Protein AF-A0A7U9QZX7-F1 (afdb_monomer_lite)

Sequence (566 aa):
MIHEIKTTIQRIEAKPGQRLLVVSDIHGHLDRLIQLLRQMDYGGDDLLILVGDLIEKGPESLRVLQYVMDLAQRQPVYVSMGNVDLGRLLKVEDDSPEGVADWVGFLGWAERVWGGSLFHEMLADMGIPAGQVTGERAAEYRSHMLVQFHDELEFLRSRPTILTAGRYLFVHGGIPTEELQTLEGTDPAAYLKNDNFWSQGYAFQKYVVVTGHWPTCLYRADKEDVSPLFDRERQILCIDGGNGLKRGGQLNGIILPDCQTGIEGISWTGYDGFPLVEALEGQAGRDSCVHIQYFENQVELLEQKGDMALWRQISSGREFEGPVDWIYRDGERLHYSDYADTLLEVEPGNRLSVLQQTGAGYYCKKNGLIGWYRGMARPVKQELALLSGVPNREERHRRKRELAVYELLDRLGICFQRIDHAQANTMEACREVEEALGGAVVCKNLFLCNRQRTEFYLLMMPGDKLFKTRELSAQIGSSRLSFGEAMYMEKYLCVSPGSVSVMCLTHDTENRVRLLMDRDILQWEYFGCHPCMNTSTIRMRVGDLLEKFLPAVGHAPRYVDLKGTD

Foldseek 3Di:
DQPQQAAFEAEDEFDFQAKEKEWEQLAQQLLFVLVQCVVLVFFDQHAYEYQENQWHLADGSVVSLVLLVQLVVPHNYAYAHAPVLVVVSRLLPPLDPVSLVVNLVVQVVRCVPRVGTPVCVLCQLVVHHSVVCDDPCVSVSSVVSCVVCVVSNVSNSPHHQWYAFQQAIGHAQADQDPPVVVRGGHRSNCGNAVEPVVVVDAADDRHQYEYENYQPLVNDPFFQFRQWDDDQRRSYIYFFSCQSRALQGWMKMKMGSGSNDGSVRIDIDIDRPFFKKFFQAWDAKDTFPDWADPVQFWWDFDADDAQKTWIARPVPRDIDIDGPPQWDDDPPIIGGGGDTAIEDGDDGGAMWGFSDQDPQAGQTDHNRTTHGDRGDIGTDLPCQDFAKADDDPRSSSDDPLLNLLRVLCVVLVFIKTKGFARQQPDPVSVVSRVVNLPPAFEWDWFWKAAPVNQAIEIETDGPPFDDDQVQPCVLVVTHRMDGDRQNVCCVQQVAGPPQDWPLSLSRRLVPRYAYEYECVNVVGQWHWHHSSDSRMIMIGGPCCVQPGVCVVSVYHYDYGHDPRDD

Structure (mmCIF, N/CA/C/O backbone):
data_AF-A0A7U9QZX7-F1
#
_entry.id   AF-A0A7U9QZX7-F1
#
loop_
_atom_site.group_PDB
_atom_site.id
_atom_site.type_symbol
_atom_site.label_atom_id
_atom_site.label_alt_id
_atom_site.label_comp_id
_atom_site.label_asym_id
_atom_site.label_entity_id
_atom_site.label_seq_id
_atom_site.pdbx_PDB_ins_code
_atom_site.Cartn_x
_atom_site.Cartn_y
_atom_site.Cartn_z
_atom_site.occupancy
_atom_site.B_iso_or_equiv
_atom_site.auth_seq_id
_atom_site.auth_comp_id
_atom_site.auth_asym_id
_atom_site.auth_atom_id
_atom_site.pdbx_PDB_model_num
ATOM 1 N N . MET A 1 1 ? -2.045 31.671 -7.289 1.00 40.38 1 MET A N 1
ATOM 2 C CA . MET A 1 1 ? -3.324 31.738 -6.535 1.00 40.38 1 MET A CA 1
ATOM 3 C C . MET A 1 1 ? -3.591 30.343 -6.012 1.00 40.38 1 MET A C 1
ATOM 5 O O . MET A 1 1 ? -3.781 29.460 -6.835 1.00 40.38 1 MET A O 1
ATOM 9 N N . ILE A 1 2 ? -3.543 30.140 -4.695 1.00 54.12 2 ILE A N 1
ATOM 10 C CA . ILE A 1 2 ? -3.875 28.850 -4.072 1.00 54.12 2 ILE A CA 1
ATOM 11 C C . ILE A 1 2 ? -5.349 28.566 -4.377 1.00 54.12 2 ILE A C 1
ATOM 13 O O . ILE A 1 2 ? -6.192 29.441 -4.153 1.00 54.12 2 ILE A O 1
ATOM 17 N N . HIS A 1 3 ? -5.664 27.403 -4.946 1.00 63.78 3 HIS A N 1
ATOM 18 C CA . HIS A 1 3 ? -7.058 27.034 -5.160 1.00 63.78 3 HIS A CA 1
ATOM 19 C C . HIS A 1 3 ? -7.704 26.769 -3.799 1.00 63.78 3 HIS A C 1
ATOM 21 O O . HIS A 1 3 ? -7.238 25.938 -3.025 1.00 63.78 3 HIS A O 1
ATOM 27 N N . GLU A 1 4 ? -8.766 27.507 -3.480 1.00 81.88 4 GLU A N 1
ATOM 28 C CA . GLU A 1 4 ? -9.483 27.313 -2.224 1.00 81.88 4 GLU A CA 1
ATOM 29 C C . GLU A 1 4 ? -10.314 26.025 -2.320 1.00 81.88 4 GLU A C 1
ATOM 31 O O . GLU A 1 4 ? -11.413 26.012 -2.875 1.00 81.88 4 GLU A O 1
ATOM 36 N N . ILE A 1 5 ? -9.759 24.918 -1.821 1.00 89.62 5 ILE A N 1
ATOM 37 C CA . ILE A 1 5 ? -10.449 23.627 -1.763 1.00 89.62 5 ILE A CA 1
ATOM 38 C C . ILE A 1 5 ? -11.473 23.693 -0.629 1.00 89.62 5 ILE A C 1
ATOM 40 O O . ILE A 1 5 ? -11.127 23.919 0.531 1.00 89.62 5 ILE A O 1
ATOM 44 N N . LYS A 1 6 ? -12.746 23.505 -0.974 1.00 95.25 6 LYS A N 1
ATOM 45 C CA . LYS A 1 6 ? -13.866 23.469 -0.029 1.00 95.25 6 LYS A CA 1
ATOM 46 C C . LYS A 1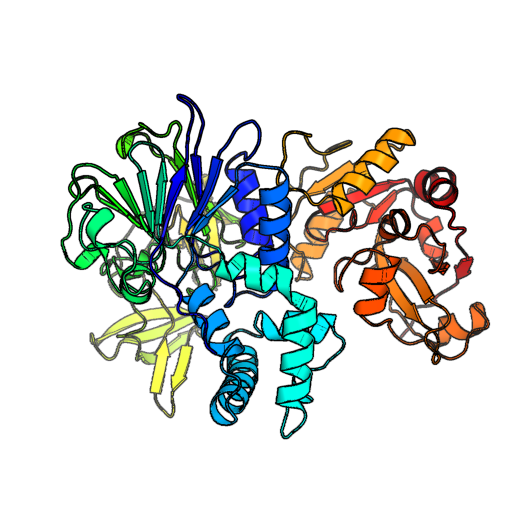 6 ? -14.394 22.055 0.148 1.00 95.25 6 LYS A C 1
ATOM 48 O O . LYS A 1 6 ? -14.243 21.212 -0.736 1.00 95.25 6 LYS A O 1
ATOM 53 N N . THR A 1 7 ? -15.066 21.825 1.271 1.00 97.75 7 THR A N 1
ATOM 54 C CA . THR A 1 7 ? -15.782 20.580 1.529 1.00 97.75 7 THR A CA 1
ATOM 55 C C . THR A 1 7 ? -16.807 20.334 0.433 1.00 97.75 7 THR A C 1
ATOM 57 O O . THR A 1 7 ? -17.710 21.142 0.219 1.00 97.75 7 THR A O 1
ATOM 60 N N . THR A 1 8 ? -16.685 19.197 -0.239 1.00 97.94 8 THR A N 1
ATOM 61 C CA . THR A 1 8 ? -17.635 18.746 -1.260 1.00 97.94 8 THR A CA 1
ATOM 62 C C . THR A 1 8 ? -18.106 17.336 -0.952 1.00 97.94 8 THR A C 1
ATOM 64 O O . THR A 1 8 ? -17.398 16.542 -0.322 1.00 97.94 8 THR A O 1
ATOM 67 N N . ILE A 1 9 ? -19.328 17.033 -1.382 1.00 98.19 9 ILE A N 1
ATOM 68 C CA . ILE A 1 9 ? -19.999 15.776 -1.075 1.00 98.19 9 ILE A CA 1
ATOM 69 C C . ILE A 1 9 ? -20.395 15.104 -2.381 1.00 98.19 9 ILE A C 1
ATOM 71 O O . ILE A 1 9 ? -21.106 15.683 -3.199 1.00 98.19 9 ILE A O 1
ATOM 75 N N . GLN A 1 10 ? -19.973 13.856 -2.565 1.00 98.06 10 GLN A N 1
ATOM 76 C CA . GLN A 1 10 ? -20.401 13.040 -3.694 1.00 98.06 10 GLN A CA 1
ATOM 77 C C . GLN A 1 10 ? -21.326 11.924 -3.212 1.00 98.06 10 GLN A C 1
ATOM 79 O O . GLN A 1 10 ? -21.010 11.150 -2.305 1.00 98.06 10 GLN A O 1
ATOM 84 N N . ARG A 1 11 ? -22.487 11.814 -3.858 1.00 97.62 11 ARG A N 1
ATOM 85 C CA . ARG A 1 11 ? -23.409 10.698 -3.661 1.00 97.62 11 ARG A CA 1
ATOM 86 C C . ARG A 1 11 ? -23.141 9.611 -4.693 1.00 97.62 11 ARG A C 1
ATOM 88 O O . ARG A 1 11 ? -23.115 9.881 -5.890 1.00 97.62 11 ARG A O 1
ATOM 95 N N . ILE A 1 12 ? -22.972 8.388 -4.213 1.00 97.31 12 ILE A N 1
ATOM 96 C CA . ILE A 1 12 ? -22.757 7.186 -5.010 1.00 97.31 12 ILE A CA 1
ATOM 97 C C . ILE A 1 12 ? -24.098 6.464 -5.154 1.00 97.31 12 ILE A C 1
ATOM 99 O O . ILE A 1 12 ? -24.771 6.149 -4.167 1.00 97.31 12 ILE A O 1
ATOM 103 N N . GLU A 1 13 ? -24.492 6.195 -6.395 1.00 94.12 13 GLU A N 1
ATOM 104 C CA . GLU A 1 13 ? -25.681 5.404 -6.713 1.00 94.12 13 GLU A CA 1
ATOM 105 C C . GLU A 1 13 ? -25.341 3.910 -6.692 1.00 94.12 13 GLU A C 1
ATOM 107 O O . GLU A 1 13 ? -25.098 3.289 -7.725 1.00 94.12 13 GLU A O 1
ATOM 112 N N . ALA A 1 14 ? -25.300 3.335 -5.489 1.00 93.12 14 ALA A N 1
ATOM 113 C CA . ALA A 1 14 ? -25.131 1.898 -5.306 1.00 93.12 14 ALA A CA 1
ATOM 114 C C . ALA A 1 14 ? -26.442 1.149 -5.581 1.00 93.12 14 ALA A C 1
ATOM 116 O O . ALA A 1 14 ? -27.508 1.535 -5.090 1.00 93.12 14 ALA A O 1
ATOM 117 N N . LYS A 1 15 ? -26.369 0.069 -6.364 1.00 90.06 15 LYS A N 1
ATOM 118 C CA . LYS A 1 15 ? -27.526 -0.788 -6.651 1.00 90.06 15 LYS A CA 1
ATOM 119 C C . LYS A 1 15 ? -27.773 -1.757 -5.486 1.00 90.06 15 LYS A C 1
ATOM 121 O O . LYS A 1 15 ? -26.811 -2.187 -4.853 1.00 90.06 15 LYS A O 1
ATOM 126 N N . PRO A 1 16 ? -29.030 -2.156 -5.223 1.00 86.62 16 PRO A N 1
ATOM 127 C CA . PRO A 1 16 ? -29.309 -3.223 -4.267 1.00 86.62 16 PRO A CA 1
ATOM 128 C C . PRO A 1 16 ? -28.584 -4.522 -4.641 1.00 86.62 16 PRO A C 1
ATOM 130 O O . PRO A 1 16 ? -28.657 -4.958 -5.789 1.00 86.62 16 PRO A O 1
ATOM 133 N N . GLY A 1 17 ? -27.913 -5.135 -3.670 1.00 87.94 17 GLY A N 1
ATOM 134 C CA . GLY A 1 17 ? -27.105 -6.346 -3.837 1.00 87.94 17 GLY A CA 1
ATOM 135 C C . GLY A 1 17 ? -25.702 -6.103 -4.398 1.00 87.94 17 GLY A C 1
ATOM 136 O O . GLY A 1 17 ? -24.959 -7.064 -4.571 1.00 87.94 17 GLY A O 1
ATOM 137 N N . GLN A 1 18 ? -25.336 -4.849 -4.681 1.00 93.62 18 GLN A N 1
ATOM 138 C CA . GLN A 1 18 ? -23.995 -4.496 -5.131 1.00 93.62 18 GLN A CA 1
ATOM 139 C C . GLN A 1 18 ? -23.063 -4.394 -3.923 1.00 93.62 18 GLN A C 1
ATOM 141 O O . GLN A 1 18 ? -23.318 -3.622 -2.994 1.00 93.62 18 GLN A O 1
ATOM 146 N N . ARG A 1 19 ? -21.975 -5.163 -3.946 1.00 95.81 19 ARG A N 1
ATOM 147 C CA . ARG A 1 19 ? -20.998 -5.213 -2.859 1.00 95.81 19 ARG A CA 1
ATOM 148 C C . ARG A 1 19 ? -20.108 -3.965 -2.879 1.00 95.81 19 ARG A C 1
ATOM 150 O O . ARG A 1 19 ? -19.658 -3.527 -3.937 1.00 95.81 19 ARG A O 1
ATOM 157 N N . LEU A 1 20 ? -19.868 -3.375 -1.707 1.00 97.75 20 LEU A N 1
ATOM 158 C CA . LEU A 1 20 ? -18.945 -2.251 -1.529 1.00 97.75 20 LEU A CA 1
ATOM 159 C C . LEU A 1 20 ? -17.692 -2.761 -0.815 1.00 97.75 20 LEU A C 1
ATOM 161 O O . LEU A 1 20 ? -17.776 -3.384 0.246 1.00 97.75 20 LEU A O 1
ATOM 165 N N . LEU A 1 21 ? -16.534 -2.467 -1.389 1.00 98.19 21 LEU A N 1
ATOM 166 C CA . LEU A 1 21 ? -15.222 -2.765 -0.833 1.00 98.19 21 LEU A CA 1
ATOM 167 C C . LEU A 1 21 ? -14.584 -1.449 -0.403 1.00 98.19 21 LEU A C 1
ATOM 169 O O . LEU A 1 21 ? -14.474 -0.534 -1.216 1.00 98.19 21 LEU A O 1
ATOM 173 N N . VAL A 1 22 ? -14.190 -1.330 0.862 1.00 98.62 22 VAL A N 1
ATOM 174 C CA . VAL A 1 22 ? -13.704 -0.062 1.429 1.00 98.62 22 VAL A CA 1
ATOM 175 C C . VAL A 1 22 ? -12.295 -0.235 1.971 1.00 98.62 22 VAL A C 1
ATOM 177 O O . VAL A 1 22 ? -12.046 -1.147 2.756 1.00 98.62 22 VAL A O 1
ATOM 180 N N . VAL A 1 23 ? -11.387 0.648 1.565 1.00 98.62 23 VAL A N 1
ATOM 181 C CA . VAL A 1 23 ? -9.981 0.679 1.997 1.00 98.62 23 VAL A CA 1
ATOM 182 C C . VAL A 1 23 ? -9.611 2.124 2.334 1.00 98.62 23 VAL A C 1
ATOM 184 O O . VAL A 1 23 ? -10.157 3.051 1.743 1.00 98.62 23 VAL A O 1
ATOM 187 N N . SER A 1 24 ? -8.692 2.337 3.271 1.00 98.12 24 SER A N 1
ATOM 188 C CA . SER A 1 24 ? -8.204 3.666 3.665 1.00 98.12 24 SER A CA 1
ATOM 189 C C . SER A 1 24 ? -6.694 3.647 3.878 1.00 98.12 24 SER A C 1
ATOM 191 O O . SER A 1 24 ? -6.125 2.566 4.043 1.00 98.12 24 SER A O 1
ATOM 193 N N . ASP A 1 25 ? -6.072 4.830 3.891 1.00 98.44 25 ASP A N 1
ATOM 194 C CA . ASP A 1 25 ? -4.690 5.040 4.349 1.00 98.44 25 ASP A CA 1
ATOM 195 C C . ASP A 1 25 ? -3.678 4.148 3.599 1.00 98.44 25 ASP A C 1
ATOM 197 O O . ASP A 1 25 ? -2.813 3.482 4.175 1.00 98.44 25 ASP A O 1
ATOM 201 N N . ILE A 1 26 ? -3.806 4.110 2.264 1.00 98.31 26 ILE A N 1
ATOM 202 C CA . ILE A 1 26 ? -2.960 3.284 1.386 1.00 98.31 26 ILE A CA 1
ATOM 203 C C . ILE A 1 26 ? -1.496 3.711 1.469 1.00 98.31 26 ILE A C 1
ATOM 205 O O . ILE A 1 26 ? -0.606 2.856 1.433 1.00 98.31 26 ILE A O 1
ATOM 209 N N . HIS A 1 27 ? -1.241 5.013 1.599 1.00 97.69 27 HIS A N 1
ATOM 210 C CA . HIS A 1 27 ? 0.089 5.547 1.862 1.00 97.69 27 HIS A CA 1
ATOM 211 C C . HIS A 1 27 ? 1.170 5.011 0.921 1.00 97.69 27 HIS A C 1
ATOM 213 O O . HIS A 1 27 ? 2.178 4.477 1.369 1.00 97.69 27 HIS A O 1
ATOM 219 N N . GLY A 1 28 ? 0.951 5.066 -0.393 1.00 94.62 28 GLY A N 1
ATOM 220 C CA . GLY A 1 28 ? 1.974 4.685 -1.371 1.00 94.62 28 GLY A CA 1
ATOM 221 C C . GLY A 1 28 ? 2.408 3.211 -1.335 1.00 94.62 28 GLY A C 1
ATOM 222 O O . GLY A 1 28 ? 3.492 2.909 -1.821 1.00 94.62 28 GLY A O 1
ATOM 223 N N . HIS A 1 29 ? 1.610 2.297 -0.768 1.00 93.12 29 HIS A N 1
ATOM 224 C CA . HIS A 1 29 ? 1.884 0.850 -0.771 1.00 93.12 29 HIS A CA 1
ATOM 225 C C . HIS A 1 29 ? 1.039 0.133 -1.835 1.00 93.12 29 HIS A C 1
ATOM 227 O O . HIS A 1 29 ? -0.024 -0.431 -1.544 1.00 93.12 29 HIS A O 1
ATOM 233 N N . LEU A 1 30 ? 1.490 0.180 -3.093 1.00 88.44 30 LEU A N 1
ATOM 234 C CA . LEU A 1 30 ? 0.762 -0.414 -4.219 1.00 88.44 30 LEU A CA 1
ATOM 235 C C . LEU A 1 30 ? 0.673 -1.940 -4.106 1.00 88.44 30 LEU A C 1
ATOM 237 O O . LEU A 1 30 ? -0.380 -2.521 -4.376 1.00 88.44 30 LEU A O 1
ATOM 241 N N . ASP A 1 31 ? 1.760 -2.581 -3.686 1.00 82.25 31 ASP A N 1
ATOM 242 C CA . ASP A 1 31 ? 1.827 -4.018 -3.437 1.00 82.25 31 ASP A CA 1
ATOM 243 C C . ASP A 1 31 ? 0.736 -4.471 -2.452 1.00 82.25 31 ASP A C 1
ATOM 245 O O . ASP A 1 31 ? -0.028 -5.393 -2.753 1.00 82.25 31 ASP A O 1
ATOM 249 N N . ARG A 1 32 ? 0.597 -3.772 -1.318 1.00 91.31 32 ARG A N 1
ATOM 250 C CA . ARG A 1 32 ? -0.393 -4.089 -0.285 1.00 91.31 32 ARG A CA 1
ATOM 251 C C . ARG A 1 32 ? -1.813 -3.878 -0.786 1.00 91.31 32 ARG A C 1
ATOM 253 O O . ARG A 1 32 ? -2.664 -4.727 -0.532 1.00 91.31 32 ARG A O 1
ATOM 260 N N . LEU A 1 33 ? -2.066 -2.797 -1.530 1.00 94.12 33 LEU A N 1
ATOM 261 C CA . LEU A 1 33 ? -3.377 -2.543 -2.129 1.00 94.12 33 LEU A CA 1
ATOM 262 C C . LEU A 1 33 ? -3.780 -3.677 -3.081 1.00 94.12 33 LEU A C 1
ATOM 264 O O . LEU A 1 33 ? -4.879 -4.212 -2.963 1.00 94.12 33 LEU A O 1
ATOM 268 N N . ILE A 1 34 ? -2.892 -4.085 -3.993 1.00 88.25 34 ILE A N 1
ATOM 269 C CA . ILE A 1 34 ? -3.171 -5.168 -4.948 1.00 88.25 34 ILE A CA 1
ATOM 270 C C . ILE A 1 34 ? -3.467 -6.481 -4.214 1.00 88.25 34 ILE A C 1
ATOM 272 O O . ILE A 1 34 ? -4.419 -7.182 -4.559 1.00 88.25 34 ILE A O 1
ATOM 276 N N . GLN A 1 35 ? -2.665 -6.828 -3.206 1.00 85.88 35 GLN A N 1
ATOM 277 C CA . GLN A 1 35 ? -2.849 -8.072 -2.456 1.00 85.88 35 GLN A CA 1
ATOM 278 C C . GLN A 1 35 ? -4.128 -8.056 -1.618 1.00 85.88 35 GLN A C 1
ATOM 280 O O . GLN A 1 35 ? -4.845 -9.055 -1.585 1.00 85.88 35 GLN A O 1
ATOM 285 N N . LEU A 1 36 ? -4.467 -6.917 -1.013 1.00 93.69 36 LEU A N 1
ATOM 286 C CA . LEU A 1 36 ? -5.723 -6.758 -0.293 1.00 93.69 36 LEU A CA 1
ATOM 287 C C . LEU A 1 36 ? -6.929 -6.909 -1.232 1.00 93.69 36 LEU A C 1
ATOM 289 O O . LEU A 1 36 ? -7.845 -7.665 -0.922 1.00 93.69 36 LEU A O 1
ATOM 293 N N . LEU A 1 37 ? -6.909 -6.274 -2.410 1.00 93.44 37 LEU A N 1
ATOM 294 C CA . LEU A 1 37 ? -7.980 -6.413 -3.405 1.00 93.44 37 LEU A CA 1
ATOM 295 C C . LEU A 1 37 ? -8.155 -7.866 -3.869 1.00 93.44 37 LEU A C 1
ATOM 297 O O . LEU A 1 37 ? -9.285 -8.318 -4.044 1.00 93.44 37 LEU A O 1
ATOM 301 N N . ARG A 1 38 ? -7.059 -8.625 -4.002 1.00 87.44 38 ARG A N 1
ATOM 302 C CA . ARG A 1 38 ? -7.113 -10.070 -4.282 1.00 87.44 38 ARG A CA 1
ATOM 303 C C . ARG A 1 38 ? -7.751 -10.854 -3.135 1.00 87.44 38 ARG A C 1
ATOM 305 O O . ARG A 1 38 ? -8.594 -11.705 -3.388 1.00 87.44 38 ARG A O 1
ATOM 312 N N . GLN A 1 39 ? -7.386 -10.567 -1.883 1.00 88.75 39 GLN A N 1
ATOM 313 C CA . GLN A 1 39 ? -7.992 -11.218 -0.711 1.00 88.75 39 GLN A CA 1
ATOM 314 C C . GLN A 1 39 ? -9.488 -10.920 -0.571 1.00 88.75 39 GLN A C 1
ATOM 316 O O . GLN A 1 39 ? -10.239 -11.763 -0.088 1.00 88.75 39 GLN A O 1
ATOM 321 N N . MET A 1 40 ? -9.916 -9.730 -0.992 1.00 93.38 40 MET A N 1
ATOM 322 C CA . MET A 1 40 ? -11.322 -9.325 -1.012 1.00 93.38 40 MET A CA 1
ATOM 323 C C . MET A 1 40 ? -12.090 -9.887 -2.221 1.00 93.38 40 MET A C 1
ATOM 325 O O . MET A 1 40 ? -13.299 -9.669 -2.316 1.00 93.38 40 MET A O 1
ATOM 329 N N . ASP A 1 41 ? -11.408 -10.606 -3.121 1.00 90.31 41 ASP A N 1
ATOM 330 C CA . ASP A 1 41 ? -11.950 -11.110 -4.386 1.00 90.31 41 ASP A CA 1
ATOM 331 C C . ASP A 1 41 ? -12.594 -9.988 -5.216 1.00 90.31 41 ASP A C 1
ATOM 333 O O . ASP A 1 41 ? -13.740 -10.086 -5.648 1.00 90.31 41 ASP A O 1
ATOM 337 N N . TYR A 1 42 ? -11.890 -8.857 -5.350 1.00 92.56 42 TYR A N 1
ATOM 338 C CA . TYR A 1 42 ? -12.399 -7.682 -6.055 1.00 92.56 42 TYR A CA 1
ATOM 339 C C . TYR A 1 42 ? -12.560 -7.947 -7.557 1.00 92.56 42 TYR A C 1
ATOM 341 O O . TYR A 1 42 ? -11.588 -8.210 -8.273 1.00 92.56 42 TYR A O 1
ATOM 349 N N . GLY A 1 43 ? -13.788 -7.797 -8.048 1.00 86.94 43 GLY A N 1
ATOM 350 C CA . GLY A 1 43 ? -14.133 -8.026 -9.445 1.00 86.94 43 GLY A CA 1
ATOM 351 C C . GLY A 1 43 ? -15.595 -7.703 -9.744 1.00 86.94 43 GLY A C 1
ATOM 352 O O . GLY A 1 43 ? -16.217 -6.887 -9.072 1.00 86.94 43 GLY A O 1
ATOM 353 N N . GLY A 1 44 ? -16.157 -8.312 -10.792 1.00 84.06 44 GLY A N 1
ATOM 354 C CA . GLY A 1 44 ? -17.604 -8.254 -11.047 1.00 84.06 44 GLY A CA 1
ATOM 355 C C . GLY A 1 44 ? -18.183 -6.833 -11.106 1.00 84.06 44 GLY A C 1
ATOM 356 O O . GLY A 1 44 ? -17.666 -5.973 -11.812 1.00 84.06 44 GLY A O 1
ATOM 357 N N . ASP A 1 45 ? -19.284 -6.573 -10.412 1.00 87.50 45 ASP A N 1
ATOM 358 C CA . ASP A 1 45 ? -19.913 -5.254 -10.304 1.00 87.50 45 ASP A CA 1
ATOM 359 C C . ASP A 1 45 ? -19.617 -4.544 -8.973 1.00 87.50 45 ASP A C 1
ATOM 361 O O . ASP A 1 45 ? -20.326 -3.601 -8.629 1.00 87.50 45 ASP A O 1
ATOM 365 N N . ASP A 1 46 ? -18.563 -4.937 -8.255 1.00 94.62 46 ASP A N 1
ATOM 366 C CA . ASP A 1 46 ? -18.177 -4.320 -6.982 1.00 94.62 46 ASP A CA 1
ATOM 367 C C . ASP A 1 46 ? -17.952 -2.803 -7.096 1.00 94.62 46 ASP A C 1
ATOM 369 O O . ASP A 1 46 ? -17.405 -2.306 -8.084 1.00 94.62 46 ASP A O 1
ATOM 373 N N . LEU A 1 47 ? -18.302 -2.072 -6.035 1.00 96.69 47 LEU A N 1
ATOM 374 C CA . LEU A 1 47 ? -17.926 -0.671 -5.833 1.00 96.69 47 LEU A CA 1
ATOM 375 C C . LEU A 1 47 ? -16.688 -0.593 -4.941 1.00 96.69 47 LEU A C 1
ATOM 377 O O . LEU A 1 47 ? -16.749 -0.990 -3.779 1.00 96.69 47 LEU A O 1
ATOM 381 N N . LEU A 1 48 ? -15.590 -0.030 -5.444 1.00 97.94 48 LEU A N 1
ATOM 382 C CA . LEU A 1 48 ? -14.396 0.210 -4.631 1.00 97.94 48 LEU A CA 1
ATOM 383 C C . LEU A 1 48 ? -14.409 1.639 -4.084 1.00 97.94 48 LEU A C 1
ATOM 385 O O . LEU A 1 48 ? -14.498 2.600 -4.847 1.00 97.94 48 LEU A O 1
ATOM 389 N N . ILE A 1 49 ? -14.292 1.778 -2.769 1.00 98.56 49 ILE A N 1
ATOM 390 C CA . ILE A 1 49 ? -14.289 3.054 -2.056 1.00 98.56 49 ILE A CA 1
ATOM 391 C C . ILE A 1 49 ? -12.948 3.213 -1.341 1.00 98.56 49 ILE A C 1
ATOM 393 O O . ILE A 1 49 ? -12.602 2.411 -0.476 1.00 98.56 49 ILE A O 1
ATOM 397 N N . LEU A 1 50 ? -12.194 4.249 -1.701 1.00 98.75 50 LEU A N 1
ATOM 398 C CA . LEU A 1 50 ? -10.904 4.577 -1.097 1.00 98.75 50 LEU A CA 1
ATOM 399 C C . LEU A 1 50 ? -11.040 5.839 -0.240 1.00 98.75 50 LEU A C 1
ATOM 401 O O . LEU A 1 50 ? -11.366 6.909 -0.758 1.00 98.75 50 LEU A O 1
ATOM 405 N N . VAL A 1 51 ? -10.814 5.715 1.065 1.00 98.44 51 VAL A N 1
ATOM 406 C CA . VAL A 1 51 ? -11.119 6.757 2.057 1.00 98.44 51 VAL A CA 1
ATOM 407 C C . VAL A 1 51 ? -9.889 7.620 2.364 1.00 98.44 51 VAL A C 1
ATOM 409 O O . VAL A 1 51 ? -9.421 7.694 3.493 1.00 98.44 51 VAL A O 1
ATOM 412 N N . GLY A 1 52 ? -9.370 8.310 1.348 1.00 96.38 52 GLY A N 1
ATOM 413 C CA . GLY A 1 52 ? -8.252 9.250 1.488 1.00 96.38 52 GLY A CA 1
ATOM 414 C C . GLY A 1 52 ? -6.888 8.618 1.772 1.00 96.38 52 GLY A C 1
ATOM 415 O O . GLY A 1 52 ? -6.747 7.403 1.925 1.00 96.38 52 GLY A O 1
ATOM 416 N N . ASP A 1 53 ? -5.881 9.492 1.804 1.00 98.12 53 ASP A N 1
ATOM 417 C CA . ASP A 1 53 ? -4.487 9.204 2.142 1.00 98.12 53 ASP A CA 1
ATOM 418 C C . ASP A 1 53 ? -3.894 8.117 1.230 1.00 98.12 53 ASP A C 1
ATOM 420 O O . ASP A 1 53 ? -3.376 7.076 1.648 1.00 98.12 53 ASP A O 1
ATOM 424 N N . LEU A 1 54 ? -3.980 8.380 -0.078 1.00 98.12 54 LEU A N 1
ATOM 425 C CA . LEU A 1 54 ? -3.440 7.497 -1.112 1.00 98.12 54 LEU A CA 1
ATOM 426 C C . LEU A 1 54 ? -1.911 7.539 -1.169 1.00 98.12 54 LEU A C 1
ATOM 428 O O . LEU A 1 54 ? -1.276 6.532 -1.490 1.00 98.12 54 LEU A O 1
ATOM 432 N N . ILE A 1 55 ? -1.331 8.709 -0.901 1.00 97.75 55 ILE A N 1
ATOM 433 C CA . ILE A 1 55 ? 0.085 9.012 -1.137 1.00 97.75 55 ILE A CA 1
ATOM 434 C C . ILE A 1 55 ? 0.886 9.157 0.165 1.00 97.75 55 ILE A C 1
ATOM 436 O O . ILE A 1 55 ? 0.332 9.240 1.264 1.00 97.75 55 ILE A O 1
ATOM 440 N N . GLU A 1 56 ? 2.209 9.242 -0.001 1.00 96.00 56 GLU A N 1
ATOM 441 C CA . GLU A 1 56 ? 3.237 9.426 1.029 1.00 96.00 56 GLU A CA 1
ATOM 442 C C . GLU A 1 56 ? 3.411 8.245 1.984 1.00 96.00 56 GLU A C 1
ATOM 444 O O . GLU A 1 56 ? 2.590 7.337 2.029 1.00 96.00 56 GLU A O 1
ATOM 449 N N . LYS A 1 57 ? 4.483 8.288 2.789 1.00 93.00 57 LYS A N 1
ATOM 450 C CA . LYS A 1 57 ? 4.860 7.307 3.830 1.00 93.00 57 LYS A CA 1
ATOM 451 C C . LYS A 1 57 ? 5.249 5.913 3.314 1.00 93.00 57 LYS A C 1
ATOM 453 O O . LYS A 1 57 ? 5.973 5.206 4.005 1.00 93.00 57 LYS A O 1
ATOM 458 N N . GLY A 1 58 ? 4.809 5.533 2.118 1.00 89.88 58 GLY A N 1
ATOM 459 C CA . GLY A 1 58 ? 5.261 4.351 1.390 1.00 89.88 58 GLY A CA 1
ATOM 460 C C . GLY A 1 58 ? 6.083 4.678 0.142 1.00 89.88 58 GLY A C 1
ATOM 461 O O . GLY A 1 58 ? 6.198 5.841 -0.252 1.00 89.88 58 GLY A O 1
ATOM 462 N N . PRO A 1 59 ? 6.659 3.641 -0.485 1.00 84.94 59 PRO A N 1
ATOM 463 C CA . PRO A 1 59 ? 7.667 3.789 -1.534 1.00 84.94 59 PRO A CA 1
ATOM 464 C C . PRO A 1 59 ? 7.117 4.111 -2.936 1.00 84.94 59 PRO A C 1
ATOM 466 O O . PRO A 1 59 ? 7.907 4.420 -3.824 1.00 84.94 59 PRO A O 1
ATOM 469 N N . GLU A 1 60 ? 5.805 3.995 -3.165 1.00 87.88 60 GLU A N 1
ATOM 470 C CA . GLU A 1 60 ? 5.199 3.994 -4.506 1.00 87.88 60 GLU A CA 1
ATOM 471 C C . GLU A 1 60 ? 3.968 4.918 -4.613 1.00 87.88 60 GLU A C 1
ATOM 473 O O . GLU A 1 60 ? 2.925 4.547 -5.161 1.00 87.88 60 GLU A O 1
ATOM 478 N N . SER A 1 61 ? 4.058 6.142 -4.094 1.00 94.06 61 SER A N 1
ATOM 479 C CA . SER A 1 61 ? 2.960 7.118 -4.098 1.00 94.06 61 SER A CA 1
ATOM 480 C C . SER A 1 61 ? 2.459 7.439 -5.506 1.00 94.06 61 SER A C 1
ATOM 482 O O . SER A 1 61 ? 1.249 7.413 -5.753 1.00 94.06 61 SER A O 1
ATOM 484 N N . LEU A 1 62 ? 3.367 7.703 -6.452 1.00 89.38 62 LEU A N 1
ATOM 485 C CA . LEU A 1 62 ? 2.996 8.016 -7.835 1.00 89.38 62 LEU A CA 1
ATOM 486 C C . LEU A 1 62 ? 2.360 6.796 -8.504 1.00 89.38 62 LEU A C 1
ATOM 488 O O . LEU A 1 62 ? 1.368 6.918 -9.226 1.00 89.38 62 LEU A O 1
ATOM 492 N N . ARG A 1 63 ? 2.887 5.597 -8.227 1.00 84.00 63 ARG A N 1
ATOM 493 C CA . ARG A 1 63 ? 2.361 4.358 -8.816 1.00 84.00 63 ARG A CA 1
ATOM 494 C C . ARG A 1 63 ? 0.981 4.016 -8.260 1.00 84.00 63 ARG A C 1
ATOM 496 O O . ARG A 1 63 ? 0.141 3.599 -9.059 1.00 84.00 63 ARG A O 1
ATOM 503 N N . VAL A 1 64 ? 0.719 4.220 -6.962 1.00 94.19 64 VAL A N 1
ATOM 504 C CA . VAL A 1 64 ? -0.626 4.099 -6.363 1.00 94.19 64 VAL A CA 1
ATOM 505 C C . VAL A 1 64 ? -1.591 5.074 -7.026 1.00 94.19 64 VAL A C 1
ATOM 507 O O . VAL A 1 64 ? -2.658 4.664 -7.477 1.00 94.19 64 VAL A O 1
ATOM 510 N N . LEU A 1 65 ? -1.211 6.344 -7.158 1.00 94.88 65 LEU A N 1
ATOM 511 C CA . LEU A 1 65 ? -2.068 7.364 -7.758 1.00 94.88 65 LEU A CA 1
ATOM 512 C C . LEU A 1 65 ? -2.442 7.013 -9.202 1.00 94.88 65 LEU A C 1
ATOM 514 O O . LEU A 1 65 ? -3.621 6.875 -9.533 1.00 94.88 65 LEU A O 1
ATOM 518 N N . GLN A 1 66 ? -1.439 6.740 -10.036 1.00 88.88 66 GLN A N 1
ATOM 519 C CA . GLN A 1 66 ? -1.648 6.314 -11.418 1.00 88.88 66 GLN A CA 1
ATOM 520 C C . GLN A 1 66 ? -2.460 5.021 -11.502 1.00 88.88 66 GLN A C 1
ATOM 522 O O . GLN A 1 66 ? -3.147 4.789 -12.493 1.00 88.88 66 GLN A O 1
ATOM 527 N N . TYR A 1 67 ? -2.341 4.134 -10.511 1.00 89.06 67 TYR A N 1
ATOM 528 C CA . TYR A 1 67 ? -3.059 2.863 -10.462 1.00 89.06 67 TYR A CA 1
ATOM 529 C C . TYR A 1 67 ? -4.542 3.071 -10.205 1.00 89.06 67 TYR A C 1
ATOM 531 O O . TYR A 1 67 ? -5.377 2.553 -10.945 1.00 89.06 67 TYR A O 1
ATOM 539 N N . VAL A 1 68 ? -4.857 3.881 -9.201 1.00 95.12 68 VAL A N 1
ATOM 540 C CA . VAL A 1 68 ? -6.227 4.236 -8.849 1.00 95.12 68 VAL A CA 1
ATOM 541 C C . VAL A 1 68 ? -6.890 5.021 -9.985 1.00 95.12 68 VAL A C 1
ATOM 543 O O . VAL A 1 68 ? -8.032 4.723 -10.328 1.00 95.12 68 VAL A O 1
ATOM 546 N N . MET A 1 69 ? -6.177 5.952 -10.631 1.00 93.75 69 MET A N 1
ATOM 547 C CA . MET A 1 69 ? -6.660 6.660 -11.827 1.00 93.75 69 MET A CA 1
ATOM 548 C C . MET A 1 69 ? -7.023 5.689 -12.954 1.00 93.75 69 MET A C 1
ATOM 550 O O . MET A 1 69 ? -8.122 5.747 -13.508 1.00 93.75 69 MET A O 1
ATOM 554 N N . ASP A 1 70 ? -6.115 4.764 -13.267 1.00 86.88 70 ASP A N 1
ATOM 555 C CA . ASP A 1 70 ? -6.325 3.736 -14.285 1.00 86.88 70 ASP A CA 1
ATOM 556 C C . ASP A 1 70 ? -7.535 2.848 -13.981 1.00 86.88 70 ASP A C 1
ATOM 558 O O . ASP A 1 70 ? -8.268 2.458 -14.897 1.00 86.88 70 ASP A O 1
ATOM 562 N N . LEU A 1 71 ? -7.716 2.503 -12.705 1.00 90.19 71 LEU A N 1
ATOM 563 C CA . LEU A 1 71 ? -8.810 1.670 -12.230 1.00 90.19 71 LEU A CA 1
ATOM 564 C C . LEU A 1 71 ? -10.145 2.418 -12.331 1.00 90.19 71 LEU A C 1
ATOM 566 O O . LEU A 1 71 ? -11.100 1.882 -12.892 1.00 90.19 71 LEU A O 1
ATOM 570 N N . ALA A 1 72 ? -10.186 3.678 -11.891 1.00 92.12 72 ALA A N 1
ATOM 571 C CA . ALA A 1 72 ? -11.364 4.543 -11.943 1.00 92.12 72 ALA A CA 1
ATOM 572 C C . ALA A 1 72 ? -11.845 4.835 -13.376 1.00 92.12 72 ALA A C 1
ATOM 574 O O . ALA A 1 72 ? -13.035 5.024 -13.604 1.00 92.12 72 ALA A O 1
ATOM 575 N N . GLN A 1 73 ? -10.951 4.821 -14.371 1.00 88.06 73 GLN A N 1
ATOM 576 C CA . GLN A 1 73 ? -11.343 4.946 -15.784 1.00 88.06 73 GLN A CA 1
ATOM 577 C C . GLN A 1 73 ? -12.124 3.736 -16.316 1.00 88.06 73 GLN A C 1
ATOM 579 O O . GLN A 1 73 ? -12.747 3.814 -17.374 1.00 88.06 73 GLN A O 1
ATOM 584 N N . ARG A 1 74 ? -12.028 2.589 -15.642 1.00 84.06 74 ARG A N 1
ATOM 585 C CA . ARG A 1 74 ? -12.557 1.307 -16.129 1.00 84.06 74 ARG A CA 1
ATOM 586 C C . ARG A 1 74 ? -13.680 0.786 -15.245 1.00 84.06 74 ARG A C 1
ATOM 588 O O . ARG A 1 74 ? -14.476 -0.021 -15.713 1.00 84.06 74 ARG A O 1
ATOM 595 N N . GLN A 1 75 ? -13.694 1.208 -13.984 1.00 86.75 75 GLN A N 1
ATOM 596 C CA . GLN A 1 75 ? -14.465 0.622 -12.898 1.00 86.75 75 GLN A CA 1
ATOM 597 C C . GLN A 1 75 ? -15.078 1.685 -11.996 1.00 86.75 75 GLN A C 1
ATOM 599 O O . GLN A 1 75 ? -14.540 2.790 -11.916 1.00 86.75 75 GLN A O 1
ATOM 604 N N . PRO A 1 76 ? -16.164 1.355 -11.274 1.00 92.69 76 PRO A N 1
ATOM 605 C CA . PRO A 1 76 ? -16.765 2.261 -10.307 1.00 92.69 76 PRO A CA 1
ATOM 606 C C . PRO A 1 76 ? -15.902 2.347 -9.035 1.00 92.69 76 PRO A C 1
ATOM 608 O O . PRO A 1 76 ? -16.194 1.738 -8.005 1.00 92.69 76 PRO A O 1
ATOM 611 N N . VAL A 1 77 ? -14.812 3.111 -9.134 1.00 96.38 77 VAL A N 1
ATOM 612 C CA . VAL A 1 77 ? -13.930 3.465 -8.020 1.00 96.38 77 VAL A CA 1
ATOM 613 C C . VAL A 1 77 ? -14.237 4.884 -7.574 1.00 96.38 77 VAL A C 1
ATOM 615 O O . VAL A 1 77 ? -14.180 5.821 -8.371 1.00 96.38 77 VAL A O 1
ATOM 618 N N . TYR A 1 78 ? -14.506 5.044 -6.287 1.00 97.94 78 TYR A N 1
ATOM 619 C CA . TYR A 1 78 ? -14.766 6.330 -5.659 1.00 97.94 78 TYR A CA 1
ATOM 620 C C . TYR A 1 78 ? -13.701 6.596 -4.611 1.00 97.94 78 TYR A C 1
ATOM 622 O O . TYR A 1 78 ? -13.345 5.718 -3.831 1.00 97.94 78 TYR A O 1
ATOM 630 N N . VAL A 1 79 ? -13.169 7.809 -4.611 1.00 98.31 79 VAL A N 1
ATOM 631 C CA . VAL A 1 79 ? -12.028 8.185 -3.779 1.00 98.31 79 VAL A CA 1
ATOM 632 C C . VAL A 1 79 ? -12.387 9.473 -3.063 1.00 98.31 79 VAL A C 1
ATOM 634 O O . VAL A 1 79 ? -12.749 10.439 -3.735 1.00 98.31 79 VAL A O 1
ATOM 637 N N . SER A 1 80 ? -12.304 9.497 -1.735 1.00 98.25 80 SER A N 1
ATOM 638 C CA . SER A 1 80 ? -12.364 10.749 -0.979 1.00 98.25 80 SER A CA 1
ATOM 639 C C . SER A 1 80 ? -10.967 11.338 -0.812 1.00 98.25 80 SER A C 1
ATOM 641 O O . SER A 1 80 ? -9.978 10.611 -0.827 1.00 98.25 80 SER A O 1
ATOM 643 N N . MET A 1 81 ? -10.885 12.651 -0.626 1.00 97.69 81 MET A N 1
ATOM 644 C CA . MET A 1 81 ? -9.655 13.334 -0.226 1.00 97.69 81 MET A CA 1
ATOM 645 C C . MET A 1 81 ? -9.209 12.847 1.164 1.00 97.69 81 MET A C 1
ATOM 647 O O . MET A 1 81 ? -10.059 12.627 2.027 1.00 97.69 81 MET A O 1
ATOM 651 N N . GLY A 1 82 ? -7.902 12.710 1.393 1.00 97.94 82 GLY A N 1
ATOM 652 C CA . GLY A 1 82 ? -7.293 12.579 2.720 1.00 97.94 82 GLY A CA 1
ATOM 653 C C . GLY A 1 82 ? -6.512 13.825 3.143 1.00 97.94 82 GLY A C 1
ATOM 654 O O . GLY A 1 82 ? -6.271 14.739 2.346 1.00 97.94 82 GLY A O 1
ATOM 655 N N . ASN A 1 83 ? -6.118 13.907 4.416 1.00 97.94 83 ASN A N 1
ATOM 656 C CA . ASN A 1 83 ? -5.385 15.078 4.905 1.00 97.94 83 ASN A CA 1
ATOM 657 C C . ASN A 1 83 ? -3.951 15.126 4.371 1.00 97.94 83 ASN A C 1
ATOM 659 O O . ASN A 1 83 ? -3.395 16.216 4.217 1.00 97.94 83 ASN A O 1
ATOM 663 N N . VAL A 1 84 ? -3.336 13.972 4.104 1.00 97.31 84 VAL A N 1
ATOM 664 C CA . VAL A 1 84 ? -2.019 13.912 3.473 1.00 97.31 84 VAL A CA 1
ATOM 665 C C . VAL A 1 84 ? -2.127 14.359 2.023 1.00 97.31 84 VAL A C 1
ATOM 667 O O . VAL A 1 84 ? -1.331 15.202 1.611 1.00 97.31 84 VAL A O 1
ATOM 670 N N . ASP A 1 85 ? -3.142 13.888 1.294 1.00 97.44 85 ASP A N 1
ATOM 671 C CA . ASP A 1 85 ? -3.394 14.279 -0.098 1.00 97.44 85 ASP A CA 1
ATOM 672 C C . ASP A 1 85 ? -3.546 15.809 -0.218 1.00 97.44 85 ASP A C 1
ATOM 674 O O . ASP A 1 85 ? -2.803 16.464 -0.957 1.00 97.44 85 ASP A O 1
ATOM 678 N N . LEU A 1 86 ? -4.432 16.399 0.599 1.00 96.88 86 LEU A N 1
ATOM 679 C CA . LEU A 1 86 ? -4.635 17.849 0.672 1.00 96.88 86 LEU A CA 1
ATOM 680 C C . LEU A 1 86 ? -3.343 18.582 1.059 1.00 96.88 86 LEU A C 1
ATOM 682 O O . LEU A 1 86 ? -2.977 19.584 0.444 1.00 96.88 86 LEU A O 1
ATOM 686 N N . GLY A 1 87 ? -2.624 18.072 2.061 1.00 95.88 87 GLY A N 1
ATOM 687 C CA . GLY A 1 87 ? -1.374 18.663 2.526 1.00 95.88 87 GLY A CA 1
ATOM 688 C C . GLY A 1 87 ? -0.300 18.733 1.438 1.00 95.88 87 GLY A C 1
ATOM 689 O O . GLY A 1 87 ? 0.468 19.697 1.408 1.00 95.88 87 GLY A O 1
ATOM 690 N N . ARG A 1 88 ? -0.238 17.754 0.523 1.00 95.50 88 ARG A N 1
ATOM 691 C CA . ARG A 1 88 ? 0.706 17.778 -0.608 1.00 95.50 88 ARG A CA 1
ATOM 692 C C . ARG A 1 88 ? 0.280 18.734 -1.709 1.00 95.50 88 ARG A C 1
ATOM 694 O O . ARG A 1 88 ? 1.150 19.421 -2.239 1.00 95.50 88 ARG A O 1
ATOM 701 N N . LEU A 1 89 ? -1.017 18.851 -1.990 1.00 95.06 89 LEU A N 1
ATOM 702 C CA . LEU A 1 89 ? -1.532 19.862 -2.917 1.00 95.06 89 LEU A CA 1
ATOM 703 C C . LEU A 1 89 ? -1.182 21.275 -2.441 1.00 95.06 89 LEU A C 1
ATOM 705 O O . LEU A 1 89 ? -0.533 22.023 -3.165 1.00 95.06 89 LEU A O 1
ATOM 709 N N . LEU A 1 90 ? -1.492 21.606 -1.184 1.00 93.31 90 LEU A N 1
ATOM 710 C CA . LEU A 1 90 ? -1.173 22.921 -0.617 1.00 93.31 90 LEU A CA 1
ATOM 711 C C . LEU A 1 90 ? 0.339 23.197 -0.621 1.00 93.31 90 LEU A C 1
ATOM 713 O O . LEU A 1 90 ? 0.766 24.294 -0.973 1.00 93.31 90 LEU A O 1
ATOM 717 N N . LYS A 1 91 ? 1.154 22.184 -0.290 1.00 93.19 91 LYS A N 1
ATOM 718 C CA . LYS A 1 91 ? 2.623 22.282 -0.301 1.00 93.19 91 LYS A CA 1
ATOM 719 C C . LYS A 1 91 ? 3.169 22.602 -1.691 1.00 93.19 91 LYS A C 1
ATOM 721 O O . LYS A 1 91 ? 4.107 23.380 -1.814 1.00 93.19 91 LYS A O 1
ATOM 726 N N . VAL A 1 92 ? 2.631 21.962 -2.728 1.00 91.50 92 VAL A N 1
ATOM 727 C CA . VAL A 1 92 ? 3.140 22.117 -4.092 1.00 91.50 92 VAL A CA 1
ATOM 728 C C . VAL A 1 92 ? 2.503 23.286 -4.828 1.00 91.50 92 VAL A C 1
ATOM 730 O O . VAL A 1 92 ? 3.028 23.654 -5.866 1.00 91.50 92 VAL A O 1
ATOM 733 N N . GLU A 1 93 ? 1.423 23.898 -4.341 1.00 90.31 93 GLU A N 1
ATOM 734 C CA . GLU A 1 93 ? 0.746 25.029 -4.998 1.00 90.31 93 GLU A CA 1
ATOM 735 C C . GLU A 1 93 ? 1.268 26.407 -4.568 1.00 90.31 93 GLU A C 1
ATOM 737 O O . GLU A 1 93 ? 1.145 27.357 -5.342 1.00 90.31 93 GLU A O 1
ATOM 742 N N . ASP A 1 94 ? 1.922 26.521 -3.408 1.00 90.31 94 ASP A N 1
ATOM 743 C CA . ASP A 1 94 ? 2.532 27.777 -2.956 1.00 90.31 94 ASP A CA 1
ATOM 744 C C . ASP A 1 94 ? 3.759 28.146 -3.815 1.00 90.31 94 ASP A C 1
ATOM 746 O O . ASP A 1 94 ? 4.819 27.521 -3.746 1.00 90.31 94 ASP A O 1
ATOM 750 N N . ASP A 1 95 ? 3.586 29.135 -4.695 1.00 89.38 95 ASP A N 1
ATOM 751 C CA . ASP A 1 95 ? 4.603 29.650 -5.615 1.00 89.38 95 ASP A CA 1
ATOM 752 C C . ASP A 1 95 ? 5.411 30.826 -5.051 1.00 89.38 95 ASP A C 1
ATOM 754 O O . ASP A 1 95 ? 6.287 31.351 -5.746 1.00 89.38 95 ASP A O 1
ATOM 758 N N . SER A 1 96 ? 5.167 31.215 -3.796 1.00 91.81 96 SER A N 1
ATOM 759 C CA . SER A 1 96 ? 5.996 32.202 -3.109 1.00 91.81 96 SER A CA 1
ATOM 760 C C . SER A 1 96 ? 7.431 31.686 -2.909 1.00 91.81 96 SER A C 1
ATOM 762 O O . SER A 1 96 ? 7.663 30.472 -2.852 1.00 91.81 96 SER A O 1
ATOM 764 N N . PRO A 1 97 ? 8.430 32.580 -2.776 1.00 91.12 97 PRO A N 1
ATOM 765 C CA . PRO A 1 97 ? 9.792 32.179 -2.426 1.00 91.12 97 PRO A CA 1
ATOM 766 C C . PRO A 1 97 ? 9.854 31.310 -1.160 1.00 91.12 97 PRO A C 1
ATOM 768 O O . PRO A 1 97 ? 10.622 30.347 -1.106 1.00 91.12 97 PRO A O 1
ATOM 771 N N . GLU A 1 98 ? 9.023 31.621 -0.165 1.00 92.81 98 GLU A N 1
ATOM 772 C CA . GLU A 1 98 ? 8.886 30.865 1.077 1.00 92.81 98 GLU A CA 1
ATOM 773 C C . GLU A 1 98 ? 8.290 29.472 0.832 1.00 92.81 98 GLU A C 1
ATOM 775 O O . GLU A 1 98 ? 8.837 28.487 1.328 1.00 92.81 98 GLU A O 1
ATOM 780 N N . GLY A 1 99 ? 7.231 29.373 0.023 1.00 92.88 99 GLY A N 1
ATOM 781 C CA . GLY A 1 99 ? 6.594 28.109 -0.356 1.00 92.88 99 GLY A CA 1
ATOM 782 C C . GLY A 1 99 ? 7.528 27.175 -1.124 1.00 92.88 99 GLY A C 1
ATOM 783 O O . GLY A 1 99 ? 7.629 25.986 -0.817 1.00 92.88 99 GLY A O 1
ATOM 784 N N . VAL A 1 100 ? 8.306 27.715 -2.067 1.00 93.00 100 VAL A N 1
ATOM 785 C CA . VAL A 1 100 ? 9.326 26.941 -2.794 1.00 93.00 100 VAL A CA 1
ATOM 786 C C . VAL A 1 100 ? 10.420 26.445 -1.845 1.00 93.00 100 VAL A C 1
ATOM 788 O O . VAL A 1 100 ? 10.835 25.288 -1.942 1.00 93.00 100 VAL A O 1
ATOM 791 N N . ALA A 1 101 ? 10.882 27.282 -0.912 1.00 93.00 101 ALA A N 1
ATOM 792 C CA . ALA A 1 101 ? 11.877 26.878 0.080 1.00 93.00 101 ALA A CA 1
ATOM 793 C C . ALA A 1 101 ? 11.342 25.790 1.030 1.00 93.00 101 ALA A C 1
ATOM 795 O O . ALA A 1 101 ? 12.052 24.827 1.325 1.00 93.00 101 ALA A O 1
ATOM 796 N N . ASP A 1 102 ? 10.087 25.907 1.465 1.00 94.00 102 ASP A N 1
ATOM 797 C CA . ASP A 1 102 ? 9.394 24.909 2.283 1.00 94.00 102 ASP A CA 1
ATOM 798 C C . ASP A 1 102 ? 9.192 23.582 1.529 1.00 94.00 102 ASP A C 1
ATOM 800 O O . ASP A 1 102 ? 9.432 22.512 2.092 1.00 94.00 102 ASP A O 1
ATOM 804 N N . TRP A 1 103 ? 8.857 23.616 0.234 1.00 95.06 103 TRP A N 1
ATOM 805 C CA . TRP A 1 103 ? 8.798 22.417 -0.611 1.00 95.06 103 TRP A CA 1
ATOM 806 C C . TRP A 1 103 ? 10.161 21.714 -0.723 1.00 95.06 103 TRP A C 1
ATOM 808 O O . TRP A 1 103 ? 10.237 20.498 -0.540 1.00 95.06 103 TRP A O 1
ATOM 818 N N . VAL A 1 104 ? 11.256 22.457 -0.930 1.00 93.94 104 VAL A N 1
ATOM 819 C CA . VAL A 1 104 ? 12.623 21.892 -0.928 1.00 93.94 104 VAL A CA 1
ATOM 820 C C . VAL A 1 104 ? 12.982 21.300 0.438 1.00 93.94 104 VAL A C 1
ATOM 822 O O . VAL A 1 104 ? 13.532 20.199 0.519 1.00 93.94 104 VAL A O 1
ATOM 825 N N . GLY A 1 105 ? 12.643 21.999 1.524 1.00 94.19 105 GLY A N 1
ATOM 826 C CA . GLY A 1 105 ? 12.826 21.500 2.887 1.00 94.19 105 GLY A CA 1
ATOM 827 C C . GLY A 1 105 ? 12.062 20.197 3.131 1.00 94.19 105 GLY A C 1
ATOM 828 O O . GLY A 1 105 ? 12.603 19.263 3.732 1.00 94.19 105 GLY A O 1
ATOM 829 N N . PHE A 1 106 ? 10.838 20.105 2.605 1.00 94.62 106 PHE A N 1
ATOM 830 C CA . PHE A 1 106 ? 10.027 18.896 2.646 1.00 94.62 106 PHE A CA 1
ATOM 831 C C . PHE A 1 106 ? 10.671 17.738 1.881 1.00 94.62 106 PHE A C 1
ATOM 833 O O . PHE A 1 106 ? 10.696 16.643 2.432 1.00 94.62 106 PHE A O 1
ATOM 840 N N . LEU A 1 107 ? 11.227 17.953 0.680 1.00 93.94 107 LEU A N 1
ATOM 841 C CA . LEU A 1 107 ? 11.935 16.893 -0.055 1.00 93.94 107 LEU A CA 1
ATOM 842 C C . LEU A 1 107 ? 13.037 16.274 0.816 1.00 93.94 107 LEU A C 1
ATOM 844 O O . LEU A 1 107 ? 13.019 15.079 1.099 1.00 93.94 107 LEU A O 1
ATOM 848 N N . GLY A 1 108 ? 13.929 17.111 1.352 1.00 93.25 108 GLY A N 1
ATOM 849 C CA . GLY A 1 108 ? 15.015 16.623 2.200 1.00 93.25 108 GLY A CA 1
ATOM 850 C C . GLY A 1 108 ? 14.524 15.944 3.484 1.00 93.25 108 GLY A C 1
ATOM 851 O O . GLY A 1 108 ? 15.147 14.996 3.958 1.00 93.25 108 GLY A O 1
ATOM 852 N N . TRP A 1 109 ? 13.430 16.419 4.084 1.00 94.38 109 TRP A N 1
ATOM 853 C CA . TRP A 1 109 ? 12.834 15.773 5.256 1.00 94.38 109 TRP A CA 1
ATOM 854 C C . TRP A 1 109 ? 12.204 14.417 4.913 1.00 94.38 109 TRP A C 1
ATOM 856 O O . TRP A 1 109 ? 12.486 13.438 5.601 1.00 94.38 109 TRP A O 1
ATOM 866 N N . ALA A 1 110 ? 11.408 14.342 3.847 1.00 93.62 110 ALA A N 1
ATOM 867 C CA . ALA A 1 110 ? 10.705 13.129 3.441 1.00 93.62 110 ALA A CA 1
ATOM 868 C C . ALA A 1 110 ? 11.680 12.028 3.006 1.00 93.62 110 ALA A C 1
ATOM 870 O O . ALA A 1 110 ? 11.501 10.877 3.390 1.00 93.62 110 ALA A O 1
ATOM 871 N N . GLU A 1 111 ? 12.767 12.375 2.311 1.00 90.38 111 GLU A N 1
ATOM 872 C CA . GLU A 1 111 ? 13.839 11.427 1.986 1.00 90.38 111 GLU A CA 1
ATOM 873 C C . GLU A 1 111 ? 14.453 10.805 3.251 1.00 90.38 111 GLU A C 1
ATOM 875 O O . GLU A 1 111 ? 14.656 9.596 3.317 1.00 90.38 111 GLU A O 1
ATOM 880 N N . ARG A 1 112 ? 14.695 11.605 4.300 1.00 90.38 112 ARG A N 1
ATOM 881 C CA . ARG A 1 112 ? 15.276 11.103 5.558 1.00 90.38 112 ARG A CA 1
ATOM 882 C C . ARG A 1 112 ? 14.307 10.283 6.403 1.00 90.38 112 ARG A C 1
ATOM 884 O O . ARG A 1 112 ? 14.752 9.374 7.095 1.00 90.38 112 ARG A O 1
ATOM 891 N N . VAL A 1 113 ? 13.027 10.654 6.426 1.00 88.69 113 VAL A N 1
ATOM 892 C CA . VAL A 1 113 ? 12.039 10.076 7.354 1.00 88.69 113 VAL A CA 1
ATOM 893 C C . VAL A 1 113 ? 11.254 8.931 6.718 1.00 88.69 113 VAL A C 1
ATOM 895 O O . VAL A 1 113 ? 10.991 7.936 7.385 1.00 88.69 113 VAL A O 1
ATOM 898 N N . TRP A 1 114 ? 10.898 9.054 5.442 1.00 88.38 114 TRP A N 1
ATOM 899 C CA . TRP A 1 114 ? 10.077 8.084 4.709 1.00 88.38 114 TRP A CA 1
ATOM 900 C C . TRP A 1 114 ? 10.830 7.394 3.567 1.00 88.38 114 TRP A C 1
ATOM 902 O O . TRP A 1 114 ? 10.281 6.504 2.928 1.00 88.38 114 TRP A O 1
ATOM 912 N N . GLY A 1 115 ? 12.077 7.787 3.290 1.00 86.56 115 GLY A N 1
ATOM 913 C CA . GLY A 1 115 ? 12.842 7.275 2.149 1.00 86.56 115 GLY A CA 1
ATOM 914 C C . GLY A 1 115 ? 12.456 7.907 0.807 1.00 86.56 115 GLY A C 1
ATOM 915 O O . GLY A 1 115 ? 13.046 7.563 -0.213 1.00 86.56 115 GLY A O 1
ATOM 916 N N . GLY A 1 116 ? 11.491 8.832 0.790 1.00 89.88 116 GLY A N 1
ATOM 917 C CA . GLY A 1 116 ? 10.990 9.483 -0.418 1.00 89.88 116 GLY A CA 1
ATOM 918 C C . GLY A 1 116 ? 9.618 10.130 -0.218 1.00 89.88 116 GLY A C 1
ATOM 919 O O . GLY A 1 116 ? 9.072 10.155 0.882 1.00 89.88 116 GLY A O 1
ATOM 920 N N . SER A 1 117 ? 9.076 10.689 -1.298 1.00 94.69 117 SER A N 1
ATOM 921 C CA . SER A 1 117 ? 7.721 11.254 -1.371 1.00 94.69 117 SER A CA 1
ATOM 922 C C . SER A 1 117 ? 7.208 11.197 -2.806 1.00 94.69 117 SER A C 1
ATOM 924 O O . SER A 1 117 ? 7.997 10.961 -3.728 1.00 94.69 117 SER A O 1
ATOM 926 N N . LEU A 1 118 ? 5.931 11.535 -3.013 1.00 95.56 118 LEU A N 1
ATOM 927 C CA . LEU A 1 118 ? 5.344 11.663 -4.351 1.00 95.56 118 LEU A CA 1
ATOM 928 C C . LEU A 1 118 ? 6.204 12.537 -5.278 1.00 95.56 118 LEU A C 1
ATOM 930 O O . LEU A 1 118 ? 6.413 12.214 -6.445 1.00 95.56 118 LEU A O 1
ATOM 934 N N . PHE A 1 119 ? 6.746 13.635 -4.749 1.00 95.12 119 PHE A N 1
ATOM 935 C CA . PHE A 1 119 ? 7.565 14.558 -5.530 1.00 95.12 119 PHE A CA 1
ATOM 936 C C . PHE A 1 119 ? 8.923 13.968 -5.915 1.00 95.12 119 PHE A C 1
ATOM 938 O O . PHE A 1 119 ? 9.419 14.279 -6.991 1.00 95.12 119 PHE A O 1
ATOM 945 N N . HIS A 1 120 ? 9.518 13.103 -5.086 1.00 90.38 120 HIS A N 1
ATOM 946 C CA . HIS A 1 120 ? 10.746 12.399 -5.471 1.00 90.38 120 HIS A CA 1
ATOM 947 C C . HIS A 1 120 ? 10.492 11.477 -6.658 1.00 90.38 120 HIS A C 1
ATOM 949 O O . HIS A 1 120 ? 11.289 11.465 -7.592 1.00 90.38 120 HIS A O 1
ATOM 955 N N . GLU A 1 121 ? 9.375 10.746 -6.640 1.00 86.56 121 GLU A N 1
ATOM 956 C CA . GLU A 1 121 ? 8.976 9.865 -7.740 1.00 86.56 121 GLU A CA 1
ATOM 957 C C . GLU A 1 121 ? 8.721 10.665 -9.025 1.00 86.56 121 GLU A C 1
ATOM 959 O O . GLU A 1 121 ? 9.270 10.334 -10.074 1.00 86.56 121 GLU A O 1
ATOM 964 N N . MET A 1 122 ? 7.982 11.776 -8.937 1.00 89.06 122 MET A N 1
ATOM 965 C CA . MET A 1 122 ? 7.735 12.671 -10.074 1.00 89.06 122 MET A CA 1
ATOM 966 C C . MET A 1 122 ? 9.033 13.257 -10.655 1.00 89.06 122 MET A C 1
ATOM 968 O O . MET A 1 122 ? 9.257 13.215 -11.864 1.00 89.06 122 MET A O 1
ATOM 972 N N . LEU A 1 123 ? 9.923 13.774 -9.803 1.00 85.12 123 LEU A N 1
ATOM 973 C CA . LEU A 1 123 ? 11.220 14.312 -10.226 1.00 85.12 123 LEU A CA 1
ATOM 974 C C . LEU A 1 123 ? 12.107 13.227 -10.853 1.00 85.12 123 LEU A C 1
ATOM 976 O O . LEU A 1 123 ? 12.762 13.476 -11.867 1.00 85.12 123 LEU A O 1
ATOM 980 N N . ALA A 1 124 ? 12.103 12.015 -10.293 1.00 77.94 124 ALA A N 1
ATOM 981 C CA . ALA A 1 124 ? 12.840 10.885 -10.842 1.00 77.94 124 ALA A CA 1
ATOM 982 C C . ALA A 1 124 ? 12.340 10.501 -12.246 1.00 77.94 124 ALA A C 1
ATOM 984 O O . ALA A 1 124 ? 13.164 10.285 -13.139 1.00 77.94 124 ALA A O 1
ATOM 985 N N . ASP A 1 125 ? 11.024 10.500 -12.474 1.00 76.69 125 ASP A N 1
ATOM 986 C CA . ASP A 1 125 ? 10.419 10.257 -13.792 1.00 76.69 125 ASP A CA 1
ATOM 987 C C . ASP A 1 125 ? 10.771 11.359 -14.811 1.00 76.69 125 ASP A C 1
ATOM 989 O O . ASP A 1 125 ? 10.942 11.084 -16.001 1.00 76.69 125 ASP A O 1
ATOM 993 N N . MET A 1 126 ? 10.985 12.597 -14.352 1.00 78.44 126 MET A N 1
ATOM 994 C CA . MET A 1 126 ? 11.525 13.697 -15.168 1.00 78.44 126 MET A CA 1
ATOM 995 C C . MET A 1 126 ? 13.036 13.586 -15.435 1.00 78.44 126 MET A C 1
ATOM 997 O O . MET A 1 126 ? 13.590 14.385 -16.191 1.00 78.44 126 MET A O 1
ATOM 1001 N N . GLY A 1 127 ? 13.730 12.634 -14.803 1.00 70.44 127 GLY A N 1
ATOM 1002 C CA . GLY A 1 127 ? 15.188 12.517 -14.859 1.00 70.44 127 GLY A CA 1
ATOM 1003 C C . GLY A 1 127 ? 15.930 13.568 -14.024 1.00 70.44 127 GLY A C 1
ATOM 1004 O O . GLY A 1 127 ? 17.107 13.828 -14.280 1.00 70.44 127 GLY A O 1
ATOM 1005 N N . ILE A 1 128 ? 15.266 14.175 -13.035 1.00 78.38 128 ILE A N 1
ATOM 1006 C CA . ILE A 1 128 ? 15.818 15.208 -12.153 1.00 78.38 128 ILE A CA 1
ATOM 1007 C C . ILE A 1 128 ? 16.150 14.579 -10.790 1.00 78.38 128 ILE A C 1
ATOM 1009 O O . ILE A 1 128 ? 15.247 14.222 -10.036 1.00 78.38 128 ILE A O 1
ATOM 1013 N N . PRO A 1 129 ? 17.434 14.460 -10.410 1.00 76.56 129 PRO A N 1
ATOM 1014 C CA . PRO A 1 129 ? 17.798 13.998 -9.074 1.00 76.56 129 PRO A CA 1
ATOM 1015 C C . PRO A 1 129 ? 17.378 15.013 -8.003 1.00 76.56 129 PRO A C 1
ATOM 1017 O O . PRO A 1 129 ? 17.667 16.202 -8.145 1.00 76.56 129 PRO A O 1
ATOM 1020 N N . ALA A 1 130 ? 16.795 14.549 -6.894 1.00 77.56 130 ALA A N 1
ATOM 1021 C CA . ALA A 1 130 ? 16.314 15.414 -5.808 1.00 77.56 130 ALA A CA 1
ATOM 1022 C C . ALA A 1 130 ? 17.398 16.362 -5.256 1.00 77.56 130 ALA A C 1
ATOM 1024 O O . ALA A 1 130 ? 17.139 17.540 -5.026 1.00 77.56 130 ALA A O 1
ATOM 1025 N N . GLY A 1 131 ? 18.653 15.904 -5.165 1.00 77.81 131 GLY A N 1
ATOM 1026 C CA . GLY A 1 131 ? 19.785 16.740 -4.738 1.00 77.81 131 GLY A CA 1
ATOM 1027 C C . GLY A 1 131 ? 20.114 17.924 -5.663 1.00 77.81 131 GLY A C 1
ATOM 1028 O O . GLY A 1 131 ? 20.862 18.814 -5.267 1.00 77.81 131 GLY A O 1
ATOM 1029 N N . GLN A 1 132 ? 19.572 17.967 -6.887 1.00 80.12 132 GLN A N 1
ATOM 1030 C CA . GLN A 1 132 ? 19.707 19.118 -7.790 1.00 80.12 132 GLN A CA 1
ATOM 1031 C C . GLN A 1 132 ? 18.628 20.184 -7.568 1.00 80.12 132 GLN A C 1
ATOM 1033 O O . GLN A 1 132 ? 18.751 21.289 -8.099 1.00 80.12 132 GLN A O 1
ATOM 1038 N N . VAL A 1 133 ? 17.588 19.881 -6.789 1.00 84.50 133 VAL A N 1
ATOM 1039 C CA . VAL A 1 133 ? 16.467 20.780 -6.506 1.00 84.50 133 VAL A CA 1
ATOM 1040 C C . VAL A 1 133 ? 16.856 21.744 -5.384 1.00 84.50 133 VAL A C 1
ATOM 1042 O O . VAL A 1 133 ? 16.445 21.611 -4.237 1.00 84.50 133 VAL A O 1
ATOM 1045 N N . THR A 1 134 ? 17.717 22.710 -5.704 1.00 83.31 134 THR A N 1
ATOM 1046 C CA . THR A 1 134 ? 18.208 23.715 -4.750 1.00 83.31 134 THR A CA 1
ATOM 1047 C C . THR A 1 134 ? 18.291 25.099 -5.389 1.00 83.31 134 THR A C 1
ATOM 1049 O O . THR A 1 134 ? 18.396 25.235 -6.612 1.00 83.31 134 THR A O 1
ATOM 1052 N N . GLY A 1 135 ? 18.258 26.138 -4.549 1.00 76.94 135 GLY A N 1
ATOM 1053 C CA . GLY A 1 135 ? 18.429 27.528 -4.971 1.00 76.94 135 GLY A CA 1
ATOM 1054 C C . GLY A 1 135 ? 17.428 27.961 -6.045 1.00 76.94 135 GLY A C 1
ATOM 1055 O O . GLY A 1 135 ? 16.262 27.574 -6.021 1.00 76.94 135 GLY A O 1
ATOM 1056 N N . GLU A 1 136 ? 17.900 28.746 -7.012 1.00 73.44 136 GLU A N 1
ATOM 1057 C CA . GLU A 1 136 ? 17.069 29.350 -8.066 1.00 73.44 136 GLU A CA 1
ATOM 1058 C C . GLU A 1 136 ? 16.406 28.321 -9.002 1.00 73.44 136 GLU A C 1
ATOM 1060 O O . GLU A 1 136 ? 15.377 28.612 -9.606 1.00 73.44 136 GLU A O 1
ATOM 1065 N N . ARG A 1 137 ? 16.943 27.094 -9.093 1.00 83.44 137 ARG A N 1
ATOM 1066 C CA . ARG A 1 137 ? 16.406 26.036 -9.971 1.00 83.44 137 ARG A CA 1
ATOM 1067 C C . ARG A 1 137 ? 15.196 25.311 -9.388 1.00 83.44 137 ARG A C 1
ATOM 1069 O O . ARG A 1 137 ? 14.462 24.667 -10.131 1.00 83.44 137 ARG A O 1
ATOM 1076 N N . ALA A 1 138 ? 14.975 25.399 -8.075 1.00 88.81 138 ALA A N 1
ATOM 1077 C CA . ALA A 1 138 ? 13.876 24.692 -7.419 1.00 88.81 138 ALA A CA 1
ATOM 1078 C C . ALA A 1 138 ? 12.505 25.131 -7.958 1.00 88.81 138 ALA A C 1
ATOM 1080 O O . ALA A 1 138 ? 11.654 24.287 -8.235 1.00 88.81 138 ALA A O 1
ATOM 1081 N N . ALA A 1 139 ? 12.317 26.437 -8.175 1.00 88.88 139 ALA A N 1
ATOM 1082 C CA . ALA A 1 139 ? 11.080 26.986 -8.728 1.00 88.88 139 ALA A CA 1
ATOM 1083 C C . ALA A 1 139 ? 10.828 26.515 -10.172 1.00 88.88 139 ALA A C 1
ATOM 1085 O O . ALA A 1 139 ? 9.696 26.173 -10.521 1.00 88.88 139 ALA A O 1
ATOM 1086 N N . GLU A 1 140 ? 11.879 26.454 -10.995 1.00 89.31 140 GLU A N 1
ATOM 1087 C CA . GLU A 1 140 ? 11.809 25.967 -12.377 1.00 89.31 140 GLU A CA 1
ATOM 1088 C C . GLU A 1 140 ? 11.427 24.481 -12.420 1.00 89.31 140 GLU A C 1
ATOM 1090 O O . GLU A 1 140 ? 10.446 24.111 -13.066 1.00 89.31 140 GLU A O 1
ATOM 1095 N N . TYR A 1 141 ? 12.147 23.632 -11.679 1.00 89.50 141 TYR A N 1
ATOM 1096 C CA . TYR A 1 141 ? 11.872 22.194 -11.636 1.00 89.50 141 TYR A CA 1
ATOM 1097 C C . TYR A 1 141 ? 10.482 21.884 -11.092 1.00 89.50 141 TYR A C 1
ATOM 1099 O O . TYR A 1 141 ? 9.772 21.067 -11.677 1.00 89.50 141 TYR A O 1
ATOM 1107 N N . ARG A 1 142 ? 10.053 22.582 -10.033 1.00 92.69 142 ARG A N 1
ATOM 1108 C CA . ARG A 1 142 ? 8.681 22.488 -9.526 1.00 92.69 142 ARG A CA 1
ATOM 1109 C C . ARG A 1 142 ? 7.667 22.857 -10.607 1.00 92.69 142 ARG A C 1
ATOM 1111 O O . ARG A 1 142 ? 6.705 22.126 -10.801 1.00 92.69 142 ARG A O 1
ATOM 1118 N N . SER A 1 143 ? 7.880 23.957 -11.329 1.00 90.75 143 SER A N 1
ATOM 1119 C CA . SER A 1 143 ? 6.954 24.403 -12.379 1.00 90.75 143 SER A CA 1
ATOM 1120 C C . SER A 1 143 ? 6.833 23.377 -13.508 1.00 90.75 143 SER A C 1
ATOM 1122 O O . SER A 1 143 ? 5.727 23.062 -13.936 1.00 90.75 143 SER A O 1
ATOM 1124 N N . HIS A 1 144 ? 7.951 22.800 -13.956 1.00 87.88 144 HIS A N 1
ATOM 1125 C CA . HIS A 1 144 ? 7.932 21.732 -14.960 1.00 87.88 144 HIS A CA 1
ATOM 1126 C C . HIS A 1 144 ? 7.237 20.465 -14.446 1.00 87.88 144 HIS A C 1
ATOM 1128 O O . HIS A 1 144 ? 6.466 19.857 -15.185 1.00 87.88 144 HIS A O 1
ATOM 1134 N N . MET A 1 145 ? 7.457 20.098 -13.180 1.00 92.00 145 MET A N 1
ATOM 1135 C CA . MET A 1 145 ? 6.793 18.959 -12.541 1.00 92.00 145 MET A CA 1
ATOM 1136 C C . MET A 1 145 ? 5.274 19.152 -12.499 1.00 92.00 145 MET A C 1
ATOM 1138 O O . MET A 1 145 ? 4.533 18.260 -12.894 1.00 92.00 145 MET A O 1
ATOM 1142 N N . LEU A 1 146 ? 4.809 20.336 -12.090 1.00 93.06 146 LEU A N 1
ATOM 1143 C CA . LEU A 1 146 ? 3.383 20.672 -12.040 1.00 93.06 146 LEU A CA 1
ATOM 1144 C C . LEU A 1 146 ? 2.703 20.589 -13.414 1.00 93.06 146 LEU A C 1
ATOM 1146 O O . LEU A 1 146 ? 1.537 20.211 -13.494 1.00 93.06 146 LEU A O 1
ATOM 1150 N N . VAL A 1 147 ? 3.417 20.942 -14.487 1.00 91.25 147 VAL A N 1
ATOM 1151 C CA . VAL A 1 147 ? 2.910 20.819 -15.862 1.00 91.25 147 VAL A CA 1
ATOM 1152 C C . VAL A 1 147 ? 2.880 19.359 -16.305 1.00 91.25 147 VAL A C 1
ATOM 1154 O O . VAL A 1 147 ? 1.891 18.922 -16.885 1.00 91.25 147 VAL A O 1
ATOM 1157 N N . GLN A 1 148 ? 3.950 18.604 -16.048 1.00 88.44 148 GLN A N 1
ATOM 1158 C CA . GLN A 1 148 ? 4.063 17.220 -16.505 1.00 88.44 148 GLN A CA 1
ATOM 1159 C C . GLN A 1 148 ? 3.084 16.278 -15.794 1.00 88.44 148 GLN A C 1
ATOM 1161 O O . GLN A 1 148 ? 2.521 15.407 -16.447 1.00 88.44 148 GLN A O 1
ATOM 1166 N N . PHE A 1 149 ? 2.865 16.470 -14.492 1.00 91.56 149 PHE A N 1
ATOM 1167 C CA . PHE A 1 149 ? 1.981 15.640 -13.663 1.00 91.56 149 PHE A CA 1
ATOM 1168 C C . PHE A 1 149 ? 0.663 16.345 -13.332 1.00 91.56 149 PHE A C 1
ATOM 1170 O O . PHE A 1 149 ? 0.098 16.187 -12.246 1.00 91.56 149 PHE A O 1
ATOM 1177 N N . HIS A 1 150 ? 0.194 17.186 -14.257 1.00 95.25 150 HIS A N 1
ATOM 1178 C CA . HIS A 1 150 ? -1.042 17.938 -14.087 1.00 95.25 150 HIS A CA 1
ATOM 1179 C C . HIS A 1 150 ? -2.233 17.013 -13.812 1.00 95.25 150 HIS A C 1
ATOM 1181 O O . HIS A 1 150 ? -3.001 17.280 -12.891 1.00 95.25 150 HIS A O 1
ATOM 1187 N N . ASP A 1 151 ? -2.356 15.917 -14.564 1.00 94.88 151 ASP A N 1
ATOM 1188 C CA . ASP A 1 151 ? -3.488 14.992 -14.465 1.00 94.88 151 ASP A CA 1
ATOM 1189 C C . ASP A 1 151 ? -3.512 14.256 -13.118 1.00 94.88 151 ASP A C 1
ATOM 1191 O O . ASP A 1 151 ? -4.574 14.109 -12.512 1.00 94.88 151 ASP A O 1
ATOM 1195 N N . GLU A 1 152 ? -2.353 13.823 -12.614 1.00 96.19 152 GLU A N 1
ATOM 1196 C CA . GLU A 1 152 ? -2.221 13.211 -11.290 1.00 96.19 152 GLU A CA 1
ATOM 1197 C C . GLU A 1 152 ? -2.614 14.177 -10.165 1.00 96.19 152 GLU A C 1
ATOM 1199 O O . GLU A 1 152 ? -3.369 13.819 -9.255 1.00 96.19 152 GLU A O 1
ATOM 1204 N N . LEU A 1 153 ? -2.130 15.419 -10.225 1.00 96.44 153 LEU A N 1
ATOM 1205 C CA . LEU A 1 153 ? -2.427 16.432 -9.212 1.00 96.44 153 LEU A CA 1
ATOM 1206 C C . LEU A 1 153 ? -3.886 16.900 -9.285 1.00 96.44 153 LEU A C 1
ATOM 1208 O O . LEU A 1 153 ? -4.518 17.083 -8.247 1.00 96.44 153 LEU A O 1
ATOM 1212 N N . GLU A 1 154 ? -4.451 17.045 -10.484 1.00 96.44 154 GLU A N 1
ATOM 1213 C CA . GLU A 1 154 ? -5.866 17.379 -10.677 1.00 96.44 154 GLU A CA 1
ATOM 1214 C C . GLU A 1 154 ? -6.783 16.233 -10.236 1.00 96.44 154 GLU A C 1
ATOM 1216 O O . GLU A 1 154 ? -7.851 16.465 -9.661 1.00 96.44 154 GLU A O 1
ATOM 1221 N N . PHE A 1 155 ? -6.363 14.979 -10.426 1.00 97.00 155 PHE A N 1
ATOM 1222 C CA . PHE A 1 155 ? -7.083 13.841 -9.873 1.00 97.00 155 PHE A CA 1
ATOM 1223 C C . PHE A 1 155 ? -7.196 13.955 -8.353 1.00 97.00 155 PHE A C 1
ATOM 1225 O O . PHE A 1 155 ? -8.307 13.854 -7.838 1.00 97.00 155 PHE A O 1
ATOM 1232 N N . LEU A 1 156 ? -6.095 14.223 -7.641 1.00 96.31 156 LEU A N 1
ATOM 1233 C CA . LEU A 1 156 ? -6.136 14.460 -6.194 1.00 96.31 156 LEU A CA 1
ATOM 1234 C C . LEU A 1 156 ? -7.017 15.671 -5.855 1.00 96.31 156 LEU A C 1
ATOM 1236 O O . LEU A 1 156 ? -7.922 15.553 -5.034 1.00 96.31 156 LEU A O 1
ATOM 1240 N N . ARG A 1 157 ? -6.814 16.808 -6.531 1.00 95.44 157 ARG A N 1
ATOM 1241 C CA . ARG A 1 157 ? -7.529 18.072 -6.272 1.00 95.44 157 ARG A CA 1
ATOM 1242 C C . ARG A 1 157 ? -9.045 17.943 -6.404 1.00 95.44 157 ARG A C 1
ATOM 1244 O O . ARG A 1 157 ? -9.782 18.521 -5.612 1.00 95.44 157 ARG A O 1
ATOM 1251 N N . SER A 1 158 ? -9.507 17.173 -7.383 1.00 95.44 158 SER A N 1
ATOM 1252 C CA . SER A 1 158 ? -10.931 16.984 -7.681 1.00 95.44 158 SER A CA 1
ATOM 1253 C C . SER A 1 158 ? -11.642 15.984 -6.762 1.00 95.44 158 SER A C 1
ATOM 1255 O O . SER A 1 158 ? -12.841 15.754 -6.940 1.00 95.44 158 SER A O 1
ATOM 1257 N N . ARG A 1 159 ? -10.942 15.343 -5.810 1.00 96.81 159 ARG A N 1
ATOM 1258 C CA . ARG A 1 159 ? -11.575 14.358 -4.920 1.00 96.81 159 ARG A CA 1
ATOM 1259 C C . ARG A 1 159 ? -12.563 15.031 -3.961 1.00 96.81 159 ARG A C 1
ATOM 1261 O O . ARG A 1 159 ? -12.200 16.015 -3.314 1.00 96.81 159 ARG A O 1
ATOM 1268 N N . PRO A 1 160 ? -13.785 14.489 -3.806 1.00 98.00 160 PRO A N 1
ATOM 1269 C CA . PRO A 1 160 ? -14.714 14.975 -2.798 1.00 98.00 160 PRO A CA 1
ATOM 1270 C C . PRO A 1 160 ? -14.180 14.739 -1.386 1.00 98.00 160 PRO A C 1
ATOM 1272 O O . PRO A 1 160 ? -13.426 13.801 -1.131 1.00 98.00 160 PRO A O 1
ATOM 1275 N N . THR A 1 161 ? -14.617 15.557 -0.438 1.00 98.38 161 THR A N 1
ATOM 1276 C CA . THR A 1 161 ? -14.268 15.387 0.981 1.00 98.38 161 THR A CA 1
ATOM 1277 C C . THR A 1 161 ? -15.063 14.252 1.618 1.00 98.38 161 THR A C 1
ATOM 1279 O O . THR A 1 161 ? -14.534 13.513 2.443 1.00 98.38 161 THR A O 1
ATOM 1282 N N . ILE A 1 162 ? -16.335 14.111 1.232 1.00 98.62 162 ILE A N 1
ATOM 1283 C CA . ILE A 1 162 ? -17.261 13.123 1.791 1.00 98.62 162 ILE A CA 1
ATOM 1284 C C . ILE A 1 162 ? -17.901 12.329 0.653 1.00 98.62 162 ILE A C 1
ATOM 1286 O O . ILE A 1 162 ? -18.394 12.898 -0.324 1.00 98.62 162 ILE A O 1
ATOM 1290 N N . LEU A 1 163 ? -17.950 11.008 0.808 1.00 98.62 163 LEU A N 1
ATOM 1291 C CA . LEU A 1 163 ? -18.718 10.110 -0.050 1.00 98.62 163 LEU A CA 1
ATOM 1292 C C . LEU A 1 163 ? -19.928 9.572 0.716 1.00 98.62 163 LEU A C 1
ATOM 1294 O O . LEU A 1 163 ? -19.849 9.309 1.913 1.00 98.62 163 LEU A O 1
ATOM 1298 N N . THR A 1 164 ? -21.043 9.348 0.026 1.00 98.19 164 THR A N 1
ATOM 1299 C CA . THR A 1 164 ? -22.208 8.653 0.601 1.00 98.19 164 THR A CA 1
ATOM 1300 C C . THR A 1 164 ? -22.689 7.543 -0.320 1.00 98.19 164 THR A C 1
ATOM 1302 O O . THR A 1 164 ? -22.772 7.748 -1.528 1.00 98.19 164 THR A O 1
ATOM 1305 N N . ALA A 1 165 ? -23.031 6.379 0.233 1.00 97.06 165 ALA A N 1
ATOM 1306 C CA . ALA A 1 165 ? -23.595 5.257 -0.518 1.00 97.06 165 ALA A CA 1
ATOM 1307 C C . ALA A 1 165 ? -24.607 4.500 0.351 1.00 97.06 165 ALA A C 1
ATOM 1309 O O . ALA A 1 165 ? -24.243 3.868 1.342 1.00 97.06 165 ALA A O 1
ATOM 1310 N N . GLY A 1 166 ? -25.893 4.567 -0.001 1.00 94.31 166 GLY A N 1
ATOM 1311 C CA . GLY A 1 166 ? -26.955 3.975 0.816 1.00 94.31 166 GLY A CA 1
ATOM 1312 C C . GLY A 1 166 ? -26.959 4.533 2.244 1.00 94.31 166 GLY A C 1
ATOM 1313 O O . GLY A 1 166 ? -27.138 5.737 2.429 1.00 94.31 166 GLY A O 1
ATOM 1314 N N . ARG A 1 167 ? -26.762 3.663 3.241 1.00 94.94 167 ARG A N 1
ATOM 1315 C CA . ARG A 1 167 ? -26.669 4.039 4.665 1.00 94.94 167 ARG A CA 1
ATOM 1316 C C . ARG A 1 167 ? -25.248 4.331 5.150 1.00 94.94 167 ARG A C 1
ATOM 1318 O O . ARG A 1 167 ? -25.041 4.477 6.350 1.00 94.94 167 ARG A O 1
ATOM 1325 N N . TYR A 1 168 ? -24.273 4.393 4.252 1.00 97.62 168 TYR A N 1
ATOM 1326 C CA . TYR A 1 168 ? -22.877 4.624 4.603 1.00 97.62 168 TYR A CA 1
ATOM 1327 C C . TYR A 1 168 ? -22.423 6.025 4.219 1.00 97.62 168 TYR A C 1
ATOM 1329 O O . TYR A 1 168 ? -22.792 6.553 3.163 1.00 97.62 168 TYR A O 1
ATOM 1337 N N . LEU A 1 169 ? -21.587 6.594 5.081 1.00 98.19 169 LEU A N 1
ATOM 1338 C CA . LEU A 1 169 ? -20.866 7.836 4.861 1.00 98.19 169 LEU A CA 1
ATOM 1339 C C . LEU A 1 169 ? -19.378 7.553 5.029 1.00 98.19 169 LEU A C 1
ATOM 1341 O O . LEU A 1 169 ? -18.975 6.992 6.043 1.00 98.19 169 LEU A O 1
ATOM 1345 N N . PHE A 1 170 ? -18.570 7.961 4.057 1.00 98.69 170 PHE A N 1
ATOM 1346 C CA . PHE A 1 170 ? -17.122 7.781 4.075 1.00 98.69 170 PHE A CA 1
ATOM 1347 C C . PHE A 1 170 ? -16.450 9.146 4.109 1.00 98.69 170 PHE A C 1
ATOM 1349 O O . PHE A 1 170 ? -16.720 10.001 3.261 1.00 98.69 170 PHE A O 1
ATOM 1356 N N . VAL A 1 171 ? -15.597 9.351 5.104 1.00 98.50 171 VAL A N 1
ATOM 1357 C CA . VAL A 1 171 ? -14.857 10.596 5.317 1.00 98.50 171 VAL A CA 1
ATOM 1358 C C . VAL A 1 171 ? -13.552 10.262 6.017 1.00 98.50 171 VAL A C 1
ATOM 1360 O O . VAL A 1 171 ? -13.540 9.444 6.928 1.00 98.50 171 VAL A O 1
ATOM 1363 N N . HIS A 1 172 ? -12.452 10.881 5.601 1.00 98.50 172 HIS A N 1
ATOM 1364 C CA . HIS A 1 172 ? -11.133 10.460 6.058 1.00 98.50 172 HIS A CA 1
ATOM 1365 C C . HIS A 1 172 ? -10.930 10.618 7.576 1.00 98.50 172 HIS A C 1
ATOM 1367 O O . HIS A 1 172 ? -10.688 9.623 8.252 1.00 98.50 172 HIS A O 1
ATOM 1373 N N . GLY A 1 173 ? -11.110 11.819 8.135 1.00 97.56 173 GLY A N 1
ATOM 1374 C CA . GLY A 1 173 ? -10.888 12.082 9.563 1.00 97.56 173 GLY A CA 1
ATOM 1375 C C . GLY A 1 173 ? -12.120 11.913 10.455 1.00 97.56 173 GLY A C 1
ATOM 1376 O O . GLY A 1 173 ? -11.981 11.582 11.626 1.00 97.56 173 GLY A O 1
ATOM 1377 N N . GLY A 1 174 ? -13.326 12.137 9.929 1.00 97.75 174 GLY A N 1
ATOM 1378 C CA . GLY A 1 174 ? -14.579 12.102 10.698 1.00 97.75 174 GLY A CA 1
ATOM 1379 C C . GLY A 1 174 ? -15.330 13.435 10.680 1.00 97.75 174 GLY A C 1
ATOM 1380 O O . GLY A 1 174 ? -14.774 14.475 10.338 1.00 97.75 174 GLY A O 1
ATOM 1381 N N . ILE A 1 175 ? -16.609 13.422 11.063 1.00 97.56 175 ILE A N 1
ATOM 1382 C CA . ILE A 1 175 ? -17.508 14.592 10.999 1.00 97.56 175 ILE A CA 1
ATOM 1383 C C . ILE A 1 175 ? -18.247 14.818 12.321 1.00 97.56 175 ILE A C 1
ATOM 1385 O O . ILE A 1 175 ? -18.562 13.852 13.006 1.00 97.56 175 ILE A O 1
ATOM 1389 N N . PRO A 1 176 ? -18.590 16.067 12.676 1.00 96.44 176 PRO A N 1
ATOM 1390 C CA . PRO A 1 176 ? -19.290 16.358 13.928 1.00 96.44 176 PRO A CA 1
ATOM 1391 C C . PRO A 1 176 ? -20.817 16.159 13.855 1.00 96.44 176 PRO A C 1
ATOM 1393 O O . PRO A 1 176 ? -21.481 16.162 14.887 1.00 96.44 176 PRO A O 1
ATOM 1396 N N . THR A 1 177 ? -21.398 16.038 12.655 1.00 95.38 177 THR A N 1
ATOM 1397 C CA . THR A 1 177 ? -22.851 15.906 12.440 1.00 95.38 177 THR A CA 1
ATOM 1398 C C . THR A 1 177 ? -23.162 15.193 11.123 1.00 95.38 177 THR A C 1
ATOM 1400 O O . THR A 1 177 ? -22.390 15.286 10.173 1.00 95.38 177 THR A O 1
ATOM 1403 N N . GLU A 1 178 ? -24.310 14.514 11.043 1.00 94.50 178 GLU A N 1
ATOM 1404 C CA . GLU A 1 178 ? -24.854 13.921 9.808 1.00 94.50 178 GLU A CA 1
ATOM 1405 C C . GLU A 1 178 ? -25.714 14.892 8.967 1.00 94.50 178 GLU A C 1
ATOM 1407 O O . GLU A 1 178 ? -26.230 14.517 7.908 1.00 94.50 178 GLU A O 1
ATOM 1412 N N . GLU A 1 179 ? -25.839 16.156 9.392 1.00 95.50 179 GLU A N 1
ATOM 1413 C CA . GLU A 1 179 ? -26.466 17.248 8.632 1.00 95.50 179 GLU A CA 1
ATOM 1414 C C . GLU A 1 179 ? -25.536 17.775 7.526 1.00 95.50 179 GLU A C 1
ATOM 1416 O O . GLU A 1 179 ? -24.989 18.876 7.594 1.00 95.50 179 GLU A O 1
ATOM 1421 N N . LEU A 1 180 ? -25.350 16.964 6.485 1.00 95.31 180 LEU A N 1
ATOM 1422 C CA . LEU A 1 180 ? -24.371 17.179 5.413 1.00 95.31 180 LEU A CA 1
ATOM 1423 C C . LEU A 1 180 ? -24.414 18.561 4.737 1.00 95.31 180 LEU A C 1
ATOM 1425 O O . LEU A 1 180 ? -23.368 19.089 4.372 1.00 95.31 180 LEU A O 1
ATOM 1429 N N . GLN A 1 181 ? -25.592 19.175 4.607 1.00 94.88 181 GLN A N 1
ATOM 1430 C CA . GLN A 1 181 ? -25.746 20.502 3.996 1.00 94.88 181 GLN A CA 1
ATOM 1431 C C . GLN A 1 181 ? -25.042 21.611 4.790 1.00 94.88 181 GLN A C 1
ATOM 1433 O O . GLN A 1 181 ? -24.720 22.652 4.231 1.00 94.88 181 GLN A O 1
ATOM 1438 N N . THR A 1 182 ? -24.814 21.401 6.090 1.00 96.62 182 THR A N 1
ATOM 1439 C CA . THR A 1 182 ? -24.088 22.350 6.950 1.00 96.62 182 THR A CA 1
ATOM 1440 C C . THR A 1 182 ? -22.572 22.256 6.776 1.00 96.62 182 THR A C 1
ATOM 1442 O O . THR A 1 182 ? -21.857 23.189 7.135 1.00 96.62 182 THR A O 1
ATOM 1445 N N . LEU A 1 183 ? -22.086 21.134 6.234 1.00 97.06 183 LEU A N 1
ATOM 1446 C CA . LEU A 1 183 ? -20.666 20.856 6.033 1.00 97.06 183 LEU A CA 1
ATOM 1447 C C . LEU A 1 183 ? -20.207 21.248 4.626 1.00 97.06 183 LEU A C 1
ATOM 1449 O O . LEU A 1 183 ? -19.047 21.580 4.424 1.00 97.06 183 LEU A O 1
ATOM 1453 N N . GLU A 1 184 ? -21.095 21.195 3.636 1.00 96.69 184 GLU A N 1
ATOM 1454 C CA . GLU A 1 184 ? -20.767 21.542 2.255 1.00 96.69 184 GLU A CA 1
ATOM 1455 C C . GLU A 1 184 ? -20.309 23.009 2.132 1.00 96.69 184 GLU A C 1
ATOM 1457 O O . GLU A 1 184 ? -20.925 23.927 2.672 1.00 96.69 184 GLU A O 1
ATOM 1462 N N . GLY A 1 185 ? -19.195 23.239 1.435 1.00 96.38 185 GLY A N 1
ATOM 1463 C CA . GLY A 1 185 ? -18.606 24.568 1.251 1.00 96.38 185 GLY A CA 1
ATOM 1464 C C . GLY A 1 185 ? -17.727 25.076 2.404 1.00 96.38 185 GLY A C 1
ATOM 1465 O O . GLY A 1 185 ? -17.134 26.150 2.269 1.00 96.38 185 GLY A O 1
ATOM 1466 N N . THR A 1 186 ? -17.603 24.345 3.518 1.00 96.81 186 THR A N 1
ATOM 1467 C CA . THR A 1 186 ? -16.709 24.714 4.634 1.00 96.81 186 THR A CA 1
ATOM 1468 C C . THR A 1 186 ? -15.247 24.332 4.354 1.00 96.81 186 THR A C 1
ATOM 1470 O O . THR A 1 186 ? -14.917 23.844 3.271 1.00 96.81 186 THR A O 1
ATOM 1473 N N . ASP A 1 187 ? -14.346 24.590 5.307 1.00 95.62 187 ASP A N 1
ATOM 1474 C CA . ASP A 1 187 ? -12.954 24.132 5.232 1.00 95.62 187 ASP A CA 1
ATOM 1475 C C . ASP A 1 187 ? -12.872 22.603 5.435 1.00 95.62 187 ASP A C 1
ATOM 1477 O O . ASP A 1 187 ? -13.244 22.114 6.508 1.00 95.62 187 ASP A O 1
ATOM 1481 N N . PRO A 1 188 ? -12.372 21.837 4.447 1.00 96.31 188 PRO A N 1
ATOM 1482 C CA . PRO A 1 188 ? -12.282 20.385 4.547 1.00 96.31 188 PRO A CA 1
ATOM 1483 C C . PRO A 1 188 ? -11.266 19.913 5.591 1.00 96.31 188 PRO A C 1
ATOM 1485 O O . PRO A 1 188 ? -11.390 18.787 6.075 1.00 96.31 188 PRO A O 1
ATOM 1488 N N . ALA A 1 189 ? -10.281 20.733 5.982 1.00 95.44 189 ALA A N 1
ATOM 1489 C CA . ALA A 1 189 ? -9.239 20.325 6.925 1.00 95.44 189 ALA A CA 1
ATOM 1490 C C . ALA A 1 189 ? -9.818 19.815 8.257 1.00 95.44 189 ALA A C 1
ATOM 1492 O O . ALA A 1 189 ? -9.293 18.857 8.826 1.00 95.44 189 ALA A O 1
ATOM 1493 N N . ALA A 1 190 ? -10.941 20.386 8.704 1.00 95.06 190 ALA A N 1
ATOM 1494 C CA . ALA A 1 190 ? -11.637 19.983 9.926 1.00 95.06 190 ALA A CA 1
ATOM 1495 C C . ALA A 1 190 ? -12.219 18.557 9.878 1.00 95.06 190 ALA A C 1
ATOM 1497 O O . ALA A 1 190 ? -12.436 17.960 10.929 1.00 95.06 190 ALA A O 1
ATOM 1498 N N . TYR A 1 191 ? -12.478 18.013 8.684 1.00 97.56 191 TYR A N 1
ATOM 1499 C CA . TYR A 1 191 ? -13.057 16.673 8.501 1.00 97.56 191 TYR A CA 1
ATOM 1500 C C . TYR A 1 191 ? -12.052 15.660 7.963 1.00 97.56 191 TYR A C 1
ATOM 1502 O O . TYR A 1 191 ? -12.250 14.454 8.094 1.00 97.56 191 TYR A O 1
ATOM 1510 N N . LEU A 1 192 ? -10.977 16.141 7.340 1.00 97.75 192 LEU A N 1
ATOM 1511 C CA . LEU A 1 192 ? -9.871 15.306 6.891 1.00 97.75 192 LEU A CA 1
ATOM 1512 C C . LEU A 1 192 ? -8.895 15.019 8.029 1.00 97.75 192 LEU A C 1
ATOM 1514 O O . LEU A 1 192 ? -8.377 13.918 8.105 1.00 97.75 192 LEU A O 1
ATOM 1518 N N . LYS A 1 193 ? -8.665 15.981 8.927 1.00 97.00 193 LYS A N 1
ATOM 1519 C CA . LYS A 1 193 ? -7.710 15.855 10.031 1.00 97.00 193 LYS A CA 1
ATOM 1520 C C . LYS A 1 193 ? -8.389 15.999 11.397 1.00 97.00 193 LYS A C 1
ATOM 1522 O O . LYS A 1 193 ? -8.046 16.873 12.194 1.00 97.00 193 LYS A O 1
ATOM 1527 N N . ASN A 1 194 ? -9.412 15.180 11.630 1.00 97.00 194 ASN A N 1
ATOM 1528 C CA . ASN A 1 194 ? -10.149 15.151 12.890 1.00 97.00 194 ASN A CA 1
ATOM 1529 C C . ASN A 1 194 ? -9.515 14.129 13.849 1.00 97.00 194 ASN A C 1
ATOM 1531 O O . ASN A 1 194 ? -9.984 13.000 14.004 1.00 97.00 194 ASN A O 1
ATOM 1535 N N . ASP A 1 195 ? -8.398 14.535 14.452 1.00 96.25 195 ASP A N 1
ATOM 1536 C CA . ASP A 1 195 ? -7.578 13.691 15.320 1.00 96.25 195 ASP A CA 1
ATOM 1537 C C . ASP A 1 195 ? -8.420 13.051 16.449 1.00 96.25 195 ASP A C 1
ATOM 1539 O O . ASP A 1 195 ? -9.239 13.700 17.110 1.00 96.25 195 ASP A O 1
ATOM 1543 N N . ASN A 1 196 ? -8.198 11.758 16.706 1.00 95.06 196 ASN A N 1
ATOM 1544 C CA . ASN A 1 196 ? -8.867 10.998 17.769 1.00 95.06 196 ASN A CA 1
ATOM 1545 C C . ASN A 1 196 ? -10.417 11.055 17.721 1.00 95.06 196 ASN A C 1
ATOM 1547 O O . ASN A 1 196 ? -11.082 11.055 18.759 1.00 95.06 196 ASN A O 1
ATOM 1551 N N . PHE A 1 197 ? -10.998 11.088 16.515 1.00 97.81 197 PHE A N 1
ATOM 1552 C CA . PHE A 1 197 ? -12.440 11.228 16.269 1.00 97.81 197 PHE A CA 1
ATOM 1553 C C . PHE A 1 197 ? -13.350 10.345 17.140 1.00 97.81 197 PHE A C 1
ATOM 1555 O O . PHE A 1 197 ? -14.260 10.859 17.791 1.00 97.81 197 PHE A O 1
ATOM 1562 N N . TRP A 1 198 ? -13.103 9.031 17.194 1.00 96.94 198 TRP A N 1
ATOM 1563 C CA . TRP A 1 198 ? -13.961 8.091 17.930 1.00 96.94 198 TRP A CA 1
ATOM 1564 C C . TRP A 1 198 ? -14.125 8.454 19.419 1.00 96.94 198 TRP A C 1
ATOM 1566 O O . TRP A 1 198 ? -15.222 8.364 19.982 1.00 96.94 198 TRP A O 1
ATOM 1576 N N . SER A 1 199 ? -13.057 8.951 20.048 1.00 96.00 199 SER A N 1
ATOM 1577 C CA . SER A 1 199 ? -13.052 9.322 21.467 1.00 96.00 199 SER A CA 1
ATOM 1578 C C . SER A 1 199 ? -13.835 10.605 21.771 1.00 96.00 199 SER A C 1
ATOM 1580 O O . SER A 1 199 ? -14.086 10.899 22.938 1.00 96.00 199 SER A O 1
ATOM 1582 N N . GLN A 1 200 ? -14.243 11.373 20.755 1.00 96.88 200 GLN A N 1
ATOM 1583 C CA . GLN A 1 200 ? -14.960 12.643 20.936 1.00 96.88 200 GLN A CA 1
ATOM 1584 C C . GLN A 1 200 ? -16.452 12.460 21.268 1.00 96.88 200 GLN A C 1
ATOM 1586 O O . GLN A 1 200 ? -17.122 13.424 21.632 1.00 96.88 200 GLN A O 1
ATOM 1591 N N . GLY A 1 201 ? -16.983 11.233 21.197 1.00 95.75 201 GLY A N 1
ATOM 1592 C CA . GLY A 1 201 ? -18.330 10.917 21.689 1.00 95.75 201 GLY A CA 1
ATOM 1593 C C . GLY A 1 201 ? -19.479 11.190 20.715 1.00 95.75 201 GLY A C 1
ATOM 1594 O O . GLY A 1 201 ? -20.634 11.147 21.135 1.00 95.75 201 GLY A O 1
ATOM 1595 N N . TYR A 1 202 ? -19.192 11.449 19.436 1.00 97.25 202 TYR A N 1
ATOM 1596 C CA . TYR A 1 202 ? -20.227 11.594 18.408 1.00 97.25 202 TYR A CA 1
ATOM 1597 C C . TYR A 1 202 ? -20.991 10.289 18.179 1.00 97.25 202 TYR A C 1
ATOM 1599 O O . TYR A 1 202 ? -20.444 9.202 18.345 1.00 97.25 202 TYR A O 1
ATOM 1607 N N . ALA A 1 203 ? -22.251 10.405 17.768 1.00 96.94 203 ALA A N 1
ATOM 1608 C CA . ALA A 1 203 ? -23.107 9.282 17.417 1.00 96.94 203 ALA A CA 1
ATOM 1609 C C . ALA A 1 203 ? -24.031 9.670 16.262 1.00 96.94 203 ALA A C 1
ATOM 1611 O O . ALA A 1 203 ? -24.477 10.817 16.179 1.00 96.94 203 ALA A O 1
ATOM 1612 N N . PHE A 1 204 ? -24.332 8.705 15.400 1.00 96.81 204 PHE A N 1
ATOM 1613 C CA . PHE A 1 204 ? -25.080 8.916 14.164 1.00 96.81 204 PHE A CA 1
ATOM 1614 C C . PHE A 1 204 ? -26.308 8.007 14.109 1.00 96.81 204 PHE A C 1
ATOM 1616 O O . PHE A 1 204 ? -26.310 6.907 14.662 1.00 96.81 204 PHE A O 1
ATOM 1623 N N . GLN A 1 205 ? -27.375 8.482 13.466 1.00 94.69 205 GLN A N 1
ATOM 1624 C CA . GLN A 1 205 ? -28.640 7.749 13.338 1.00 94.69 205 GLN A CA 1
ATOM 1625 C C . GLN A 1 205 ? -28.907 7.347 11.892 1.00 94.69 205 GLN A C 1
ATOM 1627 O O . GLN A 1 205 ? -29.418 6.259 11.625 1.00 94.69 205 GLN A O 1
ATOM 1632 N N . LYS A 1 206 ? -28.578 8.234 10.953 1.00 94.50 206 LYS A N 1
ATOM 1633 C CA . LYS A 1 206 ? -28.838 8.048 9.530 1.00 94.50 206 LYS A CA 1
ATOM 1634 C C . LYS A 1 206 ? -27.760 7.216 8.851 1.00 94.50 206 LYS A C 1
ATOM 1636 O O . LYS A 1 206 ? -28.087 6.413 7.975 1.00 94.50 206 LYS A O 1
ATOM 1641 N N . TYR A 1 207 ? -26.500 7.437 9.216 1.00 96.88 207 TYR A N 1
ATOM 1642 C CA . TYR A 1 207 ? -25.361 6.812 8.553 1.00 96.88 207 TYR A CA 1
ATOM 1643 C C . TYR A 1 207 ? -24.518 5.968 9.502 1.00 96.88 207 TYR A C 1
ATOM 1645 O O . TYR A 1 207 ? -24.364 6.302 10.671 1.00 96.88 207 TYR A O 1
ATOM 1653 N N . VAL A 1 208 ? -23.903 4.921 8.952 1.00 97.44 208 VAL A N 1
ATOM 1654 C CA . VAL A 1 208 ? -22.666 4.362 9.500 1.00 97.44 208 VAL A CA 1
ATOM 1655 C C . VAL A 1 208 ? -21.510 5.187 8.943 1.00 97.44 208 VAL A C 1
ATOM 1657 O O . VAL A 1 208 ? -21.302 5.215 7.726 1.00 97.44 208 VAL A O 1
ATOM 1660 N N . VAL A 1 209 ? -20.792 5.883 9.822 1.00 98.19 209 VAL A N 1
ATOM 1661 C CA . VAL A 1 209 ? -19.664 6.746 9.455 1.00 98.19 209 VAL A CA 1
ATOM 1662 C C . VAL A 1 209 ? -18.382 5.923 9.451 1.00 98.19 209 VAL A C 1
ATOM 1664 O O . VAL A 1 209 ? -17.945 5.438 10.493 1.00 98.19 209 VAL A O 1
ATOM 1667 N N . VAL A 1 210 ? -17.793 5.758 8.270 1.00 98.50 210 VAL A N 1
ATOM 1668 C CA . VAL A 1 210 ? -16.551 5.016 8.046 1.00 98.50 210 VAL A CA 1
ATOM 1669 C C . VAL A 1 210 ? -15.396 6.002 7.905 1.00 98.50 210 VAL A C 1
ATOM 1671 O O . VAL A 1 210 ? -15.446 6.878 7.037 1.00 98.50 210 VAL A O 1
ATOM 1674 N N . THR A 1 211 ? -14.368 5.853 8.743 1.00 98.31 211 THR A N 1
ATOM 1675 C CA . THR A 1 211 ? -13.227 6.777 8.813 1.00 98.31 211 THR A CA 1
ATOM 1676 C C . THR A 1 211 ? -11.876 6.076 8.755 1.00 98.31 211 THR A C 1
ATOM 1678 O O . THR A 1 211 ? -11.730 4.935 9.199 1.00 98.31 211 THR A O 1
ATOM 1681 N N . GLY A 1 212 ? -10.884 6.790 8.231 1.00 97.38 212 GLY A N 1
ATOM 1682 C CA . GLY A 1 212 ? -9.465 6.442 8.269 1.00 97.38 212 GLY A CA 1
ATOM 1683 C C . GLY A 1 212 ? -8.713 7.298 9.287 1.00 97.38 212 GLY A C 1
ATOM 1684 O O . GLY A 1 212 ? -9.221 7.515 10.394 1.00 97.38 212 GLY A O 1
ATOM 1685 N N . HIS A 1 213 ? -7.552 7.815 8.868 1.00 97.12 213 HIS A N 1
ATOM 1686 C CA . HIS A 1 213 ? -6.786 8.920 9.463 1.00 97.12 213 HIS A CA 1
ATOM 1687 C C . HIS A 1 213 ? -6.066 8.635 10.789 1.00 97.12 213 HIS A C 1
ATOM 1689 O O . HIS A 1 213 ? -4.919 9.049 10.990 1.00 97.12 213 HIS A O 1
ATOM 1695 N N . TRP A 1 214 ? -6.766 8.009 11.734 1.00 95.94 214 TRP A N 1
ATOM 1696 C CA . TRP A 1 214 ? -6.253 7.730 13.066 1.00 95.94 214 TRP A CA 1
ATOM 1697 C C . TRP A 1 214 ? -6.095 6.220 13.256 1.00 95.94 214 TRP A C 1
ATOM 1699 O O . TRP A 1 214 ? -7.112 5.517 13.347 1.00 95.94 214 TRP A O 1
ATOM 1709 N N . PRO A 1 215 ? -4.852 5.709 13.371 1.00 96.31 215 PRO A N 1
ATOM 1710 C CA . PRO A 1 215 ? -4.615 4.282 13.491 1.00 96.31 215 PRO A CA 1
ATOM 1711 C C . PRO A 1 215 ? -5.407 3.681 14.644 1.00 96.31 215 PRO A C 1
ATOM 1713 O O . PRO A 1 215 ? -5.355 4.158 15.779 1.00 96.31 215 PRO A O 1
ATOM 1716 N N . THR A 1 216 ? -6.128 2.602 14.364 1.00 96.06 216 THR A N 1
ATOM 1717 C CA . THR A 1 216 ? -7.074 2.002 15.311 1.00 96.06 216 THR A CA 1
ATOM 1718 C C . THR A 1 216 ? -6.420 1.511 16.605 1.00 96.06 216 THR A C 1
ATOM 1720 O O . THR A 1 216 ? -7.067 1.523 17.654 1.00 96.06 216 THR A O 1
ATOM 1723 N N . CYS A 1 217 ? -5.129 1.161 16.576 1.00 93.50 217 CYS A N 1
ATOM 1724 C CA . CYS A 1 217 ? -4.367 0.825 17.780 1.00 93.50 217 CYS A CA 1
ATOM 1725 C C . CYS A 1 217 ? -4.242 1.995 18.762 1.00 93.50 217 CYS A C 1
ATOM 1727 O O . CYS A 1 217 ? -4.190 1.776 19.967 1.00 93.50 217 CYS A O 1
ATOM 1729 N N . LEU A 1 218 ? -4.291 3.244 18.289 1.00 92.81 218 LEU A N 1
ATOM 1730 C CA . LEU A 1 218 ? -4.232 4.426 19.151 1.00 92.81 218 LEU A CA 1
ATOM 1731 C C . LEU A 1 218 ? -5.534 4.676 19.925 1.00 92.81 218 LEU A C 1
ATOM 1733 O O . LEU A 1 218 ? -5.514 5.404 20.913 1.00 92.81 218 LEU A O 1
ATOM 1737 N N . TYR A 1 219 ? -6.662 4.090 19.507 1.00 92.50 219 TYR A N 1
ATOM 1738 C CA . TYR A 1 219 ? -7.916 4.144 20.274 1.00 92.50 219 TYR A CA 1
ATOM 1739 C C . TYR A 1 219 ? -7.944 3.145 21.438 1.00 92.50 219 TYR A C 1
ATOM 1741 O O . TYR A 1 219 ? -8.829 3.209 22.292 1.00 92.50 219 TYR A O 1
ATOM 1749 N N . ARG A 1 220 ? -6.997 2.202 21.471 1.00 89.38 220 ARG A N 1
ATOM 1750 C CA . ARG A 1 220 ? -6.974 1.070 22.397 1.00 89.38 220 ARG A CA 1
ATOM 1751 C C . ARG A 1 220 ? -5.829 1.271 23.382 1.00 89.38 220 ARG A C 1
ATOM 1753 O O . ARG A 1 220 ? -4.664 1.186 23.021 1.00 89.38 220 ARG A O 1
ATOM 1760 N N . ALA A 1 221 ? -6.149 1.578 24.634 1.00 82.81 221 ALA A N 1
ATOM 1761 C CA . ALA A 1 221 ? -5.129 1.812 25.659 1.00 82.81 221 ALA A CA 1
ATOM 1762 C C . ALA A 1 221 ? -4.550 0.503 26.229 1.00 82.81 221 ALA A C 1
ATOM 1764 O O . ALA A 1 221 ? -3.456 0.486 26.784 1.00 82.81 221 ALA A O 1
ATOM 1765 N N . ASP A 1 222 ? -5.281 -0.599 26.095 1.00 83.25 222 ASP A N 1
ATOM 1766 C CA . ASP A 1 222 ? -5.042 -1.871 26.775 1.00 83.25 222 ASP A CA 1
ATOM 1767 C C . ASP A 1 222 ? -4.308 -2.913 25.925 1.00 83.25 222 ASP A C 1
ATOM 1769 O O . ASP A 1 222 ? -3.869 -3.919 26.476 1.00 83.25 222 ASP A O 1
ATOM 1773 N N . LYS A 1 223 ? -4.179 -2.689 24.612 1.00 89.75 223 LYS A N 1
ATOM 1774 C CA . LYS A 1 223 ? -3.589 -3.638 23.658 1.00 89.75 223 LYS A CA 1
ATOM 1775 C C . LYS A 1 223 ? -3.113 -2.954 22.381 1.00 89.75 223 LYS A C 1
ATOM 1777 O O . LYS A 1 223 ? -3.736 -2.003 21.914 1.00 89.75 223 LYS A O 1
ATOM 1782 N N . GLU A 1 224 ? -2.080 -3.524 21.768 1.00 93.00 224 GLU A N 1
ATOM 1783 C CA . GLU A 1 224 ? -1.665 -3.182 20.407 1.00 93.00 224 GLU A CA 1
ATOM 1784 C C . GLU A 1 224 ? -2.491 -4.012 19.410 1.00 93.00 224 GLU A C 1
ATOM 1786 O O . GLU A 1 224 ? -2.272 -5.210 19.227 1.00 93.00 224 GLU A O 1
ATOM 1791 N N . ASP A 1 225 ? -3.490 -3.386 18.794 1.00 95.19 225 ASP A N 1
ATOM 1792 C CA . ASP A 1 225 ? -4.409 -4.037 17.861 1.00 95.19 225 ASP A CA 1
ATOM 1793 C C . ASP A 1 225 ? -4.729 -3.078 16.717 1.00 95.19 225 ASP A C 1
ATOM 1795 O O . ASP A 1 225 ? -5.203 -1.971 16.958 1.00 95.19 225 ASP A O 1
ATOM 1799 N N . VAL A 1 226 ? -4.460 -3.497 15.482 1.00 96.81 226 VAL A N 1
ATOM 1800 C CA . VAL A 1 226 ? -4.646 -2.700 14.256 1.00 96.81 226 VAL A CA 1
ATOM 1801 C C . VAL A 1 226 ? -5.873 -3.129 13.437 1.00 96.81 226 VAL A C 1
ATOM 1803 O O . VAL A 1 226 ? -6.048 -2.696 12.295 1.00 96.81 226 VAL A O 1
ATOM 1806 N N . SER A 1 227 ? -6.723 -4.002 13.990 1.00 97.50 227 SER A N 1
ATOM 1807 C CA . SER A 1 227 ? -7.996 -4.384 13.368 1.00 97.50 227 SER A CA 1
ATOM 1808 C C . SER A 1 227 ? -8.983 -3.209 13.322 1.00 97.50 227 SER A C 1
ATOM 1810 O O . SER A 1 227 ? -8.922 -2.321 14.183 1.00 97.50 227 SER A O 1
ATOM 1812 N N . PRO A 1 228 ? -9.946 -3.199 12.381 1.00 97.81 228 PRO A N 1
ATOM 1813 C CA . PRO A 1 228 ? -11.002 -2.195 12.359 1.00 97.81 228 PRO A CA 1
ATOM 1814 C C . PRO A 1 228 ? -11.763 -2.107 13.686 1.00 97.81 228 PRO A C 1
ATOM 1816 O O . PRO A 1 228 ? -12.053 -3.113 14.339 1.00 97.81 228 PRO A O 1
ATOM 1819 N N . LEU A 1 229 ? -12.102 -0.885 14.088 1.00 96.94 229 LEU A N 1
ATOM 1820 C CA . LEU A 1 229 ? -12.879 -0.602 15.289 1.00 96.94 229 LEU A CA 1
ATOM 1821 C C . LEU A 1 229 ? -14.353 -0.433 14.912 1.00 96.94 229 LEU A C 1
ATOM 1823 O O . LEU A 1 229 ? -14.711 0.522 14.226 1.00 96.94 229 LEU A O 1
ATOM 1827 N N . PHE A 1 230 ? -15.207 -1.339 15.389 1.00 96.75 230 PHE A N 1
ATOM 1828 C CA . PHE A 1 230 ? -16.652 -1.297 15.160 1.00 96.75 230 PHE A CA 1
ATOM 1829 C C . PHE A 1 230 ? -17.383 -0.750 16.390 1.00 96.75 230 PHE A C 1
ATOM 1831 O O . PHE A 1 230 ? -17.501 -1.448 17.398 1.00 96.75 230 PHE A O 1
ATOM 1838 N N . ASP A 1 231 ? -17.943 0.455 16.289 1.00 96.56 231 ASP A N 1
ATOM 1839 C CA . ASP A 1 231 ? -18.831 1.030 17.300 1.00 96.56 231 ASP A CA 1
ATOM 1840 C C . ASP A 1 231 ? -20.283 0.976 16.817 1.00 96.56 231 ASP A C 1
ATOM 1842 O O . ASP A 1 231 ? -20.764 1.806 16.039 1.00 96.56 231 ASP A O 1
ATOM 1846 N N . ARG A 1 232 ? -20.992 -0.055 17.276 1.00 94.50 232 ARG A N 1
ATOM 1847 C CA . ARG A 1 232 ? -22.371 -0.322 16.858 1.00 94.50 232 ARG A CA 1
ATOM 1848 C C . ARG A 1 232 ? -23.370 0.638 17.485 1.00 94.50 232 ARG A C 1
ATOM 1850 O O . ARG A 1 232 ? -24.399 0.907 16.876 1.00 94.50 232 ARG A O 1
ATOM 1857 N N . GLU A 1 233 ? -23.092 1.141 18.681 1.00 95.44 233 GLU A N 1
ATOM 1858 C CA . GLU A 1 233 ? -24.010 2.042 19.378 1.00 95.44 233 GLU A CA 1
ATOM 1859 C C . GLU A 1 233 ? -23.991 3.427 18.741 1.00 95.44 233 GLU A C 1
ATOM 1861 O O . GLU A 1 233 ? -25.040 4.040 18.553 1.00 95.44 233 GLU A O 1
ATOM 1866 N N . ARG A 1 234 ? -22.800 3.894 18.353 1.00 96.62 234 ARG A N 1
ATOM 1867 C CA . ARG A 1 234 ? -22.603 5.222 17.763 1.00 96.62 234 ARG A CA 1
ATOM 1868 C C . ARG A 1 234 ? -22.632 5.230 16.237 1.00 96.62 234 ARG A C 1
ATOM 1870 O O . ARG A 1 234 ? -22.616 6.310 15.653 1.00 96.62 234 ARG A O 1
ATOM 1877 N N . GLN A 1 235 ? -22.704 4.053 15.609 1.00 96.75 235 GLN A N 1
ATOM 1878 C CA . GLN A 1 235 ? -22.653 3.861 14.155 1.00 96.75 235 GLN A CA 1
ATOM 1879 C C . GLN A 1 235 ? -21.351 4.417 13.544 1.00 96.75 235 GLN A C 1
ATOM 1881 O O . GLN A 1 235 ? -21.372 5.127 12.540 1.00 96.75 235 GLN A O 1
ATOM 1886 N N . ILE A 1 236 ? -20.207 4.086 14.151 1.00 97.75 236 ILE A N 1
ATOM 1887 C CA . ILE A 1 236 ? -18.870 4.498 13.690 1.00 97.75 236 ILE A CA 1
ATOM 1888 C C . ILE A 1 236 ? -18.033 3.260 13.363 1.00 97.75 236 ILE A C 1
ATOM 1890 O O . ILE A 1 236 ? -18.055 2.265 14.090 1.00 97.75 236 ILE A O 1
ATOM 1894 N N . LEU A 1 237 ? -17.277 3.331 12.270 1.00 98.00 237 LEU A N 1
ATOM 1895 C CA . LEU A 1 237 ? -16.325 2.313 11.850 1.00 98.00 237 LEU A CA 1
ATOM 1896 C C . LEU A 1 237 ? -14.982 2.967 11.503 1.00 98.00 237 LEU A C 1
ATOM 1898 O O . LEU A 1 237 ? -14.864 3.618 10.470 1.00 98.00 237 LEU A O 1
ATOM 1902 N N . CYS A 1 238 ? -13.962 2.775 12.339 1.00 98.38 238 CYS A N 1
ATOM 1903 C CA . CYS A 1 238 ? -12.609 3.266 12.057 1.00 98.38 238 CYS A CA 1
ATOM 1904 C C . CYS A 1 238 ? -11.767 2.142 11.450 1.00 98.38 238 CYS A C 1
ATOM 1906 O O . CYS A 1 238 ? -11.718 1.044 12.010 1.00 98.38 238 CYS A O 1
ATOM 1908 N N . ILE A 1 239 ? -11.121 2.397 10.312 1.00 98.31 239 ILE A N 1
ATOM 1909 C CA . ILE A 1 239 ? -10.495 1.342 9.497 1.00 98.31 239 ILE A CA 1
ATOM 1910 C C . ILE A 1 239 ? -8.997 1.532 9.269 1.00 98.31 239 ILE A C 1
ATOM 1912 O O . ILE A 1 239 ? -8.359 0.612 8.764 1.00 98.31 239 ILE A O 1
ATOM 1916 N N . ASP A 1 240 ? -8.410 2.657 9.678 1.00 98.44 240 ASP A N 1
ATOM 1917 C CA . ASP A 1 240 ? -6.966 2.871 9.562 1.00 98.44 240 ASP A CA 1
ATOM 1918 C C . ASP A 1 240 ? -6.186 1.846 10.413 1.00 98.44 240 ASP A C 1
ATOM 1920 O O . ASP A 1 240 ? -6.250 1.818 11.645 1.00 98.44 240 ASP A O 1
ATOM 1924 N N . GLY A 1 241 ? -5.458 0.956 9.737 1.00 97.44 241 GLY A N 1
ATOM 1925 C CA . GLY A 1 241 ? -4.609 -0.060 10.360 1.00 97.44 241 GLY A CA 1
ATOM 1926 C C . GLY A 1 241 ? -3.177 0.413 10.620 1.00 97.44 241 GLY A C 1
ATOM 1927 O O . GLY A 1 241 ? -2.316 -0.412 10.920 1.00 97.44 241 GLY A O 1
ATOM 1928 N N . GLY A 1 242 ? -2.884 1.707 10.466 1.00 96.12 242 GLY A N 1
ATOM 1929 C CA . GLY A 1 242 ? -1.557 2.293 10.638 1.00 96.12 242 GLY A CA 1
ATOM 1930 C C . GLY A 1 242 ? -0.577 1.932 9.522 1.00 96.12 242 GLY A C 1
ATOM 1931 O O . GLY A 1 242 ? 0.628 1.856 9.770 1.00 96.12 242 GLY A O 1
ATOM 1932 N N . ASN A 1 243 ? -1.060 1.659 8.309 1.00 96.31 243 ASN A N 1
ATOM 1933 C CA . ASN A 1 243 ? -0.222 1.251 7.182 1.00 96.31 243 ASN A CA 1
ATOM 1934 C C . ASN A 1 243 ? 0.854 2.304 6.850 1.00 96.31 243 ASN A C 1
ATOM 1936 O O . ASN A 1 243 ? 0.562 3.490 6.743 1.00 96.31 243 ASN A O 1
ATOM 1940 N N . GLY A 1 244 ? 2.118 1.887 6.723 1.00 89.50 244 GLY A N 1
ATOM 1941 C CA . GLY A 1 244 ? 3.244 2.805 6.481 1.00 89.50 244 GLY A CA 1
ATOM 1942 C C . GLY A 1 244 ? 3.593 3.748 7.645 1.00 89.50 244 GLY A C 1
ATOM 1943 O O . GLY A 1 244 ? 4.568 4.487 7.558 1.00 89.50 244 GLY A O 1
ATOM 1944 N N . LEU A 1 245 ? 2.826 3.728 8.741 1.00 90.19 245 LEU A N 1
ATOM 1945 C CA . LEU A 1 245 ? 3.044 4.546 9.940 1.00 90.19 245 LEU A CA 1
ATOM 1946 C C . LEU A 1 245 ? 3.525 3.717 11.128 1.00 90.19 245 LEU A C 1
ATOM 1948 O O . LEU A 1 245 ? 4.454 4.102 11.833 1.00 90.19 245 LEU A O 1
ATOM 1952 N N . LYS A 1 246 ? 2.844 2.600 11.378 1.00 91.12 246 LYS A N 1
ATOM 1953 C CA . LYS A 1 246 ? 3.072 1.716 12.515 1.00 91.12 246 LYS A CA 1
ATOM 1954 C C . LYS A 1 246 ? 3.943 0.550 12.088 1.00 91.12 246 LYS A C 1
ATOM 1956 O O . LYS A 1 246 ? 3.736 -0.021 11.019 1.00 91.12 246 LYS A O 1
ATOM 1961 N N . ARG A 1 247 ? 4.877 0.139 12.954 1.00 89.38 247 ARG A N 1
ATOM 1962 C CA . ARG A 1 247 ? 5.752 -1.019 12.695 1.00 89.38 247 ARG A CA 1
ATOM 1963 C C . ARG A 1 247 ? 4.938 -2.280 12.396 1.00 89.38 247 ARG A C 1
ATOM 1965 O O . ARG A 1 247 ? 5.293 -3.020 11.494 1.00 89.38 247 ARG A O 1
ATOM 1972 N N . GLY A 1 248 ? 3.838 -2.494 13.119 1.00 92.38 248 GLY A N 1
ATOM 1973 C CA . GLY A 1 248 ? 2.890 -3.584 12.872 1.00 92.38 248 GLY A CA 1
ATOM 1974 C C . GLY A 1 248 ? 1.720 -3.230 11.953 1.00 92.38 248 GLY A C 1
ATOM 1975 O O . GLY A 1 248 ? 0.758 -3.995 11.889 1.00 92.38 248 GLY A O 1
ATOM 1976 N N . GLY A 1 249 ? 1.763 -2.081 11.279 1.00 95.19 249 GLY A N 1
ATOM 1977 C CA . GLY A 1 249 ? 0.637 -1.540 10.529 1.00 95.19 249 GLY A CA 1
ATOM 1978 C C . GLY A 1 249 ? 0.214 -2.399 9.338 1.00 95.19 249 GLY A C 1
ATOM 1979 O O . GLY A 1 249 ? 1.022 -3.123 8.751 1.00 95.19 249 GLY A O 1
ATOM 1980 N N . GLN A 1 250 ? -1.061 -2.305 8.971 1.00 96.50 250 GLN A N 1
ATOM 1981 C CA . GLN A 1 250 ? -1.659 -3.053 7.862 1.00 96.50 250 GLN A CA 1
ATOM 1982 C C . GLN A 1 250 ? -2.687 -2.224 7.102 1.00 96.50 250 GLN A C 1
ATOM 1984 O O . GLN A 1 250 ? -3.256 -1.287 7.659 1.00 96.50 250 GLN A O 1
ATOM 1989 N N . LEU A 1 251 ? -2.985 -2.620 5.865 1.00 97.81 251 LEU A N 1
ATOM 1990 C CA . LEU A 1 251 ? -4.218 -2.184 5.218 1.00 97.81 251 LEU A CA 1
ATOM 1991 C C . LEU A 1 251 ? -5.375 -3.054 5.687 1.00 97.81 251 LEU A C 1
ATOM 1993 O O . LEU A 1 251 ? -5.277 -4.282 5.675 1.00 97.81 251 LEU A O 1
ATOM 1997 N N . ASN A 1 252 ? -6.477 -2.410 6.059 1.00 98.50 252 ASN A N 1
ATOM 1998 C CA . ASN A 1 252 ? -7.741 -3.073 6.336 1.00 98.50 252 ASN A CA 1
ATOM 1999 C C . ASN A 1 252 ? -8.692 -2.877 5.155 1.00 98.50 252 ASN A C 1
ATOM 2001 O O . ASN A 1 252 ? -8.854 -1.767 4.649 1.00 98.50 252 ASN A O 1
ATOM 2005 N N . GLY A 1 253 ? -9.334 -3.965 4.741 1.00 98.19 253 GLY A N 1
ATOM 2006 C CA . GLY A 1 253 ? -10.378 -3.982 3.730 1.00 98.19 253 GLY A CA 1
ATOM 2007 C C . GLY A 1 253 ? -11.711 -4.356 4.358 1.00 98.19 253 GLY A C 1
ATOM 2008 O O . GLY A 1 253 ? -11.850 -5.447 4.911 1.00 98.19 253 GLY A O 1
ATOM 2009 N N . ILE A 1 254 ? -12.693 -3.466 4.261 1.00 98.25 254 ILE A N 1
ATOM 2010 C CA . ILE A 1 254 ? -14.068 -3.716 4.692 1.00 98.25 254 ILE A CA 1
ATOM 2011 C C . ILE A 1 254 ? -14.884 -4.229 3.514 1.00 98.25 254 ILE A C 1
ATOM 2013 O O . ILE A 1 254 ? -14.820 -3.678 2.416 1.00 98.25 254 ILE A O 1
ATOM 2017 N N . ILE A 1 255 ? -15.677 -5.267 3.758 1.00 97.81 255 ILE A N 1
ATOM 2018 C CA . ILE A 1 255 ? -16.521 -5.922 2.766 1.00 97.81 255 ILE A CA 1
ATOM 2019 C C . ILE A 1 255 ? -17.976 -5.760 3.209 1.00 97.81 255 ILE A C 1
ATOM 2021 O O . ILE A 1 255 ? -18.417 -6.350 4.201 1.00 97.81 255 ILE A O 1
ATOM 2025 N N . LEU A 1 256 ? -18.715 -4.947 2.457 1.00 96.44 256 LEU A N 1
ATOM 2026 C CA . LEU A 1 256 ? -20.133 -4.665 2.653 1.00 96.44 256 LEU A CA 1
ATOM 2027 C C . LEU A 1 256 ? -20.932 -5.411 1.575 1.00 96.44 256 LEU A C 1
ATOM 2029 O O . LEU A 1 256 ? -20.836 -5.039 0.406 1.00 96.44 256 LEU A O 1
ATOM 2033 N N . PRO A 1 257 ? -21.737 -6.428 1.921 1.00 94.25 257 PRO A N 1
ATOM 2034 C CA . PRO A 1 257 ? -22.531 -7.173 0.939 1.00 94.25 257 PRO A CA 1
ATOM 2035 C C . PRO A 1 257 ? -23.514 -6.315 0.126 1.00 94.25 257 PRO A C 1
ATOM 2037 O O . PRO A 1 257 ? -23.845 -6.662 -1.001 1.00 94.25 257 PRO A O 1
ATOM 2040 N N . ASP A 1 258 ? -23.995 -5.215 0.708 1.00 93.88 258 ASP A N 1
ATOM 2041 C CA . ASP A 1 258 ? -24.945 -4.279 0.102 1.00 93.88 258 ASP A CA 1
ATOM 2042 C C . ASP A 1 258 ? -24.896 -2.919 0.820 1.00 93.88 258 ASP A C 1
ATOM 2044 O O . ASP A 1 258 ? -24.616 -2.856 2.022 1.00 93.88 258 ASP A O 1
ATOM 2048 N N . CYS A 1 259 ? -25.248 -1.837 0.118 1.00 93.00 259 CYS A N 1
ATOM 2049 C CA . CYS A 1 259 ? -25.256 -0.468 0.648 1.00 93.00 259 CYS A CA 1
ATOM 2050 C C . CYS A 1 259 ? -26.290 -0.190 1.761 1.00 93.00 259 CYS A C 1
ATOM 2052 O O . CYS A 1 259 ? -26.288 0.907 2.322 1.00 93.00 259 CYS A O 1
ATOM 2054 N N . GLN A 1 260 ? -27.171 -1.141 2.089 1.00 93.69 260 GLN A N 1
ATOM 2055 C CA . GLN A 1 260 ? -28.121 -1.091 3.210 1.00 93.69 260 GLN A CA 1
ATOM 2056 C C . GLN A 1 260 ? -27.761 -2.049 4.355 1.00 93.69 260 GLN A C 1
ATOM 2058 O O . GLN A 1 260 ? -28.405 -2.005 5.410 1.00 93.69 260 GLN A O 1
ATOM 2063 N N . THR A 1 261 ? -26.733 -2.889 4.182 1.00 89.94 261 THR A N 1
ATOM 2064 C CA . THR A 1 261 ? -26.284 -3.852 5.202 1.00 89.94 261 THR A CA 1
ATOM 2065 C C . THR A 1 261 ? -26.001 -3.131 6.515 1.00 89.94 261 THR A C 1
ATOM 2067 O O . THR A 1 261 ? -25.335 -2.102 6.498 1.00 89.94 261 THR A O 1
ATOM 2070 N N . GLY A 1 262 ? -26.513 -3.617 7.647 1.00 88.69 262 GLY A N 1
ATOM 2071 C CA . GLY A 1 262 ? -26.150 -3.065 8.954 1.00 88.69 262 GLY A CA 1
ATOM 2072 C C . GLY A 1 262 ? -24.718 -3.423 9.354 1.00 88.69 262 GLY A C 1
ATOM 2073 O O . GLY A 1 262 ? -24.095 -4.299 8.755 1.00 88.69 262 GLY A O 1
ATOM 2074 N N . ILE A 1 263 ? -24.193 -2.748 10.378 1.00 88.31 263 ILE A N 1
ATOM 2075 C CA . ILE A 1 263 ? -22.802 -2.909 10.836 1.00 88.31 263 ILE A CA 1
ATOM 2076 C C . ILE A 1 263 ? -22.469 -4.359 11.246 1.00 88.31 263 ILE A C 1
ATOM 2078 O O . ILE A 1 263 ? -21.324 -4.793 11.177 1.00 88.31 263 ILE A O 1
ATOM 2082 N N . GLU A 1 264 ? -23.478 -5.128 11.648 1.00 87.31 264 GLU A N 1
ATOM 2083 C CA . GLU A 1 264 ? -23.405 -6.544 12.007 1.00 87.31 264 GLU A CA 1
ATOM 2084 C C . GLU A 1 264 ? -23.171 -7.489 10.823 1.00 87.31 264 GLU A C 1
ATOM 2086 O O . GLU A 1 264 ? -22.646 -8.582 11.021 1.00 87.31 264 GLU A O 1
ATOM 2091 N N . GLY A 1 265 ? -23.556 -7.082 9.611 1.00 90.12 265 GLY A N 1
ATOM 2092 C CA . GLY A 1 265 ? -23.354 -7.859 8.386 1.00 90.12 265 GLY A CA 1
ATOM 2093 C C . GLY A 1 265 ? -22.030 -7.555 7.685 1.00 90.12 265 GLY A C 1
ATOM 2094 O O . GLY A 1 265 ? -21.776 -8.083 6.604 1.00 90.12 265 GLY A O 1
ATOM 2095 N N . ILE A 1 266 ? -21.206 -6.687 8.274 1.00 95.00 266 ILE A N 1
ATOM 2096 C CA . ILE A 1 266 ? -19.909 -6.300 7.733 1.00 95.00 266 ILE A CA 1
ATOM 2097 C C . ILE A 1 266 ? -18.877 -7.381 8.047 1.00 95.00 266 ILE A C 1
ATOM 2099 O O . ILE A 1 266 ? -18.758 -7.840 9.183 1.00 95.00 266 ILE A O 1
ATOM 2103 N N . SER A 1 267 ? -18.078 -7.732 7.043 1.00 96.81 267 SER A N 1
ATOM 2104 C CA . SER A 1 267 ? -16.864 -8.527 7.227 1.00 96.81 267 SER A CA 1
ATOM 2105 C C . SER A 1 267 ? -15.634 -7.708 6.849 1.00 96.81 267 SER A C 1
ATOM 2107 O O . SER A 1 267 ? -15.742 -6.651 6.226 1.00 96.81 267 SER A O 1
ATOM 2109 N N . TRP A 1 268 ? -14.457 -8.160 7.272 1.00 97.38 268 TRP A N 1
ATOM 2110 C CA . TRP A 1 268 ? -13.208 -7.476 6.971 1.00 97.38 268 TRP A CA 1
ATOM 2111 C C . TRP A 1 268 ? -12.059 -8.468 6.813 1.00 97.38 268 TRP A C 1
ATOM 2113 O O . TRP A 1 268 ? -12.103 -9.585 7.327 1.00 97.38 268 TRP A O 1
ATOM 2123 N N . THR A 1 269 ? -11.027 -8.031 6.105 1.00 97.12 269 THR A N 1
ATOM 2124 C CA . THR A 1 269 ? -9.727 -8.700 6.007 1.00 97.12 269 THR A CA 1
ATOM 2125 C C . THR A 1 269 ? -8.627 -7.647 6.085 1.00 97.12 269 THR A C 1
ATOM 2127 O O . THR A 1 269 ? -8.900 -6.449 5.987 1.00 97.12 269 THR A O 1
ATOM 2130 N N . GLY A 1 270 ? -7.378 -8.063 6.255 1.00 95.50 270 GLY A N 1
ATOM 2131 C CA . GLY A 1 270 ? -6.262 -7.137 6.178 1.00 95.50 270 GLY A CA 1
ATOM 2132 C C . GLY A 1 270 ? -4.976 -7.770 5.685 1.00 95.50 270 GLY A C 1
ATOM 2133 O O . GLY A 1 270 ? -4.791 -8.986 5.747 1.00 95.50 270 GLY A O 1
ATOM 2134 N N . TYR A 1 271 ? -4.097 -6.912 5.181 1.00 94.31 271 TYR A N 1
ATOM 2135 C CA . TYR A 1 271 ? -2.842 -7.304 4.558 1.00 94.31 271 TYR A CA 1
ATOM 2136 C C . TYR A 1 271 ? -1.702 -6.390 5.015 1.00 94.31 271 TYR A C 1
ATOM 2138 O O . TYR A 1 271 ? -1.811 -5.163 4.960 1.00 94.31 271 TYR A O 1
ATOM 2146 N N . ASP A 1 272 ? -0.601 -6.992 5.467 1.00 91.75 272 ASP A N 1
ATOM 2147 C CA . ASP A 1 272 ? 0.580 -6.292 5.993 1.00 91.75 272 ASP A CA 1
ATOM 2148 C C . ASP A 1 272 ? 1.897 -6.666 5.296 1.00 91.75 272 ASP A C 1
ATOM 2150 O O . ASP A 1 272 ? 2.893 -5.964 5.461 1.00 91.75 272 ASP A O 1
ATOM 2154 N N . GLY A 1 273 ? 1.903 -7.726 4.485 1.00 87.19 273 GLY A N 1
ATOM 2155 C CA . GLY A 1 273 ? 3.083 -8.190 3.756 1.00 87.19 273 GLY A CA 1
ATOM 2156 C C . GLY A 1 273 ? 4.151 -8.869 4.621 1.00 87.19 273 GLY A C 1
ATOM 2157 O O . GLY A 1 273 ? 5.232 -9.150 4.107 1.00 87.19 273 GLY A O 1
ATOM 2158 N N . PHE A 1 274 ? 3.890 -9.144 5.904 1.00 90.62 274 PHE A N 1
ATOM 2159 C CA . PHE A 1 274 ? 4.848 -9.852 6.756 1.00 90.62 274 PHE A CA 1
ATOM 2160 C C . PHE A 1 274 ? 4.850 -11.368 6.483 1.00 90.62 274 PHE A C 1
ATOM 2162 O O . PHE A 1 274 ? 3.836 -11.926 6.048 1.00 90.62 274 PHE A O 1
ATOM 2169 N N . PRO A 1 275 ? 5.966 -12.069 6.771 1.00 89.62 275 PRO A N 1
ATOM 2170 C CA . PRO A 1 275 ? 6.030 -13.524 6.681 1.00 89.62 275 PRO A CA 1
ATOM 2171 C C . PRO A 1 275 ? 4.958 -14.206 7.533 1.00 89.62 275 PRO A C 1
ATOM 2173 O O . PRO A 1 275 ? 4.713 -13.818 8.675 1.00 89.62 275 PRO A O 1
ATOM 2176 N N . LEU A 1 276 ? 4.350 -15.267 7.005 1.00 91.44 276 LEU A N 1
ATOM 2177 C CA . LEU A 1 276 ? 3.353 -16.052 7.728 1.00 91.44 276 LEU A CA 1
ATOM 2178 C C . LEU A 1 276 ? 3.978 -17.310 8.333 1.00 91.44 276 LEU A C 1
ATOM 2180 O O . LEU A 1 276 ? 4.758 -18.013 7.691 1.00 91.44 276 LEU A O 1
ATOM 2184 N N . VAL A 1 277 ? 3.572 -17.642 9.555 1.00 94.94 277 VAL A N 1
ATOM 2185 C CA . VAL A 1 277 ? 3.869 -18.927 10.198 1.00 94.94 277 VAL A CA 1
ATOM 2186 C C . VAL A 1 277 ? 2.585 -19.601 10.660 1.00 94.94 277 VAL A C 1
ATOM 2188 O O . VAL A 1 277 ? 1.584 -18.945 10.937 1.00 94.94 277 VAL A O 1
ATOM 2191 N N . GLU A 1 278 ? 2.609 -20.924 10.738 1.00 96.62 278 GLU A N 1
ATOM 2192 C CA . GLU A 1 278 ? 1.544 -21.734 11.312 1.00 96.62 278 GLU A CA 1
ATOM 2193 C C . GLU A 1 278 ? 2.012 -22.233 12.674 1.00 96.62 278 GLU A C 1
ATOM 2195 O O . GLU A 1 278 ? 3.071 -22.861 12.787 1.00 96.62 278 GLU A O 1
ATOM 2200 N N . ALA A 1 279 ? 1.231 -21.934 13.708 1.00 97.62 279 ALA A N 1
ATOM 2201 C CA . ALA A 1 279 ? 1.491 -22.390 15.061 1.00 97.62 279 ALA A CA 1
ATOM 2202 C C . ALA A 1 279 ? 1.371 -23.917 15.140 1.00 97.62 279 ALA A C 1
ATOM 2204 O O . ALA A 1 279 ? 0.381 -24.496 14.696 1.00 97.62 279 ALA A O 1
ATOM 2205 N N . LEU A 1 280 ? 2.372 -24.577 15.717 1.00 97.62 280 LEU A N 1
ATOM 2206 C CA . LEU A 1 280 ? 2.362 -26.024 15.948 1.00 97.62 280 LEU A CA 1
ATOM 2207 C C . LEU A 1 280 ? 1.866 -26.384 17.352 1.00 97.62 280 LEU A C 1
ATOM 2209 O O . LEU A 1 280 ? 1.507 -27.531 17.604 1.00 97.62 280 LEU A O 1
ATOM 2213 N N . GLU A 1 281 ? 1.840 -25.410 18.257 1.00 97.69 281 GLU A N 1
ATOM 2214 C CA . GLU A 1 281 ? 1.516 -25.585 19.666 1.00 97.69 281 GLU A CA 1
ATOM 2215 C C . GLU A 1 281 ? 0.462 -24.566 20.099 1.00 97.69 281 GLU A C 1
ATOM 2217 O O . GLU A 1 281 ? 0.306 -23.497 19.508 1.00 97.69 281 GLU A O 1
ATOM 2222 N N . GLY A 1 282 ? -0.288 -24.919 21.141 1.00 97.38 282 GLY A N 1
ATOM 2223 C CA . GLY A 1 282 ? -1.214 -23.990 21.772 1.00 97.38 282 GLY A CA 1
ATOM 2224 C C . GLY A 1 282 ? -0.496 -23.072 22.759 1.00 97.38 282 GLY A C 1
ATOM 2225 O O . GLY A 1 282 ? 0.453 -23.487 23.423 1.00 97.38 282 GLY A O 1
ATOM 2226 N N . GLN A 1 283 ? -0.987 -21.845 22.902 1.00 97.94 283 GLN A N 1
ATOM 2227 C CA . GLN A 1 283 ? -0.555 -20.894 23.921 1.00 97.94 283 GLN A CA 1
ATOM 2228 C C . GLN A 1 283 ? -1.782 -20.202 24.519 1.00 97.94 283 GLN A C 1
ATOM 2230 O O . GLN A 1 283 ? -2.623 -19.684 23.787 1.00 97.94 283 GLN A O 1
ATOM 2235 N N . ALA A 1 284 ? -1.870 -20.165 25.849 1.00 97.38 284 ALA A N 1
ATOM 2236 C CA . ALA A 1 284 ? -2.884 -19.368 26.528 1.00 97.38 284 ALA A CA 1
ATOM 2237 C C . ALA A 1 284 ? -2.581 -17.871 26.370 1.00 97.38 284 ALA A C 1
ATOM 2239 O O . ALA A 1 284 ? -1.430 -17.447 26.508 1.00 97.38 284 ALA A O 1
ATOM 2240 N N . GLY A 1 285 ? -3.619 -17.082 26.102 1.00 96.06 285 GLY A N 1
ATOM 2241 C CA . GLY A 1 285 ? -3.492 -15.634 26.009 1.00 96.06 285 GLY A CA 1
ATOM 2242 C C . GLY A 1 285 ? -3.183 -14.983 27.355 1.00 96.06 285 GLY A C 1
ATOM 2243 O O . GLY A 1 285 ? -3.521 -15.505 28.420 1.00 96.06 285 GLY A O 1
ATOM 2244 N N . ARG A 1 286 ? -2.552 -13.813 27.297 1.00 95.19 286 ARG A N 1
ATOM 2245 C CA . ARG A 1 286 ? -2.355 -12.915 28.435 1.00 95.19 286 ARG A CA 1
ATOM 2246 C C . ARG A 1 286 ? -2.393 -11.482 27.932 1.00 95.19 286 ARG A C 1
ATOM 2248 O O . ARG A 1 286 ? -1.594 -11.132 27.064 1.00 95.19 286 ARG A O 1
ATOM 2255 N N . ASP A 1 287 ? -3.251 -10.667 28.525 1.00 92.06 287 ASP A N 1
ATOM 2256 C CA . ASP A 1 287 ? -3.305 -9.234 28.239 1.00 92.06 287 ASP A CA 1
ATOM 2257 C C . ASP A 1 287 ? -1.962 -8.550 28.535 1.00 92.06 287 ASP A C 1
ATOM 2259 O O . ASP A 1 287 ? -1.162 -9.031 29.352 1.00 92.06 287 ASP A O 1
ATOM 2263 N N . SER A 1 288 ? -1.701 -7.428 27.864 1.00 89.06 288 SER A N 1
ATOM 2264 C CA . SER A 1 288 ? -0.492 -6.649 28.118 1.00 89.06 288 SER A CA 1
ATOM 2265 C C . SER A 1 288 ? -0.480 -6.061 29.525 1.00 89.06 288 SER A C 1
ATOM 2267 O O . SER A 1 288 ? -1.415 -5.398 29.974 1.00 89.06 288 SER A O 1
ATOM 2269 N N . CYS A 1 289 ? 0.652 -6.240 30.195 1.00 85.25 289 CYS A N 1
ATOM 2270 C CA . CYS A 1 289 ? 1.022 -5.517 31.401 1.00 85.25 289 CYS A CA 1
ATOM 2271 C C . CYS A 1 289 ? 1.795 -4.238 31.059 1.00 85.25 289 CYS A C 1
ATOM 2273 O O . CYS A 1 289 ? 1.811 -3.299 31.855 1.00 85.25 289 CYS A O 1
ATOM 2275 N N . VAL A 1 290 ? 2.440 -4.181 29.898 1.00 87.00 290 VAL A N 1
ATOM 2276 C CA . VAL A 1 290 ? 3.159 -3.015 29.393 1.00 87.00 290 VAL A CA 1
ATOM 2277 C C . VAL A 1 290 ? 2.692 -2.737 27.976 1.00 87.00 290 VAL A C 1
ATOM 2279 O O . VAL A 1 290 ? 2.720 -3.620 27.123 1.00 87.00 290 VAL A O 1
ATOM 2282 N N . HIS A 1 291 ? 2.286 -1.493 27.745 1.00 87.44 291 HIS A N 1
ATOM 2283 C CA . HIS A 1 291 ? 1.908 -0.981 26.440 1.00 87.44 291 HIS A CA 1
ATOM 2284 C C . HIS A 1 291 ? 2.616 0.357 26.234 1.00 87.44 291 HIS A C 1
ATOM 2286 O O . HIS A 1 291 ? 2.365 1.332 26.941 1.00 87.44 291 HIS A O 1
ATOM 2292 N N . ILE A 1 292 ? 3.565 0.367 25.308 1.00 84.12 292 ILE A N 1
ATOM 2293 C CA . ILE A 1 292 ? 4.350 1.529 24.928 1.00 84.12 292 ILE A CA 1
ATOM 2294 C C . ILE A 1 292 ? 3.737 2.108 23.670 1.00 84.12 292 ILE A C 1
ATOM 2296 O O . ILE A 1 292 ? 3.829 1.509 22.604 1.00 84.12 292 ILE A O 1
ATOM 2300 N N . GLN A 1 293 ? 3.162 3.296 23.808 1.00 79.75 293 GLN A N 1
ATOM 2301 C CA . GLN A 1 293 ? 2.653 4.093 22.700 1.00 79.75 293 GLN A CA 1
ATOM 2302 C C . GLN A 1 293 ? 3.549 5.312 22.483 1.00 79.75 293 GLN A C 1
ATOM 2304 O O . GLN A 1 293 ? 4.263 5.741 23.388 1.00 79.75 293 GLN A O 1
ATOM 2309 N N . TYR A 1 294 ? 3.483 5.897 21.287 1.00 70.88 294 TYR A N 1
ATOM 2310 C CA . TYR A 1 294 ? 4.293 7.045 20.855 1.00 70.88 294 TYR A CA 1
ATOM 2311 C C . TYR A 1 294 ? 4.492 8.162 21.904 1.00 70.88 294 TYR A C 1
ATOM 2313 O O . TYR A 1 294 ? 5.581 8.719 22.002 1.00 70.88 294 TYR A O 1
ATOM 2321 N N . PHE A 1 295 ? 3.472 8.498 22.697 1.00 73.19 295 PHE A N 1
ATOM 2322 C CA . PHE A 1 295 ? 3.544 9.578 23.692 1.00 73.19 295 PHE A CA 1
ATOM 2323 C C . PHE A 1 295 ? 4.160 9.165 25.043 1.00 73.19 295 PHE A C 1
ATOM 2325 O O . PHE A 1 295 ? 4.556 10.032 25.819 1.00 73.19 295 PHE A O 1
ATOM 2332 N N . GLU A 1 296 ? 4.298 7.867 25.317 1.00 81.00 296 GLU A N 1
ATOM 2333 C CA . GLU A 1 296 ? 4.808 7.312 26.579 1.00 81.00 296 GLU A CA 1
ATOM 2334 C C . GLU A 1 296 ? 5.866 6.230 26.326 1.00 81.00 296 GLU A C 1
ATOM 2336 O O . GLU A 1 296 ? 5.749 5.083 26.758 1.00 81.00 296 GLU A O 1
ATOM 2341 N N . ASN A 1 297 ? 6.930 6.593 25.613 1.00 89.19 297 ASN A N 1
ATOM 2342 C CA . ASN A 1 297 ? 7.876 5.615 25.083 1.00 89.19 297 ASN A CA 1
ATOM 2343 C C . ASN A 1 297 ? 9.315 5.712 25.586 1.00 89.19 297 ASN A C 1
ATOM 2345 O O . ASN A 1 297 ? 10.177 4.990 25.089 1.00 89.19 297 ASN A O 1
ATOM 2349 N N . GLN A 1 298 ? 9.595 6.565 26.569 1.00 93.81 298 GLN A N 1
ATOM 2350 C CA . GLN A 1 298 ? 10.932 6.645 27.148 1.00 93.81 298 GLN A CA 1
ATOM 2351 C C . GLN A 1 298 ? 11.240 5.397 27.989 1.00 93.81 298 GLN A C 1
ATOM 2353 O O . GLN A 1 298 ? 10.438 4.993 28.838 1.00 93.81 298 GLN A O 1
ATOM 2358 N N . VAL A 1 299 ? 12.423 4.818 27.782 1.00 94.81 299 VAL A N 1
ATOM 2359 C CA . VAL A 1 299 ? 12.871 3.592 28.453 1.00 94.81 299 VAL A CA 1
ATOM 2360 C C . VAL A 1 299 ? 14.312 3.689 28.945 1.00 94.81 299 VAL A C 1
ATOM 2362 O O . VAL A 1 299 ? 15.100 4.502 28.463 1.00 94.81 299 VAL A O 1
ATOM 2365 N N . GLU A 1 300 ? 14.677 2.813 29.875 1.00 95.25 300 GLU A N 1
ATOM 2366 C CA . GLU A 1 300 ? 16.066 2.514 30.226 1.00 95.25 300 GLU A CA 1
ATOM 2367 C C . GLU A 1 300 ? 16.363 1.020 30.060 1.00 95.25 300 GLU A C 1
ATOM 2369 O O . GLU A 1 300 ? 15.497 0.167 30.272 1.00 95.25 300 GLU A O 1
ATOM 2374 N N . LEU A 1 301 ? 17.595 0.712 29.652 1.00 95.81 301 LEU A N 1
ATOM 2375 C CA . LEU A 1 301 ? 18.086 -0.657 29.524 1.00 95.81 301 LE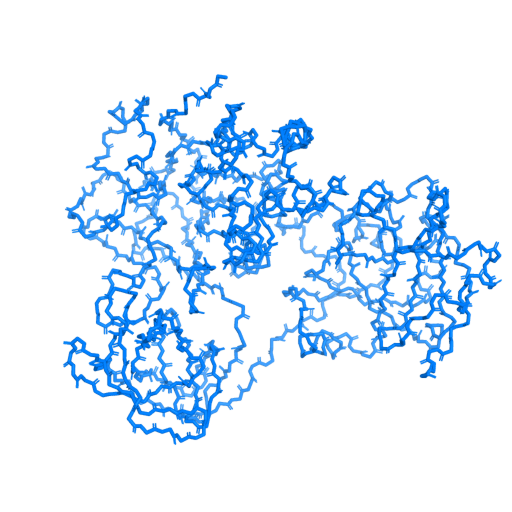U A CA 1
ATOM 2376 C C . LEU A 1 301 ? 18.514 -1.172 30.901 1.00 95.81 301 LEU A C 1
ATOM 2378 O O . LEU A 1 301 ? 19.374 -0.562 31.535 1.00 95.81 301 LEU A O 1
ATOM 2382 N N . LEU A 1 302 ? 17.959 -2.306 31.332 1.00 96.44 302 LEU A N 1
ATOM 2383 C CA . LEU A 1 302 ? 18.338 -2.961 32.586 1.00 96.44 302 LEU A CA 1
ATOM 2384 C C . LEU A 1 302 ? 19.338 -4.097 32.354 1.00 96.44 302 LEU A C 1
ATOM 2386 O O . LEU A 1 302 ? 20.378 -4.158 33.006 1.00 96.44 302 LEU A O 1
ATOM 2390 N N . GLU A 1 303 ? 19.037 -4.992 31.415 1.00 96.50 303 GLU A N 1
ATOM 2391 C CA . GLU A 1 303 ? 19.876 -6.150 31.100 1.00 96.50 303 GLU A CA 1
ATOM 2392 C C . GLU A 1 303 ? 19.686 -6.544 29.632 1.00 96.50 303 GLU A C 1
ATOM 2394 O O . GLU A 1 303 ? 18.560 -6.585 29.149 1.00 96.50 303 GLU A O 1
ATOM 2399 N N . GLN A 1 304 ? 20.762 -6.876 28.917 1.00 95.00 304 GLN A N 1
ATOM 2400 C CA . GLN A 1 304 ? 20.677 -7.386 27.546 1.00 95.00 304 GLN A CA 1
ATOM 2401 C C . GLN A 1 304 ? 21.059 -8.869 27.486 1.00 95.00 304 GLN A C 1
ATOM 2403 O O . GLN A 1 304 ? 22.096 -9.273 28.012 1.00 95.00 304 GLN A O 1
ATOM 2408 N N . LYS A 1 305 ? 20.242 -9.669 26.792 1.00 92.00 305 LYS A N 1
ATOM 2409 C CA . LYS A 1 305 ? 20.435 -11.105 26.546 1.00 92.00 305 LYS A CA 1
ATOM 2410 C C . LYS A 1 305 ? 20.250 -11.406 25.059 1.00 92.00 305 LYS A C 1
ATOM 2412 O O . LYS A 1 305 ? 19.148 -11.684 24.597 1.00 92.00 305 LYS A O 1
ATOM 2417 N N . GLY A 1 306 ? 21.352 -11.377 24.312 1.00 91.56 306 GLY A N 1
ATOM 2418 C CA . GLY A 1 306 ? 21.327 -11.619 22.868 1.00 91.56 306 GLY A CA 1
ATOM 2419 C C . GLY A 1 306 ? 20.576 -10.518 22.114 1.00 91.56 306 GLY A C 1
ATOM 2420 O O . GLY A 1 306 ? 20.929 -9.342 22.225 1.00 91.56 306 GLY A O 1
ATOM 2421 N N . ASP A 1 307 ? 19.563 -10.923 21.346 1.00 93.00 307 ASP A N 1
ATOM 2422 C CA . ASP A 1 307 ? 18.660 -10.066 20.564 1.00 93.00 307 ASP A CA 1
ATOM 2423 C C . ASP A 1 307 ? 17.481 -9.504 21.383 1.00 93.00 307 ASP A C 1
ATOM 2425 O O . ASP A 1 307 ? 16.711 -8.681 20.887 1.00 93.00 307 ASP A O 1
ATOM 2429 N N . MET A 1 308 ? 17.373 -9.900 22.652 1.00 95.25 308 MET A N 1
ATOM 2430 C CA . MET A 1 308 ? 16.370 -9.432 23.603 1.00 95.25 308 MET A CA 1
ATOM 2431 C C . MET A 1 308 ? 17.022 -8.635 24.736 1.00 95.25 308 MET A C 1
ATOM 2433 O O . MET A 1 308 ? 18.191 -8.826 25.079 1.00 95.25 308 MET A O 1
ATOM 2437 N N . ALA A 1 309 ? 16.254 -7.751 25.361 1.00 94.75 309 ALA A N 1
ATOM 2438 C CA . ALA A 1 309 ? 16.664 -7.039 26.562 1.00 94.75 309 ALA A CA 1
ATOM 2439 C C . ALA A 1 309 ? 15.493 -6.840 27.524 1.00 94.75 309 ALA A C 1
ATOM 2441 O O . ALA A 1 309 ? 14.339 -6.765 27.107 1.00 94.75 309 ALA A O 1
ATOM 2442 N N . LEU A 1 310 ? 15.820 -6.754 28.811 1.00 95.88 310 LEU A N 1
ATOM 2443 C CA . LEU A 1 310 ? 14.943 -6.279 29.866 1.00 95.88 310 LEU A CA 1
ATOM 2444 C C . LEU A 1 310 ? 15.041 -4.753 29.924 1.00 95.88 310 LEU A C 1
ATOM 2446 O O . LEU A 1 310 ? 16.123 -4.183 30.103 1.00 95.88 310 LEU A O 1
ATOM 2450 N N . TRP A 1 311 ? 13.893 -4.110 29.793 1.00 95.50 311 TRP A N 1
ATOM 2451 C CA . TRP A 1 311 ? 13.722 -2.667 29.755 1.00 95.50 311 TRP A CA 1
ATOM 2452 C C . TRP A 1 311 ? 12.833 -2.219 30.903 1.00 95.50 311 TRP A C 1
ATOM 2454 O O . TRP A 1 311 ? 11.996 -2.984 31.380 1.00 95.50 311 TRP A O 1
ATOM 2464 N N . ARG A 1 312 ? 12.958 -0.952 31.293 1.00 95.12 312 ARG A N 1
ATOM 2465 C CA . ARG A 1 312 ? 11.993 -0.284 32.169 1.00 95.12 312 ARG A CA 1
ATOM 2466 C C . ARG A 1 312 ? 11.399 0.922 31.464 1.00 95.12 312 ARG A C 1
ATOM 2468 O O . ARG A 1 312 ? 12.141 1.780 30.989 1.00 95.12 312 ARG A O 1
ATOM 2475 N N . GLN A 1 313 ? 10.072 1.002 31.417 1.00 93.38 313 GLN A N 1
ATOM 2476 C CA . GLN A 1 313 ? 9.374 2.200 30.956 1.00 93.38 313 GLN A CA 1
ATOM 2477 C C . GLN A 1 313 ? 9.451 3.271 32.045 1.00 93.38 313 GLN A C 1
ATOM 2479 O O . GLN A 1 313 ? 9.055 3.036 33.187 1.00 93.38 313 GLN A O 1
ATOM 2484 N N . ILE A 1 314 ? 9.944 4.458 31.696 1.00 92.19 314 ILE A N 1
ATOM 2485 C CA . ILE A 1 314 ? 10.207 5.518 32.679 1.00 92.19 314 ILE A CA 1
ATOM 2486 C C . ILE A 1 314 ? 8.913 6.058 33.301 1.00 92.19 314 ILE A C 1
ATOM 2488 O O . ILE A 1 314 ? 8.880 6.316 34.501 1.00 92.19 314 ILE A O 1
ATOM 2492 N N . SER A 1 315 ? 7.841 6.209 32.516 1.00 90.50 315 SER A N 1
ATOM 2493 C CA . SER A 1 315 ? 6.571 6.785 32.986 1.00 90.50 315 SER A CA 1
ATOM 2494 C C . SER A 1 315 ? 5.856 5.904 34.013 1.00 90.50 315 SER A C 1
ATOM 2496 O O . SER A 1 315 ? 5.349 6.410 35.012 1.00 90.50 315 SER A O 1
ATOM 2498 N N . SER A 1 316 ? 5.816 4.591 33.779 1.00 89.75 316 SER A N 1
ATOM 2499 C CA . SER A 1 316 ? 5.072 3.640 34.613 1.00 89.75 316 SER A CA 1
ATOM 2500 C C . SER A 1 316 ? 5.945 2.894 35.628 1.00 89.75 316 SER A C 1
ATOM 2502 O O . SER A 1 316 ? 5.415 2.275 36.551 1.00 89.75 316 SER A O 1
ATOM 2504 N N . GLY A 1 317 ? 7.270 2.900 35.444 1.00 92.25 317 GLY A N 1
ATOM 2505 C CA . GLY A 1 317 ? 8.217 2.084 36.203 1.00 92.25 317 GLY A CA 1
ATOM 2506 C C . GLY A 1 317 ? 8.116 0.581 35.921 1.00 92.25 317 GLY A C 1
ATOM 2507 O O . GLY A 1 317 ? 8.814 -0.200 36.568 1.00 92.25 317 GLY A O 1
ATOM 2508 N N . ARG A 1 318 ? 7.254 0.156 34.987 1.00 92.94 318 ARG A N 1
ATOM 2509 C CA . ARG A 1 318 ? 7.058 -1.258 34.654 1.00 92.94 318 ARG A CA 1
ATOM 2510 C C . ARG A 1 318 ? 8.224 -1.785 33.829 1.00 92.94 318 ARG A C 1
ATOM 2512 O O . ARG A 1 318 ? 8.765 -1.087 32.970 1.00 92.94 318 ARG A O 1
ATOM 2519 N N . GLU A 1 319 ? 8.579 -3.034 34.092 1.00 95.06 319 GLU A N 1
ATOM 2520 C CA . GLU A 1 319 ? 9.639 -3.748 33.389 1.00 95.06 319 GLU A CA 1
ATOM 2521 C C . GLU A 1 319 ? 9.046 -4.690 32.343 1.00 95.06 319 GLU A C 1
ATOM 2523 O O . GLU A 1 319 ? 7.978 -5.268 32.555 1.00 95.06 319 GLU A O 1
ATOM 2528 N N . PHE A 1 320 ? 9.732 -4.841 31.215 1.00 93.56 320 PHE A N 1
ATOM 2529 C CA . PHE A 1 320 ? 9.317 -5.728 30.133 1.00 93.56 320 PHE A CA 1
ATOM 2530 C C . PHE A 1 320 ? 10.523 -6.248 29.355 1.00 93.56 320 PHE A C 1
ATOM 2532 O O . PHE A 1 320 ? 11.542 -5.571 29.228 1.00 93.56 320 PHE A O 1
ATOM 2539 N N . GLU A 1 321 ? 10.398 -7.448 28.798 1.00 93.69 321 GLU A N 1
ATOM 2540 C CA . GLU A 1 321 ? 11.375 -7.980 27.849 1.00 93.69 321 GLU A CA 1
ATOM 2541 C C . GLU A 1 321 ? 10.964 -7.610 26.426 1.00 93.69 321 GLU A C 1
ATOM 2543 O O . GLU A 1 321 ? 9.805 -7.803 26.070 1.00 93.69 321 GLU A O 1
ATOM 2548 N N . GLY A 1 322 ? 11.886 -7.115 25.600 1.00 93.25 322 GLY A N 1
ATOM 2549 C CA . GLY A 1 322 ? 11.611 -6.742 24.209 1.00 93.25 322 GLY A CA 1
ATOM 2550 C C . GLY A 1 322 ? 12.866 -6.753 23.322 1.00 93.25 322 GLY A C 1
ATOM 2551 O O . GLY A 1 322 ? 13.980 -6.733 23.859 1.00 93.25 322 GLY A O 1
ATOM 2552 N N . PRO A 1 323 ? 12.715 -6.785 21.982 1.00 94.19 323 PRO A N 1
ATOM 2553 C CA . PRO A 1 323 ? 13.835 -6.740 21.042 1.00 94.19 323 PRO A CA 1
ATOM 2554 C C . PRO A 1 323 ? 14.750 -5.525 21.232 1.00 94.19 323 PRO A C 1
ATOM 2556 O O . PRO A 1 323 ? 14.302 -4.427 21.574 1.00 94.19 323 PRO A O 1
ATOM 2559 N N . VAL A 1 324 ? 16.048 -5.705 20.995 1.00 92.44 324 VAL A N 1
ATOM 2560 C CA . VAL A 1 324 ? 17.049 -4.639 21.190 1.00 92.44 324 VAL A CA 1
ATOM 2561 C C . VAL A 1 324 ? 17.073 -3.591 20.080 1.00 92.44 324 VAL A C 1
ATOM 2563 O O . VAL A 1 324 ? 17.556 -2.484 20.293 1.00 92.44 324 VAL A O 1
ATOM 2566 N N . ASP A 1 325 ? 16.559 -3.916 18.899 1.00 91.81 325 ASP A N 1
ATOM 2567 C CA . ASP A 1 325 ? 16.599 -3.095 17.685 1.00 91.81 325 ASP A CA 1
ATOM 2568 C C . ASP A 1 325 ? 15.344 -2.221 17.494 1.00 91.81 325 ASP A C 1
ATOM 2570 O O . ASP A 1 325 ? 15.144 -1.607 16.446 1.00 91.81 325 ASP A O 1
ATOM 2574 N N . TRP A 1 326 ? 14.482 -2.152 18.513 1.00 91.75 326 TRP A N 1
ATOM 2575 C CA . TRP A 1 326 ? 13.224 -1.389 18.487 1.00 91.75 326 TRP A CA 1
ATOM 2576 C C . TRP A 1 326 ? 13.337 -0.012 19.134 1.00 91.75 326 TRP A C 1
ATOM 2578 O O . TRP A 1 326 ? 12.351 0.726 19.228 1.00 91.75 326 TRP A O 1
ATOM 2588 N N . ILE A 1 327 ? 14.546 0.350 19.554 1.00 92.06 327 ILE A N 1
ATOM 2589 C CA . ILE A 1 327 ? 14.829 1.642 20.158 1.00 92.06 327 ILE A CA 1
ATOM 2590 C C . ILE A 1 327 ? 15.228 2.697 19.131 1.00 92.06 327 ILE A C 1
ATOM 2592 O O . ILE A 1 327 ? 15.836 2.409 18.101 1.00 92.06 327 ILE A O 1
ATOM 2596 N N . TYR A 1 328 ? 14.973 3.951 19.478 1.00 89.12 328 TYR A N 1
ATOM 2597 C CA . TYR A 1 328 ? 15.594 5.109 18.849 1.00 89.12 328 TYR A CA 1
ATOM 2598 C C . TYR A 1 328 ? 16.066 6.094 19.922 1.00 89.12 328 TYR A C 1
ATOM 2600 O O . TYR A 1 328 ? 15.692 6.003 21.095 1.00 89.12 328 TYR A O 1
ATOM 2608 N N . ARG A 1 329 ? 16.955 7.010 19.534 1.00 88.75 329 ARG A N 1
ATOM 2609 C CA . ARG A 1 329 ? 17.530 8.011 20.436 1.00 88.75 329 ARG A CA 1
ATOM 2610 C C . ARG A 1 329 ? 17.020 9.397 20.082 1.00 88.75 329 ARG A C 1
ATOM 2612 O O . ARG A 1 329 ? 17.031 9.764 18.911 1.00 88.75 329 ARG A O 1
ATOM 2619 N N . ASP A 1 330 ? 16.659 10.156 21.107 1.00 85.38 330 ASP A N 1
ATOM 2620 C CA . ASP A 1 330 ? 16.446 11.600 21.026 1.00 85.38 330 ASP A CA 1
ATOM 2621 C C . ASP A 1 330 ? 17.387 12.285 22.027 1.00 85.38 330 ASP A C 1
ATOM 2623 O O . ASP A 1 330 ? 17.208 12.220 23.248 1.00 85.38 330 ASP A O 1
ATOM 2627 N N . GLY A 1 331 ? 18.484 12.843 21.507 1.00 88.00 331 GLY A N 1
ATOM 2628 C CA . GLY A 1 331 ? 19.615 13.288 22.317 1.00 88.00 331 GLY A CA 1
ATOM 2629 C C . GLY A 1 331 ? 20.194 12.148 23.164 1.00 88.00 331 GLY A C 1
ATOM 2630 O O . GLY A 1 331 ? 20.662 11.136 22.639 1.00 88.00 331 GLY A O 1
ATOM 2631 N N . GLU A 1 332 ? 20.164 12.312 24.487 1.00 88.12 332 GLU A N 1
ATOM 2632 C CA . GLU A 1 332 ? 20.627 11.300 25.450 1.00 88.12 332 GLU A CA 1
ATOM 2633 C C . GLU A 1 332 ? 19.533 10.297 25.853 1.00 88.12 332 GLU A C 1
ATOM 2635 O O . GLU A 1 332 ? 19.830 9.284 26.489 1.00 88.12 332 GLU A O 1
ATOM 2640 N N . ARG A 1 333 ? 18.268 10.554 25.493 1.00 91.44 333 ARG A N 1
ATOM 2641 C CA . ARG A 1 333 ? 17.126 9.733 25.905 1.00 91.44 333 ARG A CA 1
ATOM 2642 C C . ARG A 1 333 ? 16.940 8.545 24.969 1.00 91.44 333 ARG A C 1
ATOM 2644 O O . ARG A 1 333 ? 17.089 8.657 23.752 1.00 91.44 333 ARG A O 1
ATOM 2651 N N . LEU A 1 334 ? 16.601 7.402 25.561 1.00 92.88 334 LEU A N 1
ATOM 2652 C CA . LEU A 1 334 ? 16.225 6.186 24.850 1.00 92.88 334 LEU A CA 1
ATOM 2653 C C . LEU A 1 334 ? 14.705 6.081 24.781 1.00 92.88 334 LEU A C 1
ATOM 2655 O O . LEU A 1 334 ? 14.020 6.236 25.792 1.00 92.88 334 LEU A O 1
ATOM 2659 N N . HIS A 1 335 ? 14.205 5.794 23.586 1.00 92.81 335 HIS A N 1
ATOM 2660 C CA . HIS A 1 335 ? 12.790 5.605 23.306 1.00 92.81 335 HIS A CA 1
ATOM 2661 C C . HIS A 1 335 ? 12.566 4.235 22.675 1.00 92.81 335 HIS A C 1
ATOM 2663 O O . HIS A 1 335 ? 13.422 3.766 21.928 1.00 92.81 335 HIS A O 1
ATOM 2669 N N . TYR A 1 336 ? 11.431 3.605 22.963 1.00 91.94 336 TYR A N 1
ATOM 2670 C CA . TYR A 1 336 ? 11.053 2.286 22.455 1.00 91.94 336 TYR A CA 1
ATOM 2671 C C . TYR A 1 336 ? 9.847 2.394 21.518 1.00 91.94 336 TYR A C 1
ATOM 2673 O O . TYR A 1 336 ? 8.877 3.078 21.822 1.00 91.94 336 TYR A O 1
ATOM 2681 N N . SER A 1 337 ? 9.888 1.753 20.357 1.00 87.06 337 SER A N 1
ATOM 2682 C CA . SER A 1 337 ? 8.851 1.946 19.332 1.00 87.06 337 SER A CA 1
ATOM 2683 C C . SER A 1 337 ? 7.670 0.995 19.541 1.00 87.06 337 SER A C 1
ATOM 2685 O O . SER A 1 337 ? 7.895 -0.210 19.500 1.00 87.06 337 SER A O 1
ATOM 2687 N N . ASP A 1 338 ? 6.455 1.539 19.717 1.00 82.44 338 ASP A N 1
ATOM 2688 C CA . ASP A 1 338 ? 5.134 0.871 19.649 1.00 82.44 338 ASP A CA 1
ATOM 2689 C C . ASP A 1 338 ? 5.149 -0.634 20.018 1.00 82.44 338 ASP A C 1
ATOM 2691 O O . ASP A 1 338 ? 5.273 -1.506 19.150 1.00 82.44 338 ASP A O 1
ATOM 2695 N N . TYR A 1 339 ? 5.061 -0.941 21.318 1.00 91.25 339 TYR A N 1
ATOM 2696 C CA . TYR A 1 339 ? 5.273 -2.292 21.856 1.00 91.25 339 TYR A CA 1
ATOM 2697 C C . TYR A 1 339 ? 4.237 -2.684 22.909 1.00 91.25 339 TYR A C 1
ATOM 2699 O O . TYR A 1 339 ? 3.945 -1.903 23.811 1.00 91.25 339 TYR A O 1
ATOM 2707 N N . ALA A 1 340 ? 3.761 -3.927 22.859 1.00 92.00 340 ALA A N 1
ATOM 2708 C CA . ALA A 1 340 ? 2.937 -4.521 23.903 1.00 92.00 340 ALA A CA 1
ATOM 2709 C C . ALA A 1 340 ? 3.477 -5.902 24.284 1.00 92.00 340 ALA A C 1
ATOM 2711 O O . ALA A 1 340 ? 3.815 -6.710 23.423 1.00 92.00 340 ALA A O 1
ATOM 2712 N N . ASP A 1 341 ? 3.523 -6.215 25.578 1.00 93.12 341 ASP A N 1
ATOM 2713 C CA . ASP A 1 341 ? 3.993 -7.522 26.057 1.00 93.12 341 ASP A CA 1
ATOM 2714 C C . ASP A 1 341 ? 2.891 -8.601 26.075 1.00 93.12 341 ASP A C 1
ATOM 2716 O O . ASP A 1 341 ? 3.037 -9.638 26.726 1.00 93.12 341 ASP A O 1
ATOM 2720 N N . THR A 1 342 ? 1.783 -8.382 25.368 1.00 95.56 342 THR A N 1
ATOM 2721 C CA . THR A 1 342 ? 0.669 -9.329 25.224 1.00 95.56 342 THR A CA 1
ATOM 2722 C C . THR A 1 342 ? 1.173 -10.714 24.821 1.00 95.56 342 THR A C 1
ATOM 2724 O O . THR A 1 342 ? 1.997 -10.841 23.914 1.00 95.56 342 THR A O 1
ATOM 2727 N N . LEU A 1 343 ? 0.662 -11.772 25.456 1.00 96.88 343 LEU A N 1
ATOM 2728 C CA . LEU A 1 343 ? 0.786 -13.133 24.931 1.00 96.88 343 LEU A CA 1
ATOM 2729 C C . LEU A 1 343 ? -0.466 -13.437 24.121 1.00 96.88 343 LEU A C 1
ATOM 2731 O O . LEU A 1 343 ? -1.580 -13.355 24.638 1.00 96.88 343 LEU A O 1
ATOM 2735 N N . LEU A 1 344 ? -0.290 -13.795 22.855 1.00 97.50 344 LEU A N 1
ATOM 2736 C CA . LEU A 1 344 ? -1.419 -14.137 22.002 1.00 97.50 344 LEU A CA 1
ATOM 2737 C C . LEU A 1 344 ? -2.027 -15.469 22.445 1.00 97.50 344 LEU A C 1
ATOM 2739 O O . LEU A 1 344 ? -1.309 -16.437 22.700 1.00 97.50 344 LEU A O 1
ATOM 2743 N N . GLU A 1 345 ? -3.355 -15.530 22.492 1.00 97.94 345 GLU A N 1
ATOM 2744 C CA . GLU A 1 345 ? -4.060 -16.805 22.561 1.00 97.94 345 GLU A CA 1
ATOM 2745 C C . GLU A 1 345 ? -3.962 -17.487 21.196 1.00 97.94 345 GLU A C 1
ATOM 2747 O O . GLU A 1 345 ? -4.389 -16.931 20.178 1.00 97.94 345 GLU A O 1
ATOM 2752 N N . VAL A 1 346 ? -3.368 -18.675 21.154 1.00 98.00 346 VAL A N 1
ATOM 2753 C CA . VAL A 1 346 ? -3.044 -19.388 19.915 1.00 98.00 346 VAL A CA 1
ATOM 2754 C C . VAL A 1 346 ? -3.421 -20.855 20.055 1.00 98.00 346 VAL A C 1
ATOM 2756 O O . VAL A 1 346 ? -3.116 -21.491 21.060 1.00 98.00 346 VAL A O 1
ATOM 2759 N N . GLU A 1 347 ? -4.050 -21.399 19.019 1.00 97.94 347 GLU A N 1
ATOM 2760 C CA . GLU A 1 347 ? -4.293 -22.831 18.862 1.00 97.94 347 GLU A CA 1
ATOM 2761 C C . GLU A 1 347 ? -3.395 -23.393 17.746 1.00 97.94 347 GLU A C 1
ATOM 2763 O O . GLU A 1 347 ? -3.086 -22.666 16.790 1.00 97.94 347 GLU A O 1
ATOM 2768 N N . PRO A 1 348 ? -3.007 -24.682 17.804 1.00 97.62 348 PRO A N 1
ATOM 2769 C CA . PRO A 1 348 ? -2.315 -25.331 16.695 1.00 97.62 348 PRO A CA 1
ATOM 2770 C C . PRO A 1 348 ? -3.077 -25.157 15.371 1.00 97.62 348 PRO A C 1
ATOM 2772 O O . PRO A 1 348 ? -4.295 -25.317 15.314 1.00 97.62 348 PRO A O 1
ATOM 2775 N N . GLY A 1 349 ? -2.362 -24.824 14.299 1.00 95.31 349 GLY A N 1
ATOM 2776 C CA . GLY A 1 349 ? -2.924 -24.531 12.978 1.00 95.31 349 GLY A CA 1
ATOM 2777 C C . GLY A 1 349 ? -3.310 -23.065 12.756 1.00 95.31 349 GLY A C 1
ATOM 2778 O O . GLY A 1 349 ? -3.608 -22.679 11.626 1.00 95.31 349 GLY A O 1
ATOM 2779 N N . ASN A 1 350 ? -3.296 -22.213 13.789 1.00 96.31 350 ASN A N 1
ATOM 2780 C CA . ASN A 1 350 ? -3.481 -20.774 13.594 1.00 96.31 350 ASN A CA 1
ATOM 2781 C C . ASN A 1 350 ? -2.342 -20.184 12.751 1.00 96.31 350 ASN A C 1
ATOM 2783 O O . ASN A 1 350 ? -1.169 -20.495 12.964 1.00 96.31 350 ASN A O 1
ATOM 2787 N N . ARG A 1 351 ? -2.695 -19.287 11.825 1.00 95.00 351 ARG A N 1
ATOM 2788 C CA . ARG A 1 351 ? -1.737 -18.515 11.028 1.00 95.00 351 ARG A CA 1
ATOM 2789 C C . ARG A 1 351 ? -1.416 -17.196 11.722 1.00 95.00 351 ARG A C 1
ATOM 2791 O O . ARG A 1 351 ? -2.329 -16.495 12.153 1.00 95.00 351 ARG A O 1
ATOM 2798 N N . LEU A 1 352 ? -0.131 -16.874 11.807 1.00 96.81 352 LEU A N 1
ATOM 2799 C CA . LEU A 1 352 ? 0.402 -15.695 12.484 1.00 96.81 352 LEU A CA 1
ATOM 2800 C C . LEU A 1 352 ? 1.293 -14.914 11.515 1.00 96.81 352 LEU A C 1
ATOM 2802 O O . LEU A 1 352 ? 2.159 -15.497 10.865 1.00 96.81 352 LEU A O 1
ATOM 2806 N N . SER A 1 353 ? 1.082 -13.605 11.432 1.00 95.81 353 SER A N 1
ATOM 2807 C CA . SER A 1 353 ? 1.896 -12.675 10.640 1.00 95.81 353 SER A CA 1
ATOM 2808 C C . SER A 1 353 ? 3.071 -12.182 11.488 1.00 95.81 353 SER A C 1
ATOM 2810 O O . SER A 1 353 ? 2.870 -11.562 12.528 1.00 95.81 353 SER A O 1
ATOM 2812 N N . VAL A 1 354 ? 4.301 -12.546 11.126 1.00 95.88 354 VAL A N 1
ATOM 2813 C CA . VAL A 1 354 ? 5.495 -12.386 11.969 1.00 95.88 354 VAL A CA 1
ATOM 2814 C C . VAL A 1 354 ? 6.188 -11.065 11.673 1.00 95.88 354 VAL A C 1
ATOM 2816 O O . VAL A 1 354 ? 6.826 -10.906 10.637 1.00 95.88 354 VAL A O 1
ATOM 2819 N N . LEU A 1 355 ? 6.125 -10.141 12.631 1.00 94.31 355 LEU A N 1
ATOM 2820 C CA . LEU A 1 355 ? 6.844 -8.869 12.566 1.00 94.31 355 LEU A CA 1
ATOM 2821 C C . LEU A 1 355 ? 8.338 -9.093 12.821 1.00 94.31 355 LEU A C 1
ATOM 2823 O O . LEU A 1 355 ? 9.181 -8.502 12.151 1.00 94.31 355 LEU A O 1
ATOM 2827 N N . GLN A 1 356 ? 8.666 -9.940 13.802 1.00 94.12 356 GLN A N 1
ATOM 2828 C CA . GLN A 1 356 ? 10.041 -10.321 14.107 1.00 94.12 356 GLN A CA 1
ATOM 2829 C C . GLN A 1 356 ? 10.096 -11.675 14.811 1.00 94.12 356 GLN A C 1
ATOM 2831 O O . GLN A 1 356 ? 9.299 -11.972 15.702 1.00 94.12 356 GLN A O 1
ATOM 2836 N N . GLN A 1 357 ? 11.086 -12.479 14.439 1.00 94.50 357 GLN A N 1
ATOM 2837 C CA . GLN A 1 357 ? 11.479 -13.672 15.175 1.00 94.50 357 GLN A CA 1
ATOM 2838 C C . GLN A 1 357 ? 12.727 -13.359 16.005 1.00 94.50 357 GLN A C 1
ATOM 2840 O O . GLN A 1 357 ? 13.678 -12.777 15.486 1.00 94.50 357 GLN A O 1
ATOM 2845 N N . THR A 1 358 ? 12.724 -13.759 17.274 1.00 93.38 358 THR A N 1
ATOM 2846 C CA . THR A 1 358 ? 13.856 -13.608 18.196 1.00 93.38 358 THR A CA 1
ATOM 2847 C C . THR A 1 358 ? 14.166 -14.921 18.905 1.00 93.38 358 THR A C 1
ATOM 2849 O O . THR A 1 358 ? 13.403 -15.890 18.815 1.00 93.38 358 THR A O 1
ATOM 2852 N N . GLY A 1 359 ? 15.255 -14.959 19.678 1.00 88.38 359 GLY A N 1
ATOM 2853 C CA . GLY A 1 359 ? 15.580 -16.097 20.544 1.00 88.38 359 GLY A CA 1
ATOM 2854 C C . GLY A 1 359 ? 14.489 -16.435 21.569 1.00 88.38 359 GLY A C 1
ATOM 2855 O O . GLY A 1 359 ? 14.445 -17.554 22.077 1.00 88.38 359 GLY A O 1
ATOM 2856 N N . ALA A 1 360 ? 13.583 -15.496 21.849 1.00 90.12 360 ALA A N 1
ATOM 2857 C CA . ALA A 1 360 ? 12.479 -15.694 22.773 1.00 90.12 360 ALA A CA 1
ATOM 2858 C C . ALA A 1 360 ? 11.173 -16.135 22.078 1.00 90.12 360 ALA A C 1
ATOM 2860 O O . ALA A 1 360 ? 10.202 -16.422 22.770 1.00 90.12 360 ALA A O 1
ATOM 2861 N N . GLY A 1 361 ? 11.094 -16.180 20.744 1.00 94.94 361 GLY A N 1
ATOM 2862 C CA . GLY A 1 361 ? 9.900 -16.615 20.004 1.00 94.94 361 GLY A CA 1
ATOM 2863 C C . GLY A 1 361 ? 9.516 -15.662 18.873 1.00 94.94 361 GLY A C 1
ATOM 2864 O O . GLY A 1 361 ? 10.370 -15.017 18.272 1.00 94.94 361 GLY A O 1
ATOM 2865 N N . TYR A 1 362 ? 8.222 -15.571 18.580 1.00 97.12 362 TYR A N 1
ATOM 2866 C CA . TYR A 1 362 ? 7.680 -14.776 17.479 1.00 97.12 362 TYR A CA 1
ATOM 2867 C C . TYR A 1 362 ? 6.892 -13.589 18.026 1.00 97.12 362 TYR A C 1
ATOM 2869 O O . TYR A 1 362 ? 5.873 -13.775 18.694 1.00 97.12 362 TYR A O 1
ATOM 2877 N N . TYR A 1 363 ? 7.330 -12.370 17.722 1.00 97.12 363 TYR A N 1
ATOM 2878 C CA . TYR A 1 363 ? 6.482 -11.194 17.867 1.00 97.12 363 TYR A CA 1
ATOM 2879 C C . TYR A 1 363 ? 5.669 -11.047 16.587 1.00 97.12 363 TYR A C 1
ATOM 2881 O O . TYR A 1 363 ? 6.212 -10.845 15.496 1.00 97.12 363 TYR A O 1
ATOM 2889 N N . CYS A 1 364 ? 4.366 -11.262 16.697 1.00 97.00 364 CYS A N 1
ATOM 2890 C CA . CYS A 1 364 ? 3.516 -11.529 15.553 1.00 97.00 364 CYS A CA 1
ATOM 2891 C C . CYS A 1 364 ? 2.109 -10.976 15.755 1.00 97.00 364 CYS A C 1
ATOM 2893 O O . CYS A 1 364 ? 1.771 -10.409 16.793 1.00 97.00 364 CYS A O 1
ATOM 2895 N N . LYS A 1 365 ? 1.297 -11.126 14.717 1.00 96.69 365 LYS A N 1
ATOM 2896 C CA . LYS A 1 365 ? -0.062 -10.635 14.641 1.00 96.69 365 LYS A CA 1
ATOM 2897 C C . LYS A 1 365 ? -1.028 -11.771 14.340 1.00 96.69 365 LYS A C 1
ATOM 2899 O O . LYS A 1 365 ? -0.794 -12.568 13.428 1.00 96.69 365 LYS A O 1
ATOM 2904 N N . LYS A 1 366 ? -2.147 -11.791 15.062 1.00 96.06 366 LYS A N 1
ATOM 2905 C CA . LYS A 1 366 ? -3.301 -12.666 14.830 1.00 96.06 366 LYS A CA 1
ATOM 2906 C C . LYS A 1 366 ? -4.553 -11.800 14.687 1.00 96.06 366 LYS A C 1
ATOM 2908 O O . LYS A 1 366 ? -5.019 -11.229 15.665 1.00 96.06 366 LYS A O 1
ATOM 2913 N N . ASN A 1 367 ? -5.099 -11.705 13.472 1.00 92.19 367 ASN A N 1
ATOM 2914 C CA . ASN A 1 367 ? -6.312 -10.926 13.163 1.00 92.19 367 ASN A CA 1
ATOM 2915 C C . ASN A 1 367 ? -6.267 -9.463 13.653 1.00 92.19 367 ASN A C 1
ATOM 2917 O O . ASN A 1 367 ? -7.232 -8.972 14.227 1.00 92.19 367 ASN A O 1
ATOM 2921 N N . GLY A 1 368 ? -5.145 -8.767 13.451 1.00 94.56 368 GLY A N 1
ATOM 2922 C CA . GLY A 1 368 ? -4.961 -7.379 13.898 1.00 94.56 368 GLY A CA 1
ATOM 2923 C C . GLY A 1 368 ? -4.320 -7.237 15.280 1.00 94.56 368 GLY A C 1
ATOM 2924 O O . GLY A 1 368 ? -3.542 -6.307 15.469 1.00 94.56 368 GLY A O 1
ATOM 2925 N N . LEU A 1 369 ? -4.551 -8.181 16.200 1.00 96.31 369 LEU A N 1
ATOM 2926 C CA . LEU A 1 369 ? -3.947 -8.169 17.536 1.00 96.31 369 LEU A CA 1
ATOM 2927 C C . LEU A 1 369 ? -2.469 -8.560 17.469 1.00 96.31 369 LEU A C 1
ATOM 2929 O O . LEU A 1 369 ? -2.134 -9.609 16.914 1.00 96.31 369 LEU A O 1
ATOM 2933 N N . ILE A 1 370 ? -1.602 -7.737 18.055 1.00 96.69 370 ILE A N 1
ATOM 2934 C CA . ILE A 1 370 ? -0.149 -7.909 18.051 1.00 96.69 370 ILE A CA 1
ATOM 2935 C C . ILE A 1 370 ? 0.331 -8.359 19.436 1.00 96.69 370 ILE A C 1
ATOM 2937 O O . ILE A 1 370 ? -0.126 -7.869 20.468 1.00 96.69 370 ILE A O 1
ATOM 2941 N N . GLY A 1 371 ? 1.265 -9.309 19.457 1.00 96.44 371 GL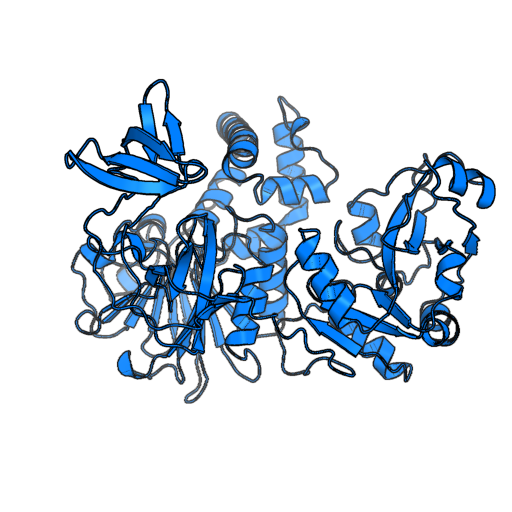Y A N 1
ATOM 2942 C CA . GLY A 1 371 ? 1.883 -9.798 20.683 1.00 96.44 371 GLY A CA 1
ATOM 2943 C C . GLY A 1 371 ? 2.825 -10.975 20.451 1.00 96.44 371 GLY A C 1
ATOM 2944 O O . GLY A 1 371 ? 3.181 -11.327 19.325 1.00 96.44 371 GLY A O 1
ATOM 2945 N N . TRP A 1 372 ? 3.229 -11.614 21.542 1.00 97.56 372 TRP A N 1
ATOM 2946 C CA . TRP A 1 372 ? 4.132 -12.753 21.520 1.00 97.56 372 TRP A CA 1
ATOM 2947 C C . TRP A 1 372 ? 3.412 -14.082 21.344 1.00 97.56 372 TRP A C 1
ATOM 2949 O O . TRP A 1 372 ? 2.469 -14.413 22.067 1.00 97.56 372 TRP A O 1
ATOM 2959 N N . TYR A 1 373 ? 3.978 -14.906 20.473 1.00 98.25 373 TYR A N 1
ATOM 2960 C CA . TYR A 1 373 ? 3.793 -16.346 20.445 1.00 98.25 373 TYR A CA 1
ATOM 2961 C C . TYR A 1 373 ? 5.138 -17.028 20.725 1.00 98.25 373 TYR A C 1
ATOM 2963 O O . TYR A 1 373 ? 6.127 -16.813 20.024 1.00 98.25 373 TYR A O 1
ATOM 2971 N N . ARG A 1 374 ? 5.191 -17.819 21.795 1.00 97.06 374 ARG A N 1
ATOM 2972 C CA . ARG A 1 374 ? 6.402 -18.462 22.331 1.00 97.06 374 ARG A CA 1
ATOM 2973 C C . ARG A 1 374 ? 6.508 -19.945 21.959 1.00 97.06 374 ARG A C 1
ATOM 2975 O O . ARG A 1 374 ? 7.510 -20.572 22.285 1.00 97.06 374 ARG A O 1
ATOM 2982 N N . GLY A 1 375 ? 5.481 -20.506 21.320 1.00 96.06 375 GLY A N 1
ATOM 2983 C CA . GLY A 1 375 ? 5.463 -21.906 20.901 1.00 96.06 375 GLY A CA 1
ATOM 2984 C C . GLY A 1 375 ? 6.230 -22.154 19.604 1.00 96.06 375 GLY A C 1
ATOM 2985 O O . GLY A 1 375 ? 6.689 -21.232 18.921 1.00 96.06 375 GLY A O 1
ATOM 2986 N N . MET A 1 376 ? 6.335 -23.424 19.225 1.00 96.62 376 MET A N 1
ATOM 2987 C CA . MET A 1 376 ? 6.891 -23.802 17.929 1.00 96.62 376 MET A CA 1
ATOM 2988 C C . MET A 1 376 ? 5.976 -23.362 16.781 1.00 96.62 376 MET A C 1
ATOM 2990 O O . MET A 1 376 ? 4.748 -23.445 16.865 1.00 96.62 376 MET A O 1
ATOM 2994 N N . ALA A 1 377 ? 6.576 -22.923 15.679 1.00 96.75 377 ALA A N 1
ATOM 2995 C CA . ALA A 1 377 ? 5.869 -22.584 14.452 1.00 96.75 377 ALA A CA 1
ATOM 2996 C C . ALA A 1 377 ? 6.628 -23.134 13.249 1.00 96.75 377 ALA A C 1
ATOM 2998 O O . ALA A 1 377 ? 7.843 -23.338 13.308 1.00 96.75 377 ALA A O 1
ATOM 2999 N N . ARG A 1 378 ? 5.915 -23.339 12.146 1.00 94.12 378 ARG A N 1
ATOM 3000 C CA . ARG A 1 378 ? 6.523 -23.605 10.840 1.00 94.12 378 ARG A CA 1
ATOM 3001 C C . ARG A 1 378 ? 6.219 -22.454 9.884 1.00 94.12 378 ARG A C 1
ATOM 3003 O O . ARG A 1 378 ? 5.091 -21.963 9.911 1.00 94.12 378 ARG A O 1
ATOM 3010 N N . PRO A 1 379 ? 7.162 -22.037 9.025 1.00 90.56 379 PRO A N 1
ATOM 3011 C CA . PRO A 1 379 ? 6.859 -21.093 7.958 1.00 90.56 379 PRO A CA 1
ATOM 3012 C C . PRO A 1 379 ? 5.693 -21.598 7.108 1.00 90.56 379 PRO A C 1
ATOM 3014 O O . PRO A 1 379 ? 5.696 -22.746 6.651 1.00 90.56 379 PRO A O 1
ATOM 3017 N N . VAL A 1 380 ? 4.697 -20.744 6.896 1.00 84.81 380 VAL A N 1
ATOM 3018 C CA . VAL A 1 380 ? 3.689 -20.960 5.863 1.00 84.81 380 VAL A CA 1
ATOM 3019 C C . VAL A 1 380 ? 4.334 -20.463 4.591 1.00 84.81 380 VAL A C 1
ATOM 3021 O O . VAL A 1 380 ? 4.450 -19.256 4.389 1.00 84.81 380 VAL A O 1
ATOM 3024 N N . LYS A 1 381 ? 4.767 -21.391 3.732 1.00 71.00 381 LYS A N 1
ATOM 3025 C CA . LYS A 1 381 ? 5.096 -21.006 2.362 1.00 71.00 381 LYS A CA 1
ATOM 3026 C C . LYS A 1 381 ? 3.849 -20.343 1.796 1.00 71.00 381 LYS A C 1
ATOM 3028 O O . LYS A 1 381 ? 2.780 -20.957 1.784 1.00 71.00 381 LYS A O 1
ATOM 3033 N N . GLN A 1 382 ? 3.972 -19.088 1.383 1.00 65.06 382 GLN A N 1
ATOM 3034 C CA . GLN A 1 382 ? 2.923 -18.468 0.599 1.00 65.06 382 GLN A CA 1
ATOM 3035 C C . GLN A 1 382 ? 2.786 -19.351 -0.641 1.00 65.06 382 GLN A C 1
ATOM 3037 O O . GLN A 1 382 ? 3.764 -19.546 -1.362 1.00 65.06 382 GLN A O 1
ATOM 3042 N N . GLU A 1 383 ? 1.632 -20.000 -0.822 1.00 61.31 383 GLU A N 1
ATOM 3043 C CA . GLU A 1 383 ? 1.404 -20.838 -1.997 1.00 61.31 383 GLU A CA 1
ATOM 3044 C C . GLU A 1 383 ? 1.363 -19.920 -3.215 1.00 61.31 383 GLU A C 1
ATOM 3046 O O . GLU A 1 383 ? 0.323 -19.409 -3.625 1.00 61.31 383 GLU A O 1
ATOM 3051 N N . LEU A 1 384 ? 2.543 -19.677 -3.773 1.00 73.94 384 LEU A N 1
ATOM 3052 C CA . LEU A 1 384 ? 2.727 -19.091 -5.079 1.00 73.94 384 LEU A CA 1
ATOM 3053 C C . LEU A 1 384 ? 2.216 -20.117 -6.085 1.00 73.94 384 LEU A C 1
ATOM 3055 O O . LEU A 1 384 ? 2.936 -21.002 -6.549 1.00 73.94 384 LEU A O 1
ATOM 3059 N N . ALA A 1 385 ? 0.916 -20.045 -6.352 1.00 77.12 385 ALA A N 1
ATOM 3060 C CA . ALA A 1 385 ? 0.264 -20.939 -7.281 1.00 77.12 385 ALA A CA 1
ATOM 3061 C C . ALA A 1 385 ? 0.758 -20.624 -8.693 1.00 77.12 385 ALA A C 1
ATOM 3063 O O . ALA A 1 385 ? 0.554 -19.526 -9.214 1.00 77.12 385 ALA A O 1
ATOM 3064 N N . LEU A 1 386 ? 1.397 -21.608 -9.322 1.00 85.88 386 LEU A N 1
ATOM 3065 C CA . LEU A 1 386 ? 1.774 -21.537 -10.725 1.00 85.88 386 LEU A CA 1
ATOM 3066 C C . LEU A 1 386 ? 0.525 -21.786 -11.586 1.00 85.88 386 LEU A C 1
ATOM 3068 O O . LEU A 1 386 ? 0.218 -22.911 -11.988 1.00 85.88 386 LEU A O 1
ATOM 3072 N N . LEU A 1 387 ? -0.230 -20.719 -11.828 1.00 88.56 387 LEU A N 1
ATOM 3073 C CA . LEU A 1 387 ? -1.496 -20.737 -12.552 1.00 88.56 387 LEU A CA 1
ATOM 3074 C C . LEU A 1 387 ? -1.246 -20.759 -14.060 1.00 88.56 387 LEU A C 1
ATOM 3076 O O . LEU A 1 387 ? -0.389 -20.044 -14.569 1.00 88.56 387 LEU A O 1
ATOM 3080 N N . SER A 1 388 ? -2.007 -21.559 -14.804 1.00 90.12 388 SER A N 1
ATOM 3081 C CA . SER A 1 388 ? -1.875 -21.612 -16.266 1.00 90.12 388 SER A CA 1
ATOM 3082 C C . SER A 1 388 ? -2.699 -20.517 -16.944 1.00 90.12 388 SER A C 1
ATOM 3084 O O . SER A 1 388 ? -3.805 -20.206 -16.499 1.00 90.12 388 SER A O 1
ATOM 3086 N N . GLY A 1 389 ? -2.170 -19.963 -18.036 1.00 87.50 389 GLY A N 1
ATOM 3087 C CA . GLY A 1 389 ? -2.889 -19.049 -18.923 1.00 87.50 389 GLY A CA 1
ATOM 3088 C C . GLY A 1 389 ? -3.143 -17.651 -18.355 1.00 87.50 389 GLY A C 1
ATOM 3089 O O . GLY A 1 389 ? -2.493 -17.202 -17.405 1.00 87.50 389 GLY A O 1
ATOM 3090 N N . VAL A 1 390 ? -4.082 -16.949 -18.991 1.00 87.31 390 VAL A N 1
ATOM 3091 C CA . VAL A 1 390 ? -4.445 -15.561 -18.676 1.00 87.31 390 VAL A CA 1
ATOM 3092 C C . VAL A 1 390 ? -5.068 -15.432 -17.274 1.00 87.31 390 VAL A C 1
ATOM 3094 O O . VAL A 1 390 ? -5.716 -16.371 -16.805 1.00 87.31 390 VAL A O 1
ATOM 3097 N N . PRO A 1 391 ? -4.882 -14.294 -16.579 1.00 85.19 391 PRO A N 1
ATOM 3098 C CA . PRO A 1 391 ? -5.618 -14.001 -15.347 1.00 85.19 391 PRO A CA 1
ATOM 3099 C C . PRO A 1 391 ? -7.131 -13.925 -15.591 1.00 85.19 391 PRO A C 1
ATOM 3101 O O . PRO A 1 391 ? -7.572 -13.768 -16.735 1.00 85.19 391 PRO A O 1
ATOM 3104 N N . ASN A 1 392 ? -7.934 -14.040 -14.525 1.00 78.75 392 ASN A N 1
ATOM 3105 C CA . ASN A 1 392 ? -9.384 -13.920 -14.660 1.00 78.75 392 ASN A CA 1
ATOM 3106 C C . ASN A 1 392 ? -9.714 -12.515 -15.197 1.00 78.75 392 ASN A C 1
ATOM 3108 O O . ASN A 1 392 ? -9.228 -11.512 -14.685 1.00 78.75 392 ASN A O 1
ATOM 3112 N N . ARG A 1 393 ? -10.538 -12.431 -16.249 1.00 70.12 393 ARG A N 1
ATOM 3113 C CA . ARG A 1 393 ? -10.938 -11.152 -16.863 1.00 70.12 393 ARG A CA 1
ATOM 3114 C C . ARG A 1 393 ? -11.773 -10.276 -15.922 1.00 70.12 393 ARG A C 1
ATOM 3116 O O . ARG A 1 393 ? -11.912 -9.081 -16.173 1.00 70.12 393 ARG A O 1
ATOM 3123 N N . GLU A 1 394 ? -12.322 -10.856 -14.859 1.00 68.69 394 GLU A N 1
ATOM 3124 C CA . GLU A 1 394 ? -13.015 -10.137 -13.790 1.00 68.69 394 GLU A CA 1
ATOM 3125 C C . GLU A 1 394 ? -12.053 -9.454 -12.806 1.00 68.69 394 GLU A C 1
ATOM 3127 O O . GLU A 1 394 ? -12.490 -8.557 -12.090 1.00 68.69 394 GLU A O 1
ATOM 3132 N N . GLU A 1 395 ? -10.754 -9.796 -12.814 1.00 70.88 395 GLU A N 1
ATOM 3133 C CA . GLU A 1 395 ? -9.709 -9.140 -12.014 1.00 70.88 395 GLU A CA 1
ATOM 3134 C C . GLU A 1 395 ? -9.424 -7.738 -12.556 1.00 70.88 395 GLU A C 1
ATOM 3136 O O . GLU A 1 395 ? -8.531 -7.490 -13.375 1.00 70.88 395 GLU A O 1
ATOM 3141 N N . ARG A 1 396 ? -10.218 -6.781 -12.094 1.00 69.75 396 ARG A N 1
ATOM 3142 C CA . ARG A 1 396 ? -10.205 -5.419 -12.630 1.00 69.75 396 ARG A CA 1
ATOM 3143 C C . ARG A 1 396 ? -9.013 -4.592 -12.155 1.00 69.75 396 ARG A C 1
ATOM 3145 O O . ARG A 1 396 ? -8.736 -3.539 -12.721 1.00 69.75 396 ARG A O 1
ATOM 3152 N N . HIS A 1 397 ? -8.277 -5.103 -11.175 1.00 74.81 397 HIS A N 1
ATOM 3153 C CA . HIS A 1 397 ? -7.122 -4.498 -10.524 1.00 74.81 397 HIS A CA 1
ATOM 3154 C C . HIS A 1 397 ? -5.818 -4.610 -11.347 1.00 74.81 397 HIS A C 1
ATOM 3156 O O . HIS A 1 397 ? -4.787 -4.125 -10.901 1.00 74.81 397 HIS A O 1
ATOM 3162 N N . ARG A 1 398 ? -5.793 -5.233 -12.533 1.00 80.06 398 ARG A N 1
ATOM 3163 C CA . ARG A 1 398 ? -4.561 -5.353 -13.351 1.00 80.06 398 ARG A CA 1
ATOM 3164 C C . ARG A 1 398 ? -4.350 -4.196 -14.332 1.00 80.06 398 ARG A C 1
ATOM 3166 O O . ARG A 1 398 ? -5.290 -3.584 -14.852 1.00 80.06 398 ARG A O 1
ATOM 3173 N N . ARG A 1 399 ? -3.084 -3.877 -14.631 1.00 78.44 399 ARG A N 1
ATOM 3174 C CA . ARG A 1 399 ? -2.729 -2.760 -15.533 1.00 78.44 399 ARG A CA 1
ATOM 3175 C C . ARG A 1 399 ? -2.967 -3.128 -17.002 1.00 78.44 399 ARG A C 1
ATOM 3177 O O . ARG A 1 399 ? -2.750 -4.262 -17.406 1.00 78.44 399 ARG A O 1
ATOM 3184 N N . LYS A 1 400 ? -3.308 -2.137 -17.842 1.00 80.38 400 LYS A N 1
ATOM 3185 C CA . LYS A 1 400 ? -3.471 -2.322 -19.304 1.00 80.38 400 LYS A CA 1
ATOM 3186 C C . LYS A 1 400 ? -2.217 -2.928 -19.942 1.00 80.38 400 LYS A C 1
ATOM 3188 O O . LYS A 1 400 ? -2.321 -3.881 -20.699 1.00 80.38 400 LYS A O 1
ATOM 3193 N N . ARG A 1 401 ? -1.035 -2.405 -19.592 1.00 84.00 401 ARG A N 1
ATOM 3194 C CA . ARG A 1 401 ? 0.254 -2.891 -20.116 1.00 84.00 401 ARG A CA 1
ATOM 3195 C C . ARG A 1 401 ? 0.573 -4.337 -19.737 1.00 84.00 401 ARG A C 1
ATOM 3197 O O . ARG A 1 401 ? 1.240 -5.019 -20.503 1.00 84.00 401 ARG A O 1
ATOM 3204 N N . GLU A 1 402 ? 0.100 -4.779 -18.574 1.00 87.94 402 GLU A N 1
ATOM 3205 C CA . GLU A 1 402 ? 0.245 -6.152 -18.086 1.00 87.94 402 GLU A CA 1
ATOM 3206 C C . GLU A 1 402 ? -0.730 -7.079 -18.820 1.00 87.94 402 GLU A C 1
ATOM 3208 O O . GLU A 1 402 ? -0.322 -8.078 -19.409 1.00 87.94 402 GLU A O 1
ATOM 3213 N N . LEU A 1 403 ? -2.010 -6.693 -18.882 1.00 88.69 403 LEU A N 1
ATOM 3214 C CA . LEU A 1 403 ? -3.049 -7.420 -19.617 1.00 88.69 403 LEU A CA 1
ATOM 3215 C C . LEU A 1 403 ? -2.709 -7.580 -21.105 1.00 88.69 403 LEU A C 1
ATOM 3217 O O . LEU A 1 403 ? -2.901 -8.662 -21.652 1.00 88.69 403 LEU A O 1
ATOM 3221 N N . ALA A 1 404 ? -2.125 -6.557 -21.738 1.00 90.00 404 ALA A N 1
ATOM 3222 C CA . ALA A 1 404 ? -1.697 -6.606 -23.136 1.00 90.00 404 ALA A CA 1
ATOM 3223 C C . ALA A 1 404 ? -0.678 -7.726 -23.415 1.00 90.00 404 ALA A C 1
ATOM 3225 O O . ALA A 1 404 ? -0.725 -8.339 -24.482 1.00 90.00 404 ALA A O 1
ATOM 3226 N N . VAL A 1 405 ? 0.212 -8.027 -22.458 1.00 94.31 405 VAL A N 1
ATOM 3227 C CA . VAL A 1 405 ? 1.144 -9.161 -22.573 1.00 94.31 405 VAL A CA 1
ATOM 3228 C C . VAL A 1 405 ? 0.359 -10.467 -22.580 1.00 94.31 405 VAL A C 1
ATOM 3230 O O . VAL A 1 405 ? 0.516 -11.267 -23.499 1.00 94.31 405 VAL A O 1
ATOM 3233 N N . TYR A 1 406 ? -0.521 -10.675 -21.599 1.00 94.44 406 TYR A N 1
ATOM 3234 C CA . TYR A 1 406 ? -1.318 -11.900 -21.508 1.00 94.44 406 TYR A CA 1
ATOM 3235 C C . TYR A 1 406 ? -2.206 -12.116 -22.740 1.00 94.44 406 TYR A C 1
ATOM 3237 O O . TYR A 1 406 ? -2.262 -13.224 -23.267 1.00 94.44 406 TYR A O 1
ATOM 3245 N N . GLU A 1 407 ? -2.850 -11.059 -23.238 1.00 92.44 407 GLU A N 1
ATOM 3246 C CA . GLU A 1 407 ? -3.674 -11.100 -24.450 1.00 92.44 407 GLU A CA 1
ATOM 3247 C C . GLU A 1 407 ? -2.860 -11.407 -25.710 1.00 92.44 407 GLU A C 1
ATOM 3249 O O . GLU A 1 407 ? -3.346 -12.104 -26.604 1.00 92.44 407 GLU A O 1
ATOM 3254 N N . LEU A 1 408 ? -1.634 -10.883 -25.818 1.00 95.62 408 LEU A N 1
ATOM 3255 C CA . LEU A 1 408 ? -0.747 -11.206 -26.932 1.00 95.62 408 LEU A CA 1
ATOM 3256 C C . LEU A 1 408 ? -0.310 -12.673 -26.873 1.00 95.62 408 LEU A C 1
ATOM 3258 O O . LEU A 1 408 ? -0.387 -13.362 -27.888 1.00 95.62 408 LEU A O 1
ATOM 3262 N N . LEU A 1 409 ? 0.106 -13.162 -25.702 1.00 96.69 409 LEU A N 1
ATOM 3263 C CA . LEU A 1 409 ? 0.514 -14.558 -25.524 1.00 96.69 409 LEU A CA 1
ATOM 3264 C C . LEU A 1 409 ? -0.627 -15.529 -25.866 1.00 96.69 409 LEU A C 1
ATOM 3266 O O . LEU A 1 409 ? -0.409 -16.484 -26.612 1.00 96.69 409 LEU A O 1
ATOM 3270 N N . ASP A 1 410 ? -1.843 -15.243 -25.395 1.00 94.94 410 ASP A N 1
ATOM 3271 C CA . ASP A 1 410 ? -3.051 -16.022 -25.700 1.00 94.94 410 ASP A CA 1
ATOM 3272 C C . ASP A 1 410 ? -3.354 -16.031 -27.208 1.00 94.94 410 ASP A C 1
ATOM 3274 O O . ASP A 1 410 ? -3.522 -17.087 -27.818 1.00 94.94 410 ASP A O 1
ATOM 3278 N N . ARG A 1 411 ? -3.305 -14.860 -27.858 1.00 96.00 411 ARG A N 1
ATOM 3279 C CA . ARG A 1 411 ? -3.522 -14.716 -29.309 1.00 96.00 411 ARG A CA 1
ATOM 3280 C C . ARG A 1 411 ? -2.499 -15.477 -30.151 1.00 96.00 411 ARG A C 1
ATOM 3282 O O . ARG A 1 411 ? -2.841 -15.972 -31.222 1.00 96.00 411 ARG A O 1
ATOM 3289 N N . LEU A 1 412 ? -1.252 -15.552 -29.690 1.00 96.94 412 LEU A N 1
ATOM 3290 C CA . LEU A 1 412 ? -0.180 -16.303 -30.348 1.00 96.94 412 LEU A CA 1
ATOM 3291 C C . LEU A 1 412 ? -0.241 -17.812 -30.055 1.00 96.94 412 LEU A C 1
ATOM 3293 O O . LEU A 1 412 ? 0.584 -18.565 -30.578 1.00 96.94 412 LEU A O 1
ATOM 3297 N N . GLY A 1 413 ? -1.187 -18.266 -29.223 1.00 95.75 413 GLY A N 1
ATOM 3298 C CA . GLY A 1 413 ? -1.277 -19.659 -28.791 1.00 95.75 413 GLY A CA 1
ATOM 3299 C C . GLY A 1 413 ? -0.034 -20.102 -28.017 1.00 95.75 413 GLY A C 1
ATOM 3300 O O . GLY A 1 413 ? 0.423 -21.239 -28.166 1.00 95.75 413 GLY A O 1
ATOM 3301 N N . ILE A 1 414 ? 0.570 -19.187 -27.256 1.00 97.44 414 ILE A N 1
ATOM 3302 C CA . ILE A 1 414 ? 1.734 -19.478 -26.424 1.00 97.44 414 ILE A CA 1
ATOM 3303 C C . ILE A 1 414 ? 1.247 -19.964 -25.064 1.00 97.44 414 ILE A C 1
ATOM 3305 O O . ILE A 1 414 ? 0.575 -19.242 -24.331 1.00 97.44 414 ILE A O 1
ATOM 3309 N N . CYS A 1 415 ? 1.617 -21.191 -24.705 1.00 94.38 415 CYS A N 1
ATOM 3310 C CA . CYS A 1 415 ? 1.342 -21.725 -23.380 1.00 94.38 415 CYS A CA 1
ATOM 3311 C C . CYS A 1 415 ? 2.300 -21.096 -22.366 1.00 94.38 415 CYS A C 1
ATOM 3313 O O . CYS A 1 415 ? 3.517 -21.261 -22.458 1.00 94.38 415 CYS A O 1
ATOM 3315 N N . PHE A 1 416 ? 1.749 -20.426 -21.362 1.00 95.44 416 PHE A N 1
ATOM 3316 C CA . PHE A 1 416 ? 2.511 -19.880 -20.248 1.00 95.44 416 PHE A CA 1
ATOM 3317 C C . PHE A 1 416 ? 1.817 -20.185 -18.924 1.00 95.44 416 PHE A C 1
ATOM 3319 O O . PHE A 1 416 ? 0.617 -20.472 -18.860 1.00 95.44 416 PHE A O 1
ATOM 3326 N N . GLN A 1 417 ? 2.601 -20.115 -17.860 1.00 94.81 417 GLN A N 1
ATOM 3327 C CA . GLN A 1 417 ? 2.111 -20.126 -16.493 1.00 94.81 417 GLN A CA 1
ATOM 3328 C C . GLN A 1 417 ? 2.509 -18.813 -15.822 1.00 94.81 417 GLN A C 1
ATOM 3330 O O . GLN A 1 417 ? 3.406 -18.121 -16.300 1.00 94.81 417 GLN A O 1
ATOM 3335 N N . ARG A 1 418 ? 1.848 -18.446 -14.733 1.00 92.88 418 ARG A N 1
ATOM 3336 C CA . ARG A 1 418 ? 2.107 -17.213 -13.995 1.00 92.88 418 ARG A CA 1
ATOM 3337 C C . ARG A 1 418 ? 2.010 -17.449 -12.500 1.00 92.88 418 ARG A C 1
ATOM 3339 O O . ARG A 1 418 ? 1.284 -18.333 -12.056 1.00 92.88 418 ARG A O 1
ATOM 3346 N N . ILE A 1 419 ? 2.705 -16.607 -11.761 1.00 90.38 419 ILE A N 1
ATOM 3347 C CA . ILE A 1 419 ? 2.632 -16.499 -10.313 1.00 90.38 419 ILE A CA 1
ATOM 3348 C C . ILE A 1 419 ? 2.407 -15.036 -9.992 1.00 90.38 419 ILE A C 1
ATOM 3350 O O . ILE A 1 419 ? 3.099 -14.170 -10.523 1.00 90.38 419 ILE A O 1
ATOM 3354 N N . ASP A 1 420 ? 1.479 -14.771 -9.090 1.00 85.50 420 ASP A N 1
ATOM 3355 C CA . ASP A 1 420 ? 1.245 -13.442 -8.557 1.00 85.50 420 ASP A CA 1
ATOM 3356 C C . ASP A 1 420 ? 1.848 -13.324 -7.160 1.00 85.50 420 ASP A C 1
ATOM 3358 O O . ASP A 1 420 ? 1.619 -14.174 -6.303 1.00 85.50 420 ASP A O 1
ATOM 3362 N N . HIS A 1 421 ? 2.625 -12.269 -6.931 1.00 82.50 421 HIS A N 1
ATOM 3363 C CA . HIS A 1 421 ? 3.387 -12.079 -5.698 1.00 82.50 421 HIS A CA 1
ATOM 3364 C C . HIS A 1 421 ? 3.475 -10.590 -5.332 1.00 82.50 421 HIS A C 1
ATOM 3366 O O . HIS A 1 421 ? 3.175 -9.714 -6.144 1.00 82.50 421 HIS A O 1
ATOM 3372 N N . ALA A 1 422 ? 3.821 -10.281 -4.082 1.00 71.81 422 ALA A N 1
ATOM 3373 C CA . ALA A 1 422 ? 4.234 -8.924 -3.716 1.00 71.81 422 ALA A CA 1
ATOM 3374 C C . ALA A 1 422 ? 5.588 -8.605 -4.369 1.00 71.81 422 ALA A C 1
ATOM 3376 O O . ALA A 1 422 ? 6.257 -9.502 -4.885 1.00 71.81 422 ALA A O 1
ATOM 3377 N N . GLN A 1 423 ? 6.015 -7.345 -4.368 1.00 73.75 423 GLN A N 1
ATOM 3378 C CA . GLN A 1 423 ? 7.319 -7.010 -4.930 1.00 73.75 423 GLN A CA 1
ATOM 3379 C C . GLN A 1 423 ? 8.437 -7.752 -4.174 1.00 73.75 423 GLN A C 1
ATOM 3381 O O . GLN A 1 423 ? 8.595 -7.608 -2.962 1.00 73.75 423 GLN A O 1
ATOM 3386 N N . ALA A 1 424 ? 9.223 -8.551 -4.897 1.00 74.31 424 ALA A N 1
ATOM 3387 C CA . ALA A 1 424 ? 10.325 -9.314 -4.323 1.00 74.31 424 ALA A CA 1
ATOM 3388 C C . ALA A 1 424 ? 11.564 -8.416 -4.161 1.00 74.31 424 ALA A C 1
ATOM 3390 O O . ALA A 1 424 ? 12.424 -8.351 -5.035 1.00 74.31 424 ALA A O 1
ATOM 3391 N N . ASN A 1 425 ? 11.620 -7.679 -3.049 1.00 66.50 425 ASN A N 1
ATOM 3392 C CA . ASN A 1 425 ? 12.713 -6.744 -2.745 1.00 66.50 425 ASN A CA 1
ATOM 3393 C C . ASN A 1 425 ? 13.847 -7.369 -1.911 1.00 66.50 425 ASN A C 1
ATOM 3395 O O . ASN A 1 425 ? 14.897 -6.750 -1.740 1.00 66.50 425 ASN A O 1
ATOM 3399 N N . THR A 1 426 ? 13.656 -8.586 -1.395 1.00 72.62 426 THR A N 1
ATOM 3400 C CA . THR A 1 426 ? 14.664 -9.336 -0.633 1.00 72.62 426 THR A CA 1
ATOM 3401 C C . THR A 1 426 ? 15.136 -10.559 -1.410 1.00 72.62 426 THR A C 1
ATOM 3403 O O . THR A 1 426 ? 14.430 -11.084 -2.273 1.00 72.62 426 THR A O 1
ATOM 3406 N N . MET A 1 427 ? 16.341 -11.041 -1.097 1.00 72.94 427 MET A N 1
ATOM 3407 C CA . MET A 1 427 ? 16.872 -12.257 -1.717 1.00 72.94 427 MET A CA 1
ATOM 3408 C C . MET A 1 427 ? 16.004 -13.480 -1.407 1.00 72.94 427 MET A C 1
ATOM 3410 O O . MET A 1 427 ? 15.856 -14.358 -2.252 1.00 72.94 427 MET A O 1
ATOM 3414 N N . GLU A 1 428 ? 15.432 -13.537 -0.208 1.00 73.25 428 GLU A N 1
ATOM 3415 C CA . GLU A 1 428 ? 14.522 -14.588 0.234 1.00 73.25 428 GLU A CA 1
ATOM 3416 C C . GLU A 1 428 ? 13.241 -14.587 -0.607 1.00 73.25 428 GLU A C 1
ATOM 3418 O O . GLU A 1 428 ? 12.898 -15.619 -1.179 1.00 73.25 428 GLU A O 1
ATOM 3423 N N . ALA A 1 429 ? 12.601 -13.424 -0.782 1.00 73.69 429 ALA A N 1
ATOM 3424 C CA . ALA A 1 429 ? 11.396 -13.299 -1.601 1.00 73.69 429 ALA A CA 1
ATOM 3425 C C . ALA A 1 429 ? 11.660 -13.660 -3.075 1.00 73.69 429 ALA A C 1
ATOM 3427 O O . ALA A 1 429 ? 10.845 -14.332 -3.706 1.00 73.69 429 ALA A O 1
ATOM 3428 N N . CYS A 1 430 ? 12.818 -13.273 -3.625 1.00 79.44 430 CYS A N 1
ATOM 3429 C CA . CYS A 1 430 ? 13.213 -13.676 -4.979 1.00 79.44 430 CYS A CA 1
ATOM 3430 C C . CYS A 1 430 ? 13.345 -15.200 -5.106 1.00 79.44 430 CYS A C 1
ATOM 3432 O O . CYS A 1 430 ? 12.843 -15.778 -6.069 1.00 79.44 430 CYS A O 1
ATOM 3434 N N . ARG A 1 431 ? 13.971 -15.858 -4.121 1.00 80.31 431 ARG A N 1
ATOM 3435 C CA . ARG A 1 431 ? 14.138 -17.321 -4.108 1.00 80.31 431 ARG A CA 1
ATOM 3436 C C . ARG A 1 431 ? 12.808 -18.062 -4.024 1.00 80.31 431 ARG A C 1
ATOM 3438 O O . ARG A 1 431 ? 12.670 -19.108 -4.647 1.00 80.31 431 ARG A O 1
ATOM 3445 N N . GLU A 1 432 ? 11.833 -17.539 -3.284 1.00 81.00 432 GLU A N 1
ATOM 3446 C CA . GLU A 1 432 ? 10.491 -18.133 -3.214 1.00 81.00 432 GLU A CA 1
ATOM 3447 C C . GLU A 1 432 ? 9.788 -18.105 -4.577 1.00 81.00 432 GLU A C 1
ATOM 3449 O O . GLU A 1 432 ? 9.229 -19.116 -5.009 1.00 81.00 432 GLU A O 1
ATOM 3454 N N . VAL A 1 433 ? 9.875 -16.975 -5.291 1.00 83.81 433 VAL A N 1
ATOM 3455 C CA . VAL A 1 433 ? 9.356 -16.860 -6.662 1.00 83.81 433 VAL A CA 1
ATOM 3456 C C . VAL A 1 433 ? 10.099 -17.815 -7.603 1.00 83.81 433 VAL A C 1
ATOM 3458 O O . VAL A 1 433 ? 9.458 -18.524 -8.377 1.00 83.81 433 VAL A O 1
ATOM 3461 N N . GLU A 1 434 ? 11.429 -17.893 -7.516 1.00 85.25 434 GLU A N 1
ATOM 3462 C CA . GLU A 1 434 ? 12.256 -18.826 -8.299 1.00 85.25 434 GLU A CA 1
ATOM 3463 C C . GLU A 1 434 ? 11.875 -20.297 -8.067 1.00 85.25 434 GLU A C 1
ATOM 3465 O O . GLU A 1 434 ? 11.708 -21.050 -9.031 1.00 85.25 434 GLU A O 1
ATOM 3470 N N . GLU A 1 435 ? 11.697 -20.709 -6.808 1.00 86.06 435 GLU A N 1
ATOM 3471 C CA . GLU A 1 435 ? 11.297 -22.074 -6.446 1.00 86.06 435 GLU A CA 1
ATOM 3472 C C . GLU A 1 435 ? 9.921 -22.411 -7.042 1.00 86.06 435 GLU A C 1
ATOM 3474 O O . GLU A 1 435 ? 9.736 -23.470 -7.653 1.00 86.06 435 GLU A O 1
ATOM 3479 N N . ALA A 1 436 ? 8.969 -21.480 -6.943 1.00 87.00 436 ALA A N 1
ATOM 3480 C CA . ALA A 1 436 ? 7.615 -21.656 -7.454 1.00 87.00 436 ALA A CA 1
ATOM 3481 C C . ALA A 1 436 ? 7.541 -21.706 -8.995 1.00 87.00 436 ALA A C 1
ATOM 3483 O O . ALA A 1 436 ? 6.639 -22.336 -9.554 1.00 87.00 436 ALA A O 1
ATOM 3484 N N . LEU A 1 437 ? 8.512 -21.123 -9.710 1.00 88.44 437 LEU A N 1
ATOM 3485 C CA . LEU A 1 437 ? 8.610 -21.193 -11.175 1.00 88.44 437 LEU A CA 1
ATOM 3486 C C . LEU A 1 437 ? 9.083 -22.561 -11.702 1.00 88.44 437 LEU A C 1
ATOM 3488 O O . LEU A 1 437 ? 9.228 -22.735 -12.917 1.00 88.44 437 LEU A O 1
ATOM 3492 N N . GLY A 1 438 ? 9.316 -23.553 -10.836 1.00 84.81 438 GLY A N 1
ATOM 3493 C CA . GLY A 1 438 ? 9.503 -24.946 -11.248 1.00 84.81 438 GLY A CA 1
ATOM 3494 C C . GLY A 1 438 ? 10.683 -25.145 -12.205 1.00 84.81 438 GLY A C 1
ATOM 3495 O O . GLY A 1 438 ? 10.520 -25.731 -13.282 1.00 84.81 438 GLY A O 1
ATOM 3496 N N . GLY A 1 439 ? 11.851 -24.608 -11.836 1.00 83.25 439 GLY A N 1
ATOM 3497 C CA . GLY A 1 439 ? 13.117 -24.794 -12.557 1.00 83.25 439 GLY A CA 1
ATOM 3498 C C . GLY A 1 439 ? 13.316 -23.908 -13.792 1.00 83.25 439 GLY A C 1
ATOM 3499 O O . GLY A 1 439 ? 14.202 -24.187 -14.597 1.00 83.25 439 GLY A O 1
ATOM 3500 N N . ALA A 1 440 ? 12.500 -22.865 -13.974 1.00 90.69 440 ALA A N 1
ATOM 3501 C CA . ALA A 1 440 ? 12.731 -21.866 -15.014 1.00 90.69 440 ALA A CA 1
ATOM 3502 C C . ALA A 1 440 ? 13.862 -20.907 -14.613 1.00 90.69 440 ALA A C 1
ATOM 3504 O O . ALA A 1 440 ? 13.912 -20.458 -13.469 1.00 90.69 440 ALA A O 1
ATOM 3505 N N . VAL A 1 441 ? 14.734 -20.541 -15.557 1.00 92.75 441 VAL A N 1
ATOM 3506 C CA . VAL A 1 441 ? 15.758 -19.521 -15.289 1.00 92.75 441 VAL A CA 1
ATOM 3507 C C . VAL A 1 441 ? 15.095 -18.158 -15.141 1.00 92.75 441 VAL A C 1
ATOM 3509 O O . VAL A 1 441 ? 14.456 -17.672 -16.073 1.00 92.75 441 VAL A O 1
ATOM 3512 N N . VAL A 1 442 ? 15.238 -17.517 -13.984 1.00 91.31 442 VAL A N 1
ATOM 3513 C CA . VAL A 1 442 ? 14.790 -16.131 -13.827 1.00 91.31 442 VAL A CA 1
ATOM 3514 C C . VAL A 1 442 ? 15.763 -15.224 -14.563 1.00 91.31 442 VAL A C 1
ATOM 3516 O O . VAL A 1 442 ? 16.968 -15.208 -14.298 1.00 91.31 442 VAL A O 1
ATOM 3519 N N . CYS A 1 443 ? 15.242 -14.486 -15.538 1.00 91.19 443 CYS A N 1
ATOM 3520 C CA . CYS A 1 443 ? 16.041 -13.576 -16.340 1.00 91.19 443 CYS A CA 1
ATOM 3521 C C . CYS A 1 443 ? 15.932 -12.160 -15.789 1.00 91.19 443 CYS A C 1
ATOM 3523 O O . CYS A 1 443 ? 14.834 -11.617 -15.656 1.00 91.19 443 CYS A O 1
ATOM 3525 N N . LYS A 1 444 ? 17.081 -11.521 -15.565 1.00 89.44 444 LYS A N 1
ATOM 3526 C CA . LYS A 1 444 ? 17.120 -10.075 -15.356 1.00 89.44 444 LYS A CA 1
ATOM 3527 C C . LYS A 1 444 ? 17.277 -9.357 -16.686 1.00 89.44 444 LYS A C 1
ATOM 3529 O O . LYS A 1 444 ? 17.919 -9.855 -17.614 1.00 89.44 444 LYS A O 1
ATOM 3534 N N . ASN A 1 445 ? 16.696 -8.166 -16.753 1.00 94.06 445 ASN A N 1
ATOM 3535 C CA . ASN A 1 445 ? 16.670 -7.353 -17.955 1.00 94.06 445 ASN A CA 1
ATOM 3536 C C . ASN A 1 445 ? 17.278 -5.985 -17.652 1.00 94.06 445 ASN A C 1
ATOM 3538 O O . ASN A 1 445 ? 16.831 -5.292 -16.740 1.00 94.06 445 ASN A O 1
ATOM 3542 N N . LEU A 1 446 ? 18.306 -5.601 -18.405 1.00 93.75 446 LEU A N 1
ATOM 3543 C CA . LEU A 1 446 ? 18.992 -4.324 -18.240 1.00 93.75 446 LEU A CA 1
ATOM 3544 C C . LEU A 1 4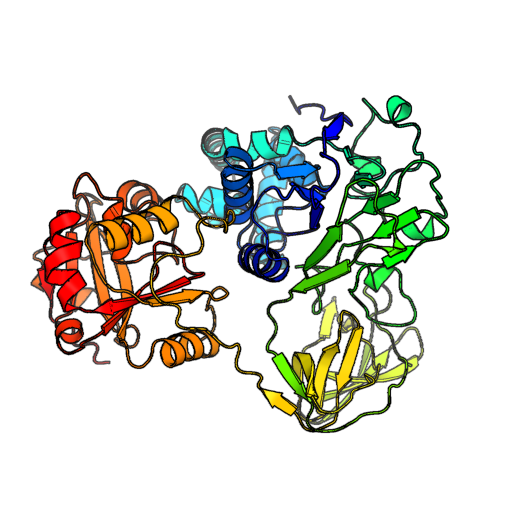46 ? 18.687 -3.430 -19.436 1.00 93.75 446 LEU A C 1
ATOM 3546 O O . LEU A 1 446 ? 18.990 -3.783 -20.576 1.00 93.75 446 LEU A O 1
ATOM 3550 N N . PHE A 1 447 ? 18.116 -2.260 -19.171 1.00 94.88 447 PHE A N 1
ATOM 3551 C CA . PHE A 1 447 ? 17.892 -1.243 -20.189 1.00 94.88 447 PHE A CA 1
ATOM 3552 C C . PHE A 1 447 ? 19.126 -0.343 -20.296 1.00 94.88 447 PHE A C 1
ATOM 3554 O O . PHE A 1 447 ? 19.517 0.319 -19.332 1.00 94.88 447 PHE A O 1
ATOM 3561 N N . LEU A 1 448 ? 19.775 -0.354 -21.457 1.00 94.62 448 LEU A N 1
ATOM 3562 C CA . LEU A 1 448 ? 21.067 0.283 -21.700 1.00 94.62 448 LEU A CA 1
ATOM 3563 C C . LEU A 1 448 ? 20.982 1.247 -22.885 1.00 94.62 448 LEU A C 1
ATOM 3565 O O . LEU A 1 448 ? 20.182 1.063 -23.800 1.00 94.62 448 LEU A O 1
ATOM 3569 N N . CYS A 1 449 ? 21.860 2.243 -22.917 1.00 93.75 449 CYS A N 1
ATOM 3570 C CA . CYS A 1 449 ? 22.007 3.142 -24.054 1.00 93.75 449 CYS A CA 1
ATOM 3571 C C . CYS A 1 449 ? 23.477 3.438 -24.362 1.00 93.75 449 CYS A C 1
ATOM 3573 O O . CYS A 1 449 ? 24.365 3.298 -23.514 1.00 93.75 449 CYS A O 1
ATOM 3575 N N . ASN A 1 450 ? 23.744 3.874 -25.593 1.00 92.44 450 ASN A N 1
ATOM 3576 C CA . ASN A 1 450 ? 25.044 4.439 -25.943 1.00 92.44 450 ASN A CA 1
ATOM 3577 C C . ASN A 1 450 ? 25.239 5.829 -25.296 1.00 92.44 450 ASN A C 1
ATOM 3579 O O . ASN A 1 450 ? 24.294 6.458 -24.817 1.00 92.44 450 ASN A O 1
ATOM 3583 N N . ARG A 1 451 ? 26.475 6.350 -25.312 1.00 87.56 451 ARG A N 1
ATOM 3584 C CA . ARG A 1 451 ? 26.807 7.648 -24.687 1.00 87.56 451 ARG A CA 1
ATOM 3585 C C . ARG A 1 451 ? 25.971 8.822 -25.217 1.00 87.56 451 ARG A C 1
ATOM 3587 O O . ARG A 1 451 ? 25.758 9.792 -24.499 1.00 87.56 451 ARG A O 1
ATOM 3594 N N . GLN A 1 452 ? 25.541 8.749 -26.475 1.00 88.00 452 GLN A N 1
ATOM 3595 C CA . GLN A 1 452 ? 24.766 9.798 -27.141 1.00 88.00 452 GLN A CA 1
ATOM 3596 C C . GLN A 1 452 ? 23.250 9.661 -26.933 1.00 88.00 452 GLN A C 1
ATOM 3598 O O . GLN A 1 452 ? 22.523 10.550 -27.358 1.00 88.00 452 GLN A O 1
ATOM 3603 N N . ARG A 1 453 ? 22.775 8.584 -26.286 1.00 90.19 453 ARG A N 1
ATOM 3604 C CA . ARG A 1 453 ? 21.346 8.254 -26.118 1.00 90.19 453 ARG A CA 1
ATOM 3605 C C . ARG A 1 453 ? 20.582 8.189 -27.448 1.00 90.19 453 ARG A C 1
ATOM 3607 O O . ARG A 1 453 ? 19.418 8.563 -27.535 1.00 90.19 453 ARG A O 1
ATOM 3614 N N . THR A 1 454 ? 21.256 7.727 -28.496 1.00 90.56 454 THR A N 1
ATOM 3615 C CA . THR A 1 454 ? 20.684 7.545 -29.839 1.00 90.56 454 THR A CA 1
ATOM 3616 C C . THR A 1 454 ? 20.367 6.088 -30.145 1.00 90.56 454 THR A C 1
ATOM 3618 O O . THR A 1 454 ? 19.535 5.810 -31.002 1.00 90.56 454 THR A O 1
ATOM 3621 N N . GLU A 1 455 ? 21.003 5.158 -29.433 1.00 93.69 455 GLU A N 1
ATOM 3622 C CA . GLU A 1 455 ? 20.757 3.725 -29.553 1.00 93.69 455 GLU A CA 1
ATOM 3623 C C . GLU A 1 455 ? 20.468 3.131 -28.179 1.00 93.69 455 GLU A C 1
ATOM 3625 O O . GLU A 1 455 ? 21.223 3.364 -27.226 1.00 93.69 455 GLU A O 1
ATOM 3630 N N . PHE A 1 456 ? 19.396 2.344 -28.109 1.00 95.94 456 PHE A N 1
ATOM 3631 C CA . PHE A 1 456 ? 18.896 1.719 -26.892 1.00 95.94 456 PHE A CA 1
ATOM 3632 C C . PHE A 1 456 ? 18.916 0.203 -27.037 1.00 95.94 456 PHE A C 1
ATOM 3634 O O . PHE A 1 456 ? 18.684 -0.342 -28.119 1.00 95.94 456 PHE A O 1
ATOM 3641 N N . TYR A 1 457 ? 19.212 -0.471 -25.935 1.00 96.44 457 TYR A N 1
ATOM 3642 C CA . TYR A 1 457 ? 19.404 -1.908 -25.879 1.00 96.44 457 TYR A CA 1
ATOM 3643 C C . TYR A 1 457 ? 18.674 -2.478 -24.666 1.00 96.44 457 TYR A C 1
ATOM 3645 O O . TYR A 1 457 ? 18.730 -1.903 -23.580 1.00 96.44 457 TYR A O 1
ATOM 3653 N N . LEU A 1 458 ? 18.037 -3.629 -24.843 1.00 97.12 458 LEU A N 1
ATOM 3654 C CA . LEU A 1 458 ? 17.498 -4.434 -23.754 1.00 97.12 458 LEU A CA 1
ATOM 3655 C C . LEU A 1 458 ? 18.352 -5.693 -23.647 1.00 97.12 458 LEU A C 1
ATOM 3657 O O . LEU A 1 458 ? 18.303 -6.532 -24.539 1.00 97.12 458 LEU A O 1
ATOM 3661 N N . LEU A 1 459 ? 19.168 -5.808 -22.601 1.00 96.44 459 LEU A N 1
ATOM 3662 C CA . LEU A 1 459 ? 19.959 -7.011 -22.348 1.00 96.44 459 LEU A CA 1
ATOM 3663 C C . LEU A 1 459 ? 19.177 -7.970 -21.455 1.00 96.44 459 LEU A C 1
ATOM 3665 O O . LEU A 1 459 ? 18.926 -7.645 -20.298 1.00 96.44 459 LEU A O 1
ATOM 3669 N N . MET A 1 460 ? 18.877 -9.157 -21.968 1.00 96.44 460 MET A N 1
ATOM 3670 C CA . MET A 1 460 ? 18.325 -10.282 -21.219 1.00 96.44 460 MET A CA 1
ATOM 3671 C C . MET A 1 460 ? 19.457 -11.252 -20.848 1.00 96.44 460 MET A C 1
ATOM 3673 O O . MET A 1 460 ? 20.187 -11.714 -21.729 1.00 96.44 460 MET A O 1
ATOM 3677 N N . MET A 1 461 ? 19.619 -11.552 -19.555 1.00 94.88 461 MET A N 1
ATOM 3678 C CA . MET A 1 461 ? 20.653 -12.464 -19.035 1.00 94.88 461 MET A CA 1
ATOM 3679 C C . MET A 1 461 ? 20.162 -13.237 -17.792 1.00 94.88 461 MET A C 1
ATOM 3681 O O . MET A 1 461 ? 19.197 -12.793 -17.160 1.00 94.88 461 MET A O 1
ATOM 3685 N N . PRO A 1 462 ? 20.800 -14.361 -17.401 1.00 92.88 462 PRO A N 1
ATOM 3686 C CA . PRO A 1 462 ? 20.483 -15.051 -16.147 1.00 92.88 462 PRO A CA 1
ATOM 3687 C C . PRO A 1 462 ? 20.586 -14.117 -14.928 1.00 92.88 462 PRO A C 1
ATOM 3689 O O . PRO A 1 462 ? 21.465 -13.249 -14.872 1.00 92.88 462 PRO A O 1
ATOM 3692 N N . GLY A 1 463 ? 19.659 -14.253 -13.976 1.00 87.31 463 GLY A N 1
ATOM 3693 C CA . GLY A 1 463 ? 19.529 -13.354 -12.824 1.00 87.31 463 GLY A CA 1
ATOM 3694 C C . GLY A 1 463 ? 20.763 -13.324 -11.916 1.00 87.31 463 GLY A C 1
ATOM 3695 O O . GLY A 1 463 ? 21.221 -12.247 -11.520 1.00 87.31 463 GLY A O 1
ATOM 3696 N N . ASP A 1 464 ? 21.352 -14.488 -11.674 1.00 86.00 464 ASP A N 1
ATOM 3697 C CA . ASP A 1 464 ? 22.522 -14.741 -10.826 1.00 86.00 464 ASP A CA 1
ATOM 3698 C C . ASP A 1 464 ? 23.858 -14.302 -11.453 1.00 86.00 464 ASP A C 1
ATOM 3700 O O . ASP A 1 464 ? 24.823 -14.007 -10.746 1.00 86.00 464 ASP A O 1
ATOM 3704 N N . LYS A 1 465 ? 23.923 -14.184 -12.780 1.00 89.56 465 LYS A N 1
ATOM 3705 C CA . LYS A 1 465 ? 25.157 -13.864 -13.508 1.00 89.56 465 LYS A CA 1
ATOM 3706 C C . LYS A 1 465 ? 25.564 -12.392 -13.373 1.00 89.56 465 LYS A C 1
ATOM 3708 O O . LYS A 1 465 ? 24.768 -11.489 -13.627 1.00 89.56 465 LYS A O 1
ATOM 3713 N N . LEU A 1 466 ? 26.818 -12.096 -13.026 1.00 88.62 466 LEU A N 1
ATOM 3714 C CA . LEU A 1 466 ? 27.299 -10.712 -12.885 1.00 88.62 466 LEU A CA 1
ATOM 3715 C C . LEU A 1 466 ? 27.382 -9.980 -14.237 1.00 88.62 466 LEU A C 1
ATOM 3717 O O . LEU A 1 466 ? 27.915 -10.504 -15.215 1.00 88.62 466 LEU A O 1
ATOM 3721 N N . PHE A 1 467 ? 26.894 -8.735 -14.288 1.00 88.88 467 PHE A N 1
ATOM 3722 C CA . PHE A 1 467 ? 26.954 -7.903 -15.494 1.00 88.88 467 PHE A CA 1
ATOM 3723 C C . PHE A 1 467 ? 28.182 -6.986 -15.497 1.00 88.88 467 PHE A C 1
ATOM 3725 O O . PHE A 1 467 ? 28.341 -6.137 -14.619 1.00 88.88 467 PHE A O 1
ATOM 3732 N N . LYS A 1 468 ? 29.012 -7.093 -16.542 1.00 83.12 468 LYS A N 1
ATOM 3733 C CA . LYS A 1 468 ? 30.169 -6.217 -16.774 1.00 83.12 468 LYS A CA 1
ATOM 3734 C C . LYS A 1 468 ? 30.048 -5.501 -18.121 1.00 83.12 468 LYS A C 1
ATOM 3736 O O . LYS A 1 468 ? 30.216 -6.088 -19.185 1.00 83.12 468 LYS A O 1
ATOM 3741 N N . THR A 1 469 ? 29.861 -4.181 -18.092 1.00 79.56 469 THR A N 1
ATOM 3742 C CA . THR A 1 469 ? 29.622 -3.346 -19.291 1.00 79.56 469 THR A CA 1
ATOM 3743 C C . THR A 1 469 ? 30.705 -3.464 -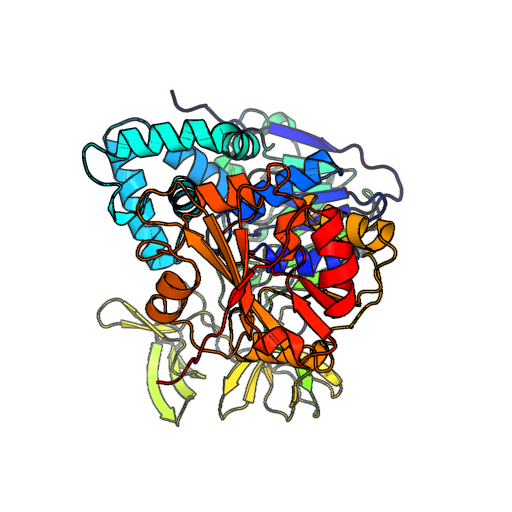20.378 1.00 79.56 469 THR A C 1
ATOM 3745 O O . THR A 1 469 ? 30.425 -3.297 -21.570 1.00 79.56 469 THR A O 1
ATOM 3748 N N . ARG A 1 470 ? 31.958 -3.734 -19.980 1.00 78.44 470 ARG A N 1
ATOM 3749 C CA . ARG A 1 470 ? 33.103 -3.860 -20.901 1.00 78.44 470 ARG A CA 1
ATOM 3750 C C . ARG A 1 470 ? 32.990 -5.074 -21.824 1.00 78.44 470 ARG A C 1
ATOM 3752 O O . ARG A 1 470 ? 33.452 -4.991 -22.956 1.00 78.44 470 ARG A O 1
ATOM 3759 N N . GLU A 1 471 ? 32.363 -6.155 -21.366 1.00 83.44 471 GLU A N 1
ATOM 3760 C CA . GLU A 1 471 ? 32.210 -7.393 -22.143 1.00 83.44 471 GLU A CA 1
ATOM 3761 C C . GLU A 1 471 ? 31.240 -7.205 -23.312 1.00 83.44 471 GLU A C 1
ATOM 3763 O O . GLU A 1 471 ? 31.433 -7.775 -24.383 1.00 83.44 471 GLU A O 1
ATOM 3768 N N . LEU A 1 472 ? 30.233 -6.350 -23.126 1.00 89.31 472 LEU A N 1
ATOM 3769 C CA . LEU A 1 472 ? 29.141 -6.173 -24.075 1.00 89.31 472 LEU A CA 1
ATOM 3770 C C . LEU A 1 472 ? 29.482 -5.209 -25.218 1.00 89.31 472 LEU A C 1
ATOM 3772 O O . LEU A 1 472 ? 29.177 -5.482 -26.377 1.00 89.31 472 LEU A O 1
ATOM 3776 N N . SER A 1 473 ? 30.128 -4.081 -24.898 1.00 87.81 473 SER A N 1
ATOM 3777 C CA . SER A 1 473 ? 30.310 -2.964 -25.846 1.00 87.81 473 SER A CA 1
ATOM 3778 C C . SER A 1 473 ? 31.065 -3.396 -27.115 1.00 87.81 473 SER A C 1
ATOM 3780 O O . SER A 1 473 ? 30.664 -3.048 -28.226 1.00 87.81 473 SER A O 1
ATOM 3782 N N . ALA A 1 474 ? 32.110 -4.220 -26.956 1.00 84.69 474 ALA A N 1
ATOM 3783 C CA . ALA A 1 474 ? 32.911 -4.740 -28.064 1.00 84.69 474 ALA A CA 1
ATOM 3784 C C . ALA A 1 474 ? 32.127 -5.713 -28.959 1.00 84.69 474 ALA A C 1
ATOM 3786 O O . ALA A 1 474 ? 32.225 -5.634 -30.181 1.00 84.69 474 ALA A O 1
ATOM 3787 N N . GLN A 1 475 ? 31.309 -6.589 -28.367 1.00 91.31 475 GLN A N 1
ATOM 3788 C CA . GLN A 1 475 ? 30.525 -7.582 -29.109 1.00 91.31 475 GLN A CA 1
ATOM 3789 C C . GLN A 1 475 ? 29.458 -6.941 -29.987 1.00 91.31 475 GLN A C 1
ATOM 3791 O O . GLN A 1 475 ? 29.137 -7.464 -31.057 1.00 91.31 475 GLN A O 1
ATOM 3796 N N . ILE A 1 476 ? 28.914 -5.802 -29.544 1.00 90.56 476 ILE A N 1
ATOM 3797 C CA . ILE A 1 476 ? 27.845 -5.120 -30.267 1.00 90.56 476 ILE A CA 1
ATOM 3798 C C . ILE A 1 476 ? 28.327 -4.011 -31.210 1.00 90.56 476 ILE A C 1
ATOM 3800 O O . ILE A 1 476 ? 27.528 -3.512 -32.001 1.00 90.56 476 ILE A O 1
ATOM 3804 N N . GLY A 1 477 ? 29.620 -3.671 -31.178 1.00 86.75 477 GLY A N 1
ATOM 3805 C CA . GLY A 1 477 ? 30.192 -2.579 -31.973 1.00 86.75 477 GLY A CA 1
ATOM 3806 C C . GLY A 1 477 ? 29.763 -1.189 -31.492 1.00 86.75 477 GLY A C 1
ATOM 3807 O O . GLY A 1 477 ? 29.715 -0.256 -32.288 1.00 86.75 477 GLY A O 1
ATOM 3808 N N . SER A 1 478 ? 29.428 -1.047 -30.206 1.00 86.12 478 SER A N 1
ATOM 3809 C CA . SER A 1 478 ? 28.974 0.216 -29.618 1.00 86.12 478 SER A CA 1
ATOM 3810 C C . SER A 1 478 ? 30.083 0.881 -28.806 1.00 86.12 478 SER A C 1
ATOM 3812 O O . SER A 1 478 ? 30.931 0.228 -28.195 1.00 86.12 478 SER A O 1
ATOM 3814 N N . SER A 1 479 ? 30.015 2.212 -28.715 1.00 84.75 479 SER A N 1
ATOM 3815 C CA . SER A 1 479 ? 30.678 2.957 -27.639 1.00 84.75 479 SER A CA 1
ATOM 3816 C C . SER A 1 479 ? 30.266 2.422 -26.257 1.00 84.75 479 SER A C 1
ATOM 3818 O O . SER A 1 479 ? 29.230 1.761 -26.134 1.00 84.75 479 SER A O 1
ATOM 3820 N N . ARG A 1 480 ? 31.056 2.737 -25.218 1.00 85.19 480 ARG A N 1
ATOM 3821 C CA . ARG A 1 480 ? 30.760 2.347 -23.829 1.00 85.19 480 ARG A CA 1
ATOM 3822 C C . ARG A 1 480 ? 29.292 2.627 -23.497 1.00 85.19 480 ARG A C 1
ATOM 3824 O O . ARG A 1 480 ? 28.833 3.760 -23.637 1.00 85.19 480 ARG A O 1
ATOM 3831 N N . LEU A 1 481 ? 28.601 1.581 -23.059 1.00 90.62 481 LEU A N 1
ATOM 3832 C CA . LEU A 1 481 ? 27.200 1.648 -22.670 1.00 90.62 481 LEU A CA 1
ATOM 3833 C C . LEU A 1 481 ? 27.035 2.228 -21.261 1.00 90.62 481 LEU A C 1
ATOM 3835 O O . LEU A 1 481 ? 27.924 2.102 -20.414 1.00 90.62 481 LEU A O 1
ATOM 3839 N N . SER A 1 482 ? 25.869 2.812 -21.028 1.00 89.50 482 SER A N 1
ATOM 3840 C CA . SER A 1 482 ? 25.369 3.245 -19.723 1.00 89.50 482 SER A CA 1
ATOM 3841 C C . SER A 1 482 ? 23.963 2.683 -19.514 1.00 89.50 482 SER A C 1
ATOM 3843 O O . SER A 1 482 ? 23.333 2.240 -20.474 1.00 89.50 482 SER A O 1
ATOM 3845 N N . PHE A 1 483 ? 23.462 2.704 -18.279 1.00 90.94 483 PHE A N 1
ATOM 3846 C CA . PHE A 1 483 ? 22.043 2.449 -18.028 1.00 90.94 483 PHE A CA 1
ATOM 3847 C C . PHE A 1 483 ? 21.189 3.548 -18.667 1.00 90.94 483 PHE A C 1
ATOM 3849 O O . PHE A 1 483 ? 21.556 4.723 -18.617 1.00 90.94 483 PHE A O 1
ATOM 3856 N N . GLY A 1 484 ? 20.085 3.147 -19.296 1.00 86.38 484 GLY A N 1
ATOM 3857 C CA . GLY A 1 484 ? 19.110 4.077 -19.851 1.00 86.38 484 GLY A CA 1
ATOM 3858 C C . GLY A 1 484 ? 18.307 4.756 -18.743 1.00 86.38 484 GLY A C 1
ATOM 3859 O O . GLY A 1 484 ? 18.004 4.147 -17.719 1.00 86.38 484 GLY A O 1
ATOM 3860 N N . GLU A 1 485 ? 17.969 6.025 -18.951 1.00 79.38 485 GLU A N 1
ATOM 3861 C CA . GLU A 1 485 ? 17.165 6.808 -18.007 1.00 79.38 485 GLU A CA 1
ATOM 3862 C C . GLU A 1 485 ? 15.688 6.388 -18.047 1.00 79.38 485 GLU A C 1
ATOM 3864 O O . GLU A 1 485 ? 15.191 5.940 -19.087 1.00 79.38 485 GLU A O 1
ATOM 3869 N N . ALA A 1 486 ? 14.982 6.572 -16.924 1.00 74.75 486 ALA A N 1
ATOM 3870 C CA . ALA A 1 486 ? 13.577 6.192 -16.751 1.00 74.75 486 ALA A CA 1
ATOM 3871 C C . ALA A 1 486 ? 12.672 6.753 -17.861 1.00 74.75 486 ALA A C 1
ATOM 3873 O O . ALA A 1 486 ? 11.869 6.013 -18.423 1.00 74.75 486 ALA A O 1
ATOM 3874 N N . MET A 1 487 ? 12.887 8.007 -18.277 1.00 75.38 487 MET A N 1
ATOM 3875 C CA . MET A 1 487 ? 12.100 8.641 -19.341 1.00 75.38 487 MET A CA 1
ATOM 3876 C C . MET A 1 487 ? 12.109 7.862 -20.670 1.00 75.38 487 MET A C 1
ATOM 3878 O O . MET A 1 487 ? 11.098 7.807 -21.365 1.00 75.38 487 MET A O 1
ATOM 3882 N N . TYR A 1 488 ? 13.234 7.240 -21.047 1.00 84.81 488 TYR A N 1
ATOM 3883 C CA . TYR A 1 488 ? 13.328 6.465 -22.291 1.00 84.81 488 TYR A CA 1
ATOM 3884 C C . TYR A 1 488 ? 12.731 5.072 -22.132 1.00 84.81 488 TYR A C 1
ATOM 3886 O O . TYR A 1 488 ? 12.220 4.507 -23.096 1.00 84.81 488 TYR A O 1
ATOM 3894 N N . MET A 1 489 ? 12.798 4.526 -20.920 1.00 85.56 489 MET A N 1
ATOM 3895 C CA . MET A 1 489 ? 12.172 3.258 -20.578 1.00 85.56 489 MET A CA 1
ATOM 3896 C C . MET A 1 489 ? 10.648 3.378 -20.649 1.00 85.56 489 MET A C 1
ATOM 3898 O O . MET A 1 489 ? 10.013 2.579 -21.327 1.00 85.56 489 MET A O 1
ATOM 3902 N N . GLU A 1 490 ? 10.068 4.425 -20.065 1.00 79.56 490 GLU A N 1
ATOM 3903 C CA . GLU A 1 490 ? 8.630 4.680 -20.167 1.00 79.56 490 GLU A CA 1
ATOM 3904 C C . GLU A 1 490 ? 8.242 4.945 -21.631 1.00 79.56 490 GLU A C 1
ATOM 3906 O O . GLU A 1 490 ? 7.317 4.325 -22.152 1.00 79.56 490 GLU A O 1
ATOM 3911 N N . LYS A 1 491 ? 9.021 5.773 -22.344 1.00 82.94 491 LYS A N 1
ATOM 3912 C CA . LYS A 1 491 ? 8.766 6.112 -23.752 1.00 82.94 491 LYS A CA 1
ATOM 3913 C C . LYS A 1 491 ? 8.753 4.902 -24.690 1.00 82.94 491 LYS A C 1
ATOM 3915 O O . LYS A 1 491 ? 7.906 4.849 -25.575 1.00 82.94 491 LYS A O 1
ATOM 3920 N N . TYR A 1 492 ? 9.722 3.992 -24.572 1.00 90.12 492 TYR A N 1
ATOM 3921 C CA . TYR A 1 492 ? 9.879 2.891 -25.532 1.00 90.12 492 TYR A CA 1
ATOM 3922 C C . TYR A 1 492 ? 9.307 1.562 -25.041 1.00 90.12 492 TYR A C 1
ATOM 3924 O O . TYR A 1 492 ? 8.933 0.728 -25.855 1.00 90.12 492 TYR A O 1
ATOM 3932 N N . LEU A 1 493 ? 9.254 1.344 -23.728 1.00 89.56 493 LEU A N 1
ATOM 3933 C CA . LEU A 1 493 ? 8.886 0.065 -23.117 1.00 89.56 493 LEU A CA 1
ATOM 3934 C C . LEU A 1 493 ? 7.635 0.162 -22.225 1.00 89.56 493 LEU A C 1
ATOM 3936 O O . LEU A 1 493 ? 7.171 -0.869 -21.738 1.00 89.56 493 LEU A O 1
ATOM 3940 N N . CYS A 1 494 ? 7.075 1.364 -22.018 1.00 84.19 494 CYS A N 1
ATOM 3941 C CA . CYS A 1 494 ? 5.882 1.623 -21.195 1.00 84.19 494 CYS A CA 1
ATOM 3942 C C . CYS A 1 494 ? 6.011 1.118 -19.740 1.00 84.19 494 CYS A C 1
ATOM 3944 O O . CYS A 1 494 ? 5.040 0.677 -19.111 1.00 84.19 494 CYS A O 1
ATOM 3946 N N . VAL A 1 495 ? 7.234 1.134 -19.199 1.00 80.38 495 VAL A N 1
ATOM 3947 C CA . VAL A 1 495 ? 7.537 0.702 -17.828 1.00 80.38 495 VAL A CA 1
ATOM 3948 C C . VAL A 1 495 ? 8.530 1.634 -17.140 1.00 80.38 495 VAL A C 1
ATOM 3950 O O . VAL A 1 495 ? 9.340 2.296 -17.785 1.00 80.38 495 VAL A O 1
ATOM 3953 N N . SER A 1 496 ? 8.515 1.591 -15.807 1.00 70.88 496 SER A N 1
ATOM 3954 C CA . SER A 1 496 ? 9.471 2.275 -14.938 1.00 70.88 496 SER A CA 1
ATOM 3955 C C . SER A 1 496 ? 10.615 1.360 -14.506 1.00 70.88 496 SER A C 1
ATOM 3957 O O . SER A 1 496 ? 10.508 0.127 -14.621 1.00 70.88 496 SER A O 1
ATOM 3959 N N . PRO A 1 497 ? 11.682 1.937 -13.918 1.00 71.44 497 PRO A N 1
ATOM 3960 C CA . PRO A 1 497 ? 12.705 1.164 -13.230 1.00 71.44 497 PRO A CA 1
ATOM 3961 C C . PRO A 1 497 ? 12.095 0.122 -12.280 1.00 71.44 497 PRO A C 1
ATOM 3963 O O . PRO A 1 497 ? 11.066 0.358 -11.649 1.00 71.44 497 PRO A O 1
ATOM 3966 N N . GLY A 1 498 ? 12.704 -1.064 -12.232 1.00 74.50 498 GLY A N 1
ATOM 3967 C CA . GLY A 1 498 ? 12.227 -2.198 -11.430 1.00 74.50 498 GLY A CA 1
ATOM 3968 C C . GLY A 1 498 ? 11.188 -3.102 -12.108 1.00 74.50 498 GLY A C 1
ATOM 3969 O O . GLY A 1 498 ? 10.963 -4.204 -11.626 1.00 74.50 498 GLY A O 1
ATOM 3970 N N . SER A 1 499 ? 10.593 -2.694 -13.238 1.00 80.94 499 SER A N 1
ATOM 3971 C CA . SER A 1 499 ? 9.618 -3.508 -14.000 1.00 80.94 499 SER A CA 1
ATOM 3972 C C . SER A 1 499 ? 10.098 -3.911 -15.402 1.00 80.94 499 SER A C 1
ATOM 3974 O O . SER A 1 499 ? 9.312 -4.397 -16.217 1.00 80.94 499 SER A O 1
ATOM 3976 N N . VAL A 1 500 ? 11.385 -3.700 -15.702 1.00 89.25 500 VAL A N 1
ATOM 3977 C CA . VAL A 1 500 ? 11.979 -4.002 -17.013 1.00 89.25 500 VAL A CA 1
ATOM 3978 C C . VAL A 1 500 ? 11.938 -5.502 -17.282 1.00 89.25 500 VAL A C 1
ATOM 3980 O O . VAL A 1 500 ? 12.419 -6.311 -16.488 1.00 89.25 500 VAL A O 1
ATOM 3983 N N . SER A 1 501 ? 11.410 -5.871 -18.445 1.00 94.19 501 SER A N 1
ATOM 3984 C CA . SER A 1 501 ? 11.280 -7.256 -18.886 1.00 94.19 501 SER A CA 1
ATOM 3985 C C . SER A 1 501 ? 11.380 -7.363 -20.404 1.00 94.19 501 SER A C 1
ATOM 3987 O O . SER A 1 501 ? 11.041 -6.421 -21.117 1.00 94.19 501 SER A O 1
ATOM 3989 N N . VAL A 1 502 ? 11.771 -8.533 -20.917 1.00 95.81 502 VAL A N 1
ATOM 3990 C CA . VAL A 1 502 ? 11.673 -8.849 -22.353 1.00 95.81 502 VAL A CA 1
ATOM 3991 C C . VAL A 1 502 ? 10.238 -8.703 -22.877 1.00 95.81 502 VAL A C 1
ATOM 3993 O O . VAL A 1 502 ? 10.035 -8.321 -24.027 1.00 95.81 502 VAL A O 1
ATOM 3996 N N . MET A 1 503 ? 9.233 -8.909 -22.018 1.00 96.50 503 MET A N 1
ATOM 3997 C CA . MET A 1 503 ? 7.820 -8.745 -22.383 1.00 96.50 503 MET A CA 1
ATOM 3998 C C . MET A 1 503 ? 7.453 -7.300 -22.733 1.00 96.50 503 MET A C 1
ATOM 4000 O O . MET A 1 503 ? 6.496 -7.076 -23.475 1.00 96.50 503 MET A O 1
ATOM 4004 N N . CYS A 1 504 ? 8.233 -6.321 -22.264 1.00 94.62 504 CYS A N 1
ATOM 4005 C CA . CYS A 1 504 ? 8.012 -4.908 -22.555 1.00 94.62 504 CYS A CA 1
ATOM 4006 C C . CYS A 1 504 ? 8.197 -4.559 -24.037 1.00 94.62 504 CYS A C 1
ATOM 4008 O O . CYS A 1 504 ? 7.681 -3.539 -24.481 1.00 94.62 504 CYS A O 1
ATOM 4010 N N . LEU A 1 505 ? 8.857 -5.421 -24.821 1.00 96.06 505 LEU A N 1
ATOM 4011 C CA . LEU A 1 505 ? 8.961 -5.269 -26.276 1.00 96.06 505 LEU A CA 1
ATOM 4012 C C . LEU A 1 505 ? 7.592 -5.299 -26.976 1.00 96.06 505 LEU A C 1
ATOM 4014 O O . LEU A 1 505 ? 7.470 -4.772 -28.074 1.00 96.06 505 LEU A O 1
ATOM 4018 N N . THR A 1 506 ? 6.549 -5.820 -26.317 1.00 94.69 506 THR A N 1
ATOM 4019 C CA . THR A 1 506 ? 5.145 -5.693 -26.759 1.00 94.69 506 THR A CA 1
ATOM 4020 C C . THR A 1 506 ? 4.736 -4.235 -26.999 1.00 94.69 506 THR A C 1
ATOM 4022 O O . THR A 1 506 ? 3.871 -3.970 -27.832 1.00 94.69 506 THR A O 1
ATOM 4025 N N . HIS A 1 507 ? 5.355 -3.292 -26.281 1.00 91.12 507 HIS A N 1
ATOM 4026 C CA . HIS A 1 507 ? 5.041 -1.864 -26.346 1.00 91.12 507 HIS A CA 1
ATOM 4027 C C . HIS A 1 507 ? 5.981 -1.076 -27.277 1.00 91.12 507 HIS A C 1
ATOM 4029 O O . HIS A 1 507 ? 5.632 0.032 -27.682 1.00 91.12 507 HIS A O 1
ATOM 4035 N N . ASP A 1 508 ? 7.119 -1.646 -27.695 1.00 94.25 508 ASP A N 1
ATOM 4036 C CA . ASP A 1 508 ? 8.083 -0.994 -28.600 1.00 94.25 508 ASP A CA 1
ATOM 4037 C C . ASP A 1 508 ? 7.695 -1.170 -30.076 1.00 94.25 508 ASP A C 1
ATOM 4039 O O . ASP A 1 508 ? 8.387 -1.811 -30.870 1.00 94.25 508 ASP A O 1
ATOM 4043 N N . THR A 1 509 ? 6.559 -0.584 -30.447 1.00 89.62 509 THR A N 1
ATOM 4044 C CA . THR A 1 509 ? 5.973 -0.694 -31.797 1.00 89.62 509 THR A CA 1
ATOM 4045 C C . THR A 1 509 ? 6.813 -0.044 -32.904 1.00 89.62 509 THR A C 1
ATOM 4047 O O . THR A 1 509 ? 6.629 -0.348 -34.082 1.00 89.62 509 THR A O 1
ATOM 4050 N N . GLU A 1 510 ? 7.759 0.828 -32.542 1.00 92.56 510 GLU A N 1
ATOM 4051 C CA . GLU A 1 510 ? 8.695 1.483 -33.464 1.00 92.56 510 GLU A CA 1
ATOM 4052 C C . GLU A 1 510 ? 10.062 0.778 -33.552 1.00 92.56 510 GLU A C 1
ATOM 4054 O O . GLU A 1 510 ? 10.941 1.248 -34.280 1.00 92.56 510 GLU A O 1
ATOM 4059 N N . ASN A 1 511 ? 10.263 -0.330 -32.828 1.00 93.75 511 ASN A N 1
ATOM 4060 C CA . ASN A 1 511 ? 11.526 -1.074 -32.755 1.00 93.75 511 ASN A CA 1
ATOM 4061 C C . ASN A 1 511 ? 12.736 -0.188 -32.392 1.00 93.75 511 ASN A C 1
ATOM 4063 O O . ASN A 1 511 ? 13.806 -0.264 -33.010 1.00 93.75 511 ASN A O 1
ATOM 4067 N N . ARG A 1 512 ? 12.567 0.704 -31.409 1.00 95.56 512 ARG A N 1
ATOM 4068 C CA . ARG A 1 512 ? 13.617 1.625 -30.939 1.00 95.56 512 ARG A CA 1
ATOM 4069 C C . ARG A 1 512 ? 14.653 0.942 -30.055 1.00 95.56 512 ARG A C 1
ATOM 4071 O O . ARG A 1 512 ? 15.777 1.440 -29.949 1.00 95.56 512 ARG A O 1
ATOM 4078 N N . VAL A 1 513 ? 14.297 -0.175 -29.430 1.00 96.69 513 VAL A N 1
ATOM 4079 C CA . VAL A 1 513 ? 15.126 -0.910 -28.479 1.00 96.69 513 VAL A CA 1
ATOM 4080 C C . VAL A 1 513 ? 15.622 -2.200 -29.116 1.00 96.69 513 VAL A C 1
ATOM 4082 O O . VAL A 1 513 ? 14.847 -3.036 -29.555 1.00 96.69 513 VAL A O 1
ATOM 4085 N N . ARG A 1 514 ? 16.941 -2.401 -29.152 1.00 96.81 514 ARG A N 1
ATOM 4086 C CA . ARG A 1 514 ? 17.538 -3.628 -29.698 1.00 96.81 514 ARG A CA 1
ATOM 4087 C C . ARG A 1 514 ? 17.684 -4.687 -28.611 1.00 96.81 514 ARG A C 1
ATOM 4089 O O . ARG A 1 514 ? 18.367 -4.455 -27.613 1.00 96.81 514 ARG A O 1
ATOM 4096 N N . LEU A 1 515 ? 17.116 -5.869 -28.827 1.00 97.75 515 LEU A N 1
ATOM 4097 C CA . LEU A 1 515 ? 17.264 -6.993 -27.906 1.00 97.75 515 LEU A CA 1
ATOM 4098 C C . LEU A 1 515 ? 18.662 -7.622 -28.006 1.00 97.75 515 LEU A C 1
ATOM 4100 O O . LEU A 1 515 ? 19.085 -8.089 -29.067 1.00 97.75 515 LEU A O 1
ATOM 4104 N N . LEU A 1 516 ? 19.361 -7.671 -26.876 1.00 97.31 516 LEU A N 1
ATOM 4105 C CA . LEU A 1 516 ? 20.585 -8.436 -26.669 1.00 97.31 516 LEU A CA 1
ATOM 4106 C C . LEU A 1 516 ? 20.253 -9.613 -25.749 1.00 97.31 516 LEU A C 1
ATOM 4108 O O . LEU A 1 516 ? 19.659 -9.414 -24.693 1.00 97.31 516 LEU A O 1
ATOM 4112 N N . MET A 1 517 ? 20.631 -10.829 -26.133 1.00 97.56 517 MET A N 1
ATOM 4113 C CA . MET A 1 517 ? 20.334 -12.033 -25.351 1.00 97.56 517 MET A CA 1
ATOM 4114 C C . MET A 1 517 ? 21.621 -12.786 -25.041 1.00 97.56 517 MET A C 1
ATOM 4116 O O . MET A 1 517 ? 22.365 -13.147 -25.954 1.00 97.56 517 MET A O 1
ATOM 4120 N N . ASP A 1 518 ? 21.880 -13.023 -23.759 1.00 96.50 518 ASP A N 1
ATOM 4121 C CA . ASP A 1 518 ? 22.977 -13.886 -23.332 1.00 96.50 518 ASP A CA 1
ATOM 4122 C C . ASP A 1 518 ? 22.736 -15.323 -23.819 1.00 96.50 518 ASP A C 1
ATOM 4124 O O . ASP A 1 518 ? 21.648 -15.875 -23.624 1.00 96.50 518 ASP A O 1
ATOM 4128 N N . ARG A 1 519 ? 23.739 -15.932 -24.462 1.00 95.81 519 ARG A N 1
ATOM 4129 C CA . ARG A 1 519 ? 23.633 -17.302 -24.987 1.00 95.81 519 ARG A CA 1
ATOM 4130 C C . ARG A 1 519 ? 23.326 -18.331 -23.912 1.00 95.81 519 ARG A C 1
ATOM 4132 O O . ARG A 1 519 ? 22.666 -19.317 -24.228 1.00 95.81 519 ARG A O 1
ATOM 4139 N N . ASP A 1 520 ? 23.726 -18.086 -22.668 1.00 95.00 520 ASP A N 1
ATOM 4140 C CA . ASP A 1 520 ? 23.461 -19.002 -21.556 1.00 95.00 520 ASP A CA 1
ATOM 4141 C C . ASP A 1 520 ? 21.961 -19.217 -21.315 1.00 95.00 520 ASP A C 1
ATOM 4143 O O . ASP A 1 520 ? 21.572 -20.238 -20.762 1.00 95.00 520 ASP A O 1
ATOM 4147 N N . ILE A 1 521 ? 21.085 -18.306 -21.756 1.00 95.12 521 ILE A N 1
ATOM 4148 C CA . ILE A 1 521 ? 19.629 -18.500 -21.653 1.00 95.12 521 ILE A CA 1
ATOM 4149 C C . ILE A 1 521 ? 19.163 -19.666 -22.538 1.00 95.12 521 ILE A C 1
ATOM 4151 O O . ILE A 1 521 ? 18.228 -20.376 -22.176 1.00 95.12 521 ILE A O 1
ATOM 4155 N N . LEU A 1 522 ? 19.830 -19.907 -23.671 1.00 94.94 522 LEU A N 1
ATOM 4156 C CA . LEU A 1 522 ? 19.430 -20.917 -24.657 1.00 94.94 522 LEU A CA 1
ATOM 4157 C C . LEU A 1 522 ? 19.573 -22.357 -24.153 1.00 94.94 522 LEU A C 1
ATOM 4159 O O . LEU A 1 522 ? 19.008 -23.265 -24.757 1.00 94.94 522 LEU A O 1
ATOM 4163 N N . GLN A 1 523 ? 20.321 -22.581 -23.070 1.00 94.06 523 GLN A N 1
ATOM 4164 C CA . GLN A 1 523 ? 20.462 -23.911 -22.472 1.00 94.06 523 GLN A CA 1
ATOM 4165 C C . GLN A 1 523 ? 19.233 -24.322 -21.640 1.00 94.06 523 GLN A C 1
ATOM 4167 O O . GLN A 1 523 ? 19.116 -25.485 -21.257 1.00 94.06 523 GLN A O 1
ATOM 4172 N N . TRP A 1 524 ? 18.330 -23.381 -21.348 1.00 95.19 524 TRP A N 1
ATOM 4173 C CA . TRP A 1 524 ? 17.154 -23.605 -20.514 1.00 95.19 524 TRP A CA 1
ATOM 4174 C C . TRP A 1 524 ? 15.904 -23.858 -21.359 1.00 95.19 524 TRP A C 1
ATOM 4176 O O . TRP A 1 524 ? 15.665 -23.196 -22.366 1.00 95.19 524 TRP A O 1
ATOM 4186 N N . GLU A 1 525 ? 15.057 -24.793 -20.920 1.00 95.75 525 GLU A N 1
ATOM 4187 C CA . GLU A 1 525 ? 13.769 -25.055 -21.578 1.00 95.75 525 GLU A CA 1
ATOM 4188 C C . GLU A 1 525 ? 12.745 -23.947 -21.277 1.00 95.75 525 GLU A C 1
ATOM 4190 O O . GLU A 1 525 ? 12.003 -23.521 -22.166 1.00 95.75 525 GLU A O 1
ATOM 4195 N N . TYR A 1 526 ? 12.724 -23.463 -20.032 1.00 96.31 526 TYR A N 1
ATOM 4196 C CA . TYR A 1 526 ? 11.804 -22.438 -19.539 1.00 96.31 526 TYR A CA 1
ATOM 4197 C C . TYR A 1 526 ? 12.563 -21.268 -18.928 1.00 96.31 526 TYR A C 1
ATOM 4199 O O . TYR A 1 526 ? 13.593 -21.459 -18.281 1.00 96.31 526 TYR A O 1
ATOM 4207 N N . PHE A 1 527 ? 11.992 -20.075 -19.056 1.00 95.75 527 PHE A N 1
ATOM 4208 C CA . PHE A 1 527 ? 12.475 -18.875 -18.386 1.00 95.75 527 PHE A CA 1
ATOM 4209 C C . PHE A 1 527 ? 11.342 -18.160 -17.642 1.00 95.75 527 PHE A C 1
ATOM 4211 O O . PHE A 1 527 ? 10.161 -18.318 -17.972 1.00 95.75 527 PHE A O 1
ATOM 4218 N N . GLY A 1 528 ? 11.732 -17.405 -16.618 1.00 94.62 528 GLY A N 1
ATOM 4219 C CA . GLY A 1 528 ? 10.886 -16.548 -15.803 1.00 94.62 528 GLY A CA 1
ATOM 4220 C C . GLY A 1 528 ? 11.096 -15.075 -16.147 1.00 94.62 528 GLY A C 1
ATOM 4221 O O . GLY A 1 528 ? 12.240 -14.620 -16.239 1.00 94.62 528 GLY A O 1
ATOM 4222 N N . CYS A 1 529 ? 10.016 -14.313 -16.322 1.00 93.31 529 CYS A N 1
ATOM 4223 C CA . CYS A 1 529 ? 10.090 -12.858 -16.493 1.00 93.31 529 CYS A CA 1
ATOM 4224 C C . CYS A 1 529 ? 8.806 -12.146 -16.052 1.00 93.31 529 CYS A C 1
ATOM 4226 O O . CYS A 1 529 ? 7.737 -12.746 -16.011 1.00 93.31 529 CYS A O 1
ATOM 4228 N N . HIS A 1 530 ? 8.883 -10.846 -15.783 1.00 92.44 530 HIS A N 1
ATOM 4229 C CA . HIS A 1 530 ? 7.713 -10.039 -15.428 1.00 92.44 530 HIS A CA 1
ATOM 4230 C C . HIS A 1 530 ? 6.848 -9.702 -16.659 1.00 92.44 530 HIS A C 1
ATOM 4232 O O . HIS A 1 530 ? 7.398 -9.314 -17.694 1.00 92.44 530 HIS A O 1
ATOM 4238 N N . PRO A 1 531 ? 5.507 -9.763 -16.592 1.00 92.25 531 PRO A N 1
ATOM 4239 C CA . PRO A 1 531 ? 4.615 -9.340 -17.673 1.00 92.25 531 PRO A CA 1
ATOM 4240 C C . PRO A 1 531 ? 4.413 -7.813 -17.653 1.00 92.25 531 PRO A C 1
ATOM 4242 O O . PRO A 1 531 ? 3.301 -7.320 -17.525 1.00 92.25 531 PRO A O 1
ATOM 4245 N N . CYS A 1 532 ? 5.502 -7.039 -17.726 1.00 89.00 532 CYS A N 1
ATOM 4246 C CA . CYS A 1 532 ? 5.514 -5.574 -17.533 1.00 89.00 532 CYS A CA 1
ATOM 4247 C C . CYS A 1 532 ? 5.027 -5.101 -16.146 1.00 89.00 532 CYS A C 1
ATOM 4249 O O . CYS A 1 532 ? 4.737 -3.913 -15.960 1.00 89.00 532 CYS A O 1
ATOM 4251 N N . MET A 1 533 ? 4.936 -6.020 -15.179 1.00 84.19 533 MET A N 1
ATOM 4252 C CA . MET A 1 533 ? 4.623 -5.724 -13.786 1.00 84.19 533 MET A CA 1
ATOM 4253 C C . MET A 1 533 ? 5.435 -6.619 -12.841 1.00 84.19 533 MET A C 1
ATOM 4255 O O . MET A 1 533 ? 5.448 -7.828 -13.027 1.00 84.19 533 MET A O 1
ATOM 4259 N N . ASN A 1 534 ? 6.089 -6.054 -11.825 1.00 82.31 534 ASN A N 1
ATOM 4260 C CA . ASN A 1 534 ? 6.935 -6.750 -10.847 1.00 82.31 534 ASN A CA 1
ATOM 4261 C C . ASN A 1 534 ? 6.149 -7.405 -9.689 1.00 82.31 534 ASN A C 1
ATOM 4263 O O . ASN A 1 534 ? 6.753 -7.957 -8.773 1.00 82.31 534 ASN A O 1
ATOM 4267 N N . THR A 1 535 ? 4.815 -7.368 -9.742 1.00 82.06 535 THR A N 1
ATOM 4268 C CA . THR A 1 535 ? 3.895 -8.089 -8.839 1.00 82.06 535 THR A CA 1
ATOM 4269 C C . THR A 1 535 ? 3.342 -9.379 -9.464 1.00 82.06 535 THR A C 1
ATOM 4271 O O . THR A 1 535 ? 2.418 -10.013 -8.941 1.00 82.06 535 THR A O 1
ATOM 4274 N N . SER A 1 536 ? 3.893 -9.768 -10.616 1.00 88.06 536 SER A N 1
ATOM 4275 C CA . SER A 1 536 ? 3.617 -11.033 -11.285 1.00 88.06 536 SER A CA 1
ATOM 4276 C C . SER A 1 536 ? 4.866 -11.517 -12.022 1.00 88.06 536 SER A C 1
ATOM 4278 O O . SER A 1 536 ? 5.677 -10.723 -12.503 1.00 88.06 536 SER A O 1
ATOM 4280 N N . THR A 1 537 ? 5.024 -12.828 -12.150 1.00 92.56 537 THR A N 1
ATOM 4281 C CA . THR A 1 537 ? 6.088 -13.441 -12.947 1.00 92.56 537 THR A CA 1
ATOM 4282 C C . THR A 1 537 ? 5.505 -14.559 -13.793 1.00 92.56 537 THR A C 1
ATOM 4284 O O . THR A 1 537 ? 4.794 -15.425 -13.289 1.00 92.56 537 THR A O 1
ATOM 4287 N N . ILE A 1 538 ? 5.797 -14.542 -15.093 1.00 94.69 538 ILE A N 1
ATOM 4288 C CA . ILE A 1 538 ? 5.402 -15.590 -16.031 1.00 94.69 538 ILE A CA 1
ATOM 4289 C C . ILE A 1 538 ? 6.535 -16.585 -16.245 1.00 94.69 538 ILE A C 1
ATOM 4291 O O . ILE A 1 538 ? 7.701 -16.207 -16.313 1.00 94.69 538 ILE A O 1
ATOM 4295 N N . ARG A 1 539 ? 6.158 -17.848 -16.409 1.00 95.81 539 ARG A N 1
ATOM 4296 C CA . ARG A 1 539 ? 6.990 -18.966 -16.839 1.00 95.81 539 ARG A CA 1
ATOM 4297 C C . ARG A 1 539 ? 6.584 -19.358 -18.252 1.00 95.81 539 ARG A C 1
ATOM 4299 O O . ARG A 1 539 ? 5.430 -19.724 -18.483 1.00 95.81 539 ARG A O 1
ATOM 4306 N N . MET A 1 540 ? 7.527 -19.324 -19.185 1.00 95.88 540 MET A N 1
ATOM 4307 C CA . MET A 1 540 ? 7.272 -19.615 -20.598 1.00 95.88 540 MET A CA 1
ATOM 4308 C C . MET A 1 540 ? 8.449 -20.369 -21.221 1.00 95.88 540 MET A C 1
ATOM 4310 O O . MET A 1 540 ? 9.579 -20.258 -20.744 1.00 95.88 540 MET A O 1
ATOM 4314 N N . ARG A 1 541 ? 8.199 -21.161 -22.272 1.00 97.00 541 ARG A N 1
ATOM 4315 C CA . ARG A 1 541 ? 9.273 -21.853 -22.998 1.00 97.00 541 ARG A CA 1
ATOM 4316 C C . ARG A 1 541 ? 10.173 -20.839 -23.703 1.00 97.00 541 ARG A C 1
ATOM 4318 O O . ARG A 1 541 ? 9.679 -19.918 -24.354 1.00 97.00 541 ARG A O 1
ATOM 4325 N N . VAL A 1 542 ? 11.487 -21.055 -23.650 1.00 97.19 542 VAL A N 1
ATOM 4326 C CA . VAL A 1 542 ? 12.456 -20.247 -24.416 1.00 97.19 542 VAL A CA 1
ATOM 4327 C C . VAL A 1 542 ? 12.200 -20.387 -25.922 1.00 97.19 542 VAL A C 1
ATOM 4329 O O . VAL A 1 542 ? 12.274 -19.403 -26.650 1.00 97.19 542 VAL A O 1
ATOM 4332 N N . GLY A 1 543 ? 11.797 -21.575 -26.387 1.00 97.12 543 GLY A N 1
ATOM 4333 C CA . GLY A 1 543 ? 11.388 -21.789 -27.781 1.00 97.12 543 GLY A CA 1
ATOM 4334 C C . GLY A 1 543 ? 10.222 -20.891 -28.210 1.00 97.12 543 GLY A C 1
ATOM 4335 O O . GLY A 1 543 ? 10.321 -20.208 -29.222 1.00 97.12 543 GLY A O 1
ATOM 4336 N N . ASP A 1 544 ? 9.157 -20.794 -27.403 1.00 97.75 544 ASP A N 1
ATOM 4337 C CA . ASP A 1 544 ? 8.012 -19.923 -27.715 1.00 97.75 544 ASP A CA 1
ATOM 4338 C C . ASP A 1 544 ? 8.392 -18.430 -27.695 1.00 97.75 544 ASP A C 1
ATOM 4340 O O . ASP A 1 544 ? 7.868 -17.650 -28.496 1.00 97.75 544 ASP A O 1
ATOM 4344 N N . LEU A 1 545 ? 9.337 -18.024 -26.832 1.00 97.25 545 LEU A N 1
ATOM 4345 C CA . LEU A 1 545 ? 9.901 -16.670 -26.864 1.00 97.25 545 LEU A CA 1
ATOM 4346 C C . LEU A 1 545 ? 10.546 -16.383 -28.226 1.00 97.25 545 LEU A C 1
ATOM 4348 O O . LEU A 1 545 ? 10.232 -15.374 -28.853 1.00 97.25 545 LEU A O 1
ATOM 4352 N N . LEU A 1 546 ? 11.439 -17.267 -28.673 1.00 97.44 546 LEU A N 1
ATOM 4353 C CA . LEU A 1 546 ? 12.246 -17.075 -29.879 1.00 97.44 546 LEU A CA 1
ATOM 4354 C C . LEU A 1 546 ? 11.443 -17.225 -31.176 1.00 97.44 546 LEU A C 1
ATOM 4356 O O . LEU A 1 546 ? 11.666 -16.475 -32.122 1.00 97.44 546 LEU A O 1
ATOM 4360 N N . GLU A 1 547 ? 10.533 -18.195 -31.231 1.00 97.25 547 GLU A N 1
ATOM 4361 C CA . GLU A 1 547 ? 9.859 -18.607 -32.467 1.00 97.25 547 GLU A CA 1
ATOM 4362 C C . GLU A 1 547 ? 8.509 -17.920 -32.681 1.00 97.25 547 GLU A C 1
ATOM 4364 O O . GLU A 1 547 ? 8.052 -17.817 -33.819 1.00 97.25 547 GLU A O 1
ATOM 4369 N N . LYS A 1 548 ? 7.858 -17.450 -31.608 1.00 97.81 548 LYS A N 1
ATOM 4370 C CA . LYS A 1 548 ? 6.510 -16.866 -31.681 1.00 97.81 548 LYS A CA 1
ATOM 4371 C C . LYS A 1 548 ? 6.468 -15.437 -31.164 1.00 97.81 548 LYS A C 1
ATOM 4373 O O . LYS A 1 548 ? 6.081 -14.543 -31.911 1.00 97.81 548 LYS A O 1
ATOM 4378 N N . PHE A 1 549 ? 6.873 -15.209 -29.913 1.00 98.06 549 PHE A N 1
ATOM 4379 C CA . PHE A 1 549 ? 6.743 -13.893 -29.281 1.00 98.06 549 PHE A CA 1
ATOM 4380 C C . PHE A 1 549 ? 7.607 -12.834 -29.975 1.00 98.06 549 PHE A C 1
ATOM 43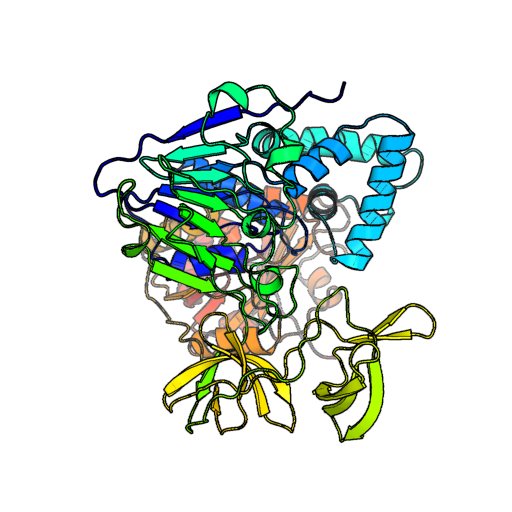82 O O . PHE A 1 549 ? 7.080 -11.836 -30.458 1.00 98.06 549 PHE A O 1
ATOM 4389 N N . LEU A 1 550 ? 8.921 -13.064 -30.066 1.00 97.62 550 LEU A N 1
ATOM 4390 C CA . LEU A 1 550 ? 9.879 -12.111 -30.629 1.00 97.62 550 LEU A CA 1
ATOM 4391 C C . LEU A 1 550 ? 9.583 -11.740 -32.097 1.00 97.62 550 LEU A C 1
ATOM 4393 O O . LEU A 1 550 ? 9.557 -10.545 -32.405 1.00 97.62 550 LEU A O 1
ATOM 4397 N N . PRO A 1 551 ? 9.262 -12.698 -32.993 1.00 96.94 551 PRO A N 1
ATOM 4398 C CA . PRO A 1 551 ? 8.795 -12.379 -34.340 1.00 96.94 551 PRO A CA 1
ATOM 4399 C C . PRO A 1 551 ? 7.503 -11.556 -34.361 1.00 96.94 551 PRO A C 1
ATOM 4401 O O . PRO A 1 551 ? 7.388 -10.643 -35.175 1.00 96.94 551 PRO A O 1
ATOM 4404 N N . ALA A 1 552 ? 6.548 -11.843 -33.469 1.00 96.81 552 ALA A N 1
ATOM 4405 C CA . ALA A 1 552 ? 5.274 -11.128 -33.418 1.00 96.81 552 ALA A CA 1
ATOM 4406 C C . ALA A 1 552 ? 5.419 -9.666 -32.973 1.00 96.81 552 ALA A C 1
ATOM 4408 O O . ALA A 1 552 ? 4.677 -8.814 -33.459 1.00 96.81 552 ALA A O 1
ATOM 4409 N N . VAL A 1 553 ? 6.374 -9.369 -32.085 1.00 96.44 553 VAL A N 1
ATOM 4410 C CA . VAL A 1 553 ? 6.674 -7.991 -31.657 1.00 96.44 553 VAL A CA 1
ATOM 4411 C C . VAL A 1 553 ? 7.706 -7.289 -32.549 1.00 96.44 553 VAL A C 1
ATOM 4413 O O . VAL A 1 553 ? 7.967 -6.112 -32.348 1.00 96.44 553 VAL A O 1
ATOM 4416 N N . GLY A 1 554 ? 8.277 -7.974 -33.548 1.00 96.19 554 GLY A N 1
ATOM 4417 C CA . GLY A 1 554 ? 9.218 -7.379 -34.505 1.00 96.19 554 GLY A CA 1
ATOM 4418 C C . GLY A 1 554 ? 10.672 -7.281 -34.026 1.00 96.19 554 GLY A C 1
ATOM 4419 O O . GLY A 1 554 ? 11.467 -6.566 -34.637 1.00 96.19 554 GLY A O 1
ATOM 4420 N N . HIS A 1 555 ? 11.053 -8.025 -32.982 1.00 96.81 555 HIS A N 1
ATOM 4421 C CA . HIS A 1 555 ? 12.371 -7.926 -32.343 1.00 96.81 555 HIS A CA 1
ATOM 4422 C C . HIS A 1 555 ? 13.211 -9.186 -32.536 1.00 96.81 555 HIS A C 1
ATOM 4424 O O . HIS A 1 555 ? 12.951 -10.210 -31.917 1.00 96.81 555 HIS A O 1
ATOM 4430 N N . ALA A 1 556 ? 14.274 -9.116 -33.339 1.00 94.00 556 ALA A N 1
ATOM 4431 C CA . ALA A 1 556 ? 15.230 -10.219 -33.470 1.00 94.00 556 ALA A CA 1
ATOM 4432 C C . ALA A 1 556 ? 16.345 -10.118 -32.406 1.00 94.00 556 ALA A C 1
ATOM 4434 O O . ALA A 1 556 ? 16.977 -9.061 -32.294 1.00 94.00 556 ALA A O 1
ATOM 4435 N N . PRO A 1 557 ? 16.646 -11.191 -31.648 1.00 95.88 557 PRO A N 1
ATOM 4436 C CA . PRO A 1 557 ? 17.689 -11.148 -30.633 1.00 95.88 557 PRO A CA 1
ATOM 4437 C C . PRO A 1 557 ? 19.081 -11.149 -31.273 1.00 95.88 557 PRO A C 1
ATOM 4439 O O . PRO A 1 557 ? 19.399 -11.986 -32.121 1.00 95.88 557 PRO A O 1
ATOM 4442 N N . ARG A 1 558 ? 19.961 -10.256 -30.810 1.00 96.50 558 ARG A N 1
ATOM 4443 C CA . ARG A 1 558 ? 21.404 -10.371 -31.048 1.00 96.50 558 ARG A CA 1
ATOM 4444 C C . ARG A 1 558 ? 22.044 -11.108 -29.879 1.00 96.50 558 ARG A C 1
ATOM 4446 O O . ARG A 1 558 ? 22.079 -10.602 -28.760 1.00 96.50 558 ARG A O 1
ATOM 4453 N N . TYR A 1 559 ? 22.582 -12.286 -30.159 1.00 97.00 559 TYR A N 1
ATOM 4454 C CA . TYR A 1 559 ? 23.240 -13.097 -29.141 1.00 97.00 559 TYR A CA 1
ATOM 4455 C C . TYR A 1 559 ? 24.588 -12.516 -28.718 1.00 97.00 559 TYR A C 1
ATOM 4457 O O . TYR A 1 559 ? 25.372 -12.078 -29.566 1.00 97.00 559 TYR A O 1
ATOM 4465 N N . VAL A 1 560 ? 24.846 -12.542 -27.413 1.00 95.44 560 VAL A N 1
ATOM 4466 C CA . VAL A 1 560 ? 26.092 -12.090 -26.786 1.00 95.44 560 VAL A CA 1
ATOM 4467 C C . VAL A 1 560 ? 26.584 -13.126 -25.779 1.00 95.44 560 VAL A C 1
ATOM 4469 O O . VAL A 1 560 ? 25.799 -13.890 -25.225 1.00 95.44 560 VAL A O 1
ATOM 4472 N N . ASP A 1 561 ? 27.888 -13.133 -25.545 1.00 93.69 561 ASP A N 1
ATOM 4473 C CA . ASP A 1 561 ? 28.584 -14.070 -24.672 1.00 93.69 561 ASP A CA 1
ATOM 4474 C C . ASP A 1 561 ? 29.162 -13.299 -23.478 1.00 93.69 561 ASP A C 1
ATOM 4476 O O . ASP A 1 561 ? 30.181 -12.611 -23.598 1.00 93.69 561 ASP A O 1
ATOM 4480 N N . LEU A 1 562 ? 28.492 -13.357 -22.327 1.00 90.69 562 LEU A N 1
ATOM 4481 C CA . LEU A 1 562 ? 28.975 -12.729 -21.092 1.00 90.69 562 LEU A CA 1
ATOM 4482 C C . LEU A 1 562 ? 29.743 -13.766 -20.268 1.00 90.69 562 LEU A C 1
ATOM 4484 O O . LEU A 1 562 ? 29.320 -14.911 -20.171 1.00 90.69 562 LEU A O 1
ATOM 4488 N N . LYS A 1 563 ? 30.876 -13.401 -19.669 1.00 85.81 563 LYS A N 1
ATOM 4489 C CA . LYS A 1 563 ? 31.678 -14.339 -18.865 1.00 85.81 563 LYS A CA 1
ATOM 4490 C C . LYS A 1 563 ? 31.283 -14.322 -17.398 1.00 85.81 563 LYS A C 1
ATOM 4492 O O . LYS A 1 563 ? 31.303 -15.366 -16.762 1.00 85.81 563 LYS A O 1
ATOM 4497 N N . GLY A 1 564 ? 30.936 -13.151 -16.862 1.00 73.44 564 GLY A N 1
ATOM 4498 C CA . GLY A 1 564 ? 30.460 -13.017 -15.481 1.00 73.44 564 GLY A CA 1
ATOM 4499 C C . GLY A 1 564 ? 31.460 -13.446 -14.394 1.00 73.44 564 GLY A C 1
ATOM 4500 O O . GLY A 1 564 ? 31.048 -13.621 -13.255 1.00 73.44 564 GLY A O 1
ATOM 4501 N N . THR A 1 565 ? 32.746 -13.624 -14.718 1.00 67.62 565 THR A N 1
ATOM 4502 C CA . THR A 1 565 ? 33.801 -13.993 -13.755 1.00 67.62 565 THR A CA 1
ATOM 4503 C C . THR A 1 565 ? 34.251 -12.779 -12.952 1.00 67.62 565 THR A C 1
ATOM 4505 O O . THR A 1 565 ? 34.265 -11.689 -13.523 1.00 67.62 565 THR A O 1
ATOM 4508 N N . ASP A 1 566 ? 34.670 -12.961 -11.697 1.00 52.78 566 ASP A N 1
ATOM 4509 C CA . ASP A 1 566 ? 35.195 -11.903 -10.809 1.00 52.78 566 ASP A CA 1
ATOM 4510 C C . ASP A 1 566 ? 36.345 -11.076 -11.403 1.00 52.78 566 ASP A C 1
ATOM 4512 O O . ASP A 1 566 ? 37.202 -11.625 -12.134 1.00 52.78 566 ASP A O 1
#

Secondary structure (DSSP, 8-state):
--------EEEE-PPTT--EEEE---TT-HHHHHHHHHHTT--TTPEEEEES--SSSSS-HHHHHHHHHHHHTTS-EEEE--HHHHHHHHHHH--SHHHHHHHHHHHHHHHHHHS--HHHHHHHHTT--GGG--TTHHHHHHHHHHHHTHHHHHHHHT--SEEEETTEEEESS--S-S-GGGTTTS-THHHHS-TTGGGG----SS-EEEE-SS-GGGG-SS--B-S-EEETTTTEEE---BTTTSTT-BEEEEEESSTT--GGG-EEEEE--PPEEEESS-B--B--S-EE-TTS-EEEEEEEETTEEEEEETTT--EEEEEGGGEEEETTEEEE-SEE-PBPPB-TT-EEEEEEEETTEEEEEETTEEEEE-S-EEE-------EESSPPTT-TTS-HHHHHHHHHHHHTT--EEEEE-S---SHHHHHHHHHHTTTPEEEEEEEEE-TTS--EEEEEEESSSPP-HHHHHHHHT-S--EEPPHHHHHHHHS--TT---GGGGGG-TT--EEEEEEGGGGG-SEEEE-SS-TTEEEEEEHHHIIIIIHHHHT---EEE------

pLDDT: mean 91.28, std 7.56, range [40.38, 98.75]

Radius of gyration: 25.5 Å; chains: 1; bounding box: 64×58×71 Å